Protein 5Y7Y (pdb70)

Nearest PDB structures (foldseek):
  5y7y-assembly1_A  TM=1.005E+00  e=1.242E-43  Homo sapiens
  5nj8-assembly1_A  TM=8.960E-01  e=1.295E-22  Homo sapiens
  4m4x-assembly1_A  TM=8.663E-01  e=1.654E-16  Mus musculus
  6e3u-assembly1_B  TM=8.632E-01  e=2.959E-12  Mus musculus
  4zp4-assembly2_D  TM=8.366E-01  e=3.151E-12  Mus musculus

Foldseek 3Di:
DVVVVVVVVVLVVLLVPQPDDPVVSVPDDSVLSVLSSLLVQLVVLLVVVVVVPPVPVVVQVPDQFWWFKAFLQQFTSFTDQCVCVWAVDGRSNRGRDHNLVFFDPVCSLVVNLLQDLQSDDPCDLVVVVVVVVQPCVGPSFVSFWDWDWTWTQGPVDPPPSTFIKIWGFGWDFRPRNQDADPVGDGDGTGTMTTTTIHGDD/DVPCVVVVVVLVVVLVVLQVVLVVSVVDPDNDDSVVSVVSSVVVVDVVQPDDDDDDPDDPVRVVVVVCVVFPWKKFFAALPPQAGDDIDCSHCVRPPDHDVCSVRHHPQPFQDDPDPVVVNCLRDPPPWRWDWGRGHDVCGFRWTFGDVRTIIITTHQDQKWKFKADLQQATCDTGQSCCVHQNDGRVVRHRDHQLVQFDPVCNVVVVVQSVVQVVVAFDKDKDWTWGQGPVRDTFIKIKIWHWDQDPPPSGPTMIMIMIGRD

InterPro domains:
  IPR000014 PAS domain [PS50112] (113-178)
  IPR000014 PAS domain [SM00091] (110-176)
  IPR000014 PAS domain [cd00130] (119-181)
  IPR011598 Myc-type, basic helix-loop-helix (bHLH) domain [PF00010] (34-75)
  IPR011598 Myc-type, basic helix-loop-helix (bHLH) domain [PS50888] (24-77)
  IPR011598 Myc-type, basic helix-loop-helix (bHLH) domain [SM00353] (31-85)
  IPR013767 PAS fold [PF00989] (111-175)
  IPR035965 PAS domain superfamily [SSF55785] (119-175)
  IPR036638 Helix-loop-helix DNA-binding domain superfamily [G3DSA:4.10.280.10] (24-78)
  IPR036638 Helix-loop-helix DNA-binding domain superfamily [SSF47459] (34-76)
  IPR039091 Aryl hydrocarbon receptor/Aryl hydrocarbon receptor repressor [PTHR10649] (5-675)
  IPR039092 Aryl hydrocarbon receptor repressor, basic helix-loop-helix domain [cd11435] (26-85)

Organism: Homo sapiens (NCBI:txid9606)

GO terms:
  GO:0005515 protein binding (F, IPI)
  GO:0001227 DNA-binding transcription repressor activity, RNA polymerase II-specific (F, TAS)
  GO:0005654 nucleoplasm (C, TAS)
  GO:0006805 xenobiotic metabolic process (P, TAS)

Sequence (464 aa):
KRHRDRLNAELDHLASLLPFPPDIISKLDKLSVLRLSVSYLRVKSFFQVVQEQSEGRLLLESLNGFALVVSAEGTIFYASATIVDYLGFHQTDVMHQNIYDYIHVDDRQDFCRQLHWAMDPPQDDAILGRLLRAQEPTEYSAFLTRCFICRVRCLLDSTSGFLTMQFQGKLKFLFGQKKKAPSGAMLPPRLSLFCIAAPVLSEIERRRRNKMTAYITELSDMVPTCSALARKPDKLTILRMAVSHMKSLRGTGNKPSFLTDQELKHLILEAADGFLFIVSCETGRVVYVSDSVTPVLNQPQSEWFGSTLYDQVHPDDVDKLREQLSTSSRRSFICRMRCGNVVHCTGYIKCLVAIGRLQPTEFISRHNIEGIFTFVDHRCVATVGYQPQELLGKNIVEFCHPEDQQLLRDSFQQVVKLKGQVLSVMFRFRSKNREWLWVRTSSFTFQNPYSDEIEYIICTNTNV

B-factor: mean 79.88, std 42.64, range [30.79, 191.5]

Solvent-accessible surface area: 24812 Å² total; per-residue (Å²): 187,211,91,152,78,109,38,50,47,20,11,84,91,0,14,69,25,0,4,10,60,108,85,34,29,91,174,36,63,67,23,19,4,2,12,0,0,0,3,3,2,15,0,36,8,6,19,92,34,36,132,123,78,136,70,0,147,48,5,20,75,1,8,62,0,3,2,5,2,0,7,29,88,0,29,2,9,8,0,0,53,19,5,54,95,41,4,22,31,62,14,8,63,2,0,27,52,67,6,40,99,26,2,41,100,109,23,89,96,37,0,46,56,10,8,31,11,1,5,52,24,120,186,78,111,83,10,27,19,93,8,49,170,36,86,161,165,39,92,7,38,35,3,19,26,3,13,15,97,1,84,5,85,4,93,110,51,118,132,78,10,51,42,49,0,32,2,31,6,48,3,63,19,12,33,15,22,56,86,93,28,151,104,40,66,122,84,76,33,130,9,0,0,1,1,14,0,26,19,62,200,131,136,151,81,152,204,108,134,70,104,64,55,54,13,10,76,36,0,17,38,3,3,69,91,2,44,86,75,103,208,167,28,87,100,18,46,14,4,119,40,0,16,72,39,0,134,84,55,70,39,144,46,136,188,42,69,9,10,74,32,107,28,17,38,64,2,0,37,44,5,7,66,1,3,2,32,23,22,6,64,168,76,26,133,26,72,110,14,11,85,24,0,45,99,54,14,112,19,75,88,83,84,37,123,76,46,102,59,119,66,30,24,98,95,118,64,18,86,125,36,171,136,46,40,51,107,122,94,141,58,69,35,138,43,121,25,71,129,45,155,130,9,52,4,14,3,32,34,137,71,14,7,0,2,0,40,105,154,35,74,35,2,0,0,16,0,43,69,126,2,48,3,64,31,9,3,117,18,0,48,70,6,3,36,19,70,20,128,66,0,74,54,102,30,1,17,117,21,4,29,80,133,9,54,119,94,0,131,66,10,28,106,78,2,48,132,45,155,0,100,27,59,49,16,68,0,61,0,68,5,107,102,164,105,87,59,116,2,108,5,13,5,2,6,18,124,19,65,215,48,115,81,95,62,32,1,0,0,1,2,35,35,144

Structure (mmCIF, N/CA/C/O backbone):
data_5Y7Y
#
_entry.id   5Y7Y
#
_cell.length_a   78.362
_cell.length_b   78.362
_cell.length_c   129.784
_cell.angle_alpha   90.00
_cell.angle_beta   90.00
_cell.angle_gamma   90.00
#
_symmetry.space_group_name_H-M   'P 41'
#
loop_
_entity.id
_entity.type
_entity.pdbx_description
1 polymer 'Aryl hydrocarbon receptor repressor'
2 polymer 'Aryl hydrocarbon receptor nuclear translocator'
3 non-polymer GLYCEROL
4 water water
#
loop_
_atom_site.group_PDB
_atom_site.id
_atom_site.type_symbol
_atom_site.label_atom_id
_atom_site.label_alt_id
_atom_site.label_comp_id
_atom_site.label_asym_id
_atom_site.label_entity_id
_atom_site.label_seq_id
_atom_site.pdbx_PDB_ins_code
_atom_site.Cartn_x
_atom_site.Cartn_y
_atom_site.Cartn_z
_atom_site.occupancy
_atom_site.B_iso_or_equiv
_atom_site.auth_seq_id
_atom_site.auth_comp_id
_atom_site.auth_asym_id
_atom_site.auth_atom_id
_atom_site.pdbx_PDB_model_num
ATOM 1 N N . LYS A 1 16 ? -17.351 24.625 43.075 1.00 90.32 38 LYS A N 1
ATOM 2 C CA . LYS A 1 16 ? -18.110 25.233 44.213 1.00 91.10 38 LYS A CA 1
ATOM 3 C C . LYS A 1 16 ? -18.786 26.522 43.717 1.00 90.41 38 LYS A C 1
ATOM 4 O O . LYS A 1 16 ? -19.298 26.562 42.596 1.00 91.11 38 LYS A O 1
ATOM 10 N N . ARG A 1 17 ? -18.796 27.563 44.551 1.00 88.23 39 ARG A N 1
ATOM 11 C CA . ARG A 1 17 ? -19.180 28.910 44.125 1.00 86.00 39 ARG A CA 1
ATOM 12 C C . ARG A 1 17 ? -18.184 29.500 43.120 1.00 80.25 39 ARG A C 1
ATOM 13 O O . ARG A 1 17 ? -18.516 30.435 42.392 1.00 77.15 39 ARG A O 1
ATOM 21 N N . HIS A 1 18 ? -16.965 28.963 43.096 1.00 74.95 40 HIS A N 1
ATOM 22 C CA . HIS A 1 18 ? -15.959 29.357 42.111 1.00 73.25 40 HIS A CA 1
ATOM 23 C C . HIS A 1 18 ? -16.341 28.886 40.706 1.00 72.74 40 HIS A C 1
ATOM 24 O O . HIS A 1 18 ? -16.184 29.626 39.734 1.00 71.71 40 HIS A O 1
ATOM 31 N N . ARG A 1 19 ? -16.836 27.656 40.611 1.00 72.18 41 ARG A N 1
ATOM 32 C CA . ARG A 1 19 ? -17.339 27.112 39.348 1.00 72.36 41 ARG A CA 1
ATOM 33 C C . ARG A 1 19 ? -18.496 27.964 38.814 1.00 67.30 41 ARG A C 1
ATOM 34 O O . ARG A 1 19 ? -18.643 28.130 37.601 1.00 66.55 41 ARG A O 1
ATOM 42 N N . ASP A 1 20 ? -19.306 28.503 39.724 1.00 62.15 42 ASP A N 1
ATOM 43 C CA . ASP A 1 20 ? -20.368 29.441 39.361 1.00 60.36 42 ASP A CA 1
ATOM 44 C C . ASP A 1 20 ? -19.812 30.775 38.861 1.00 57.07 42 ASP A C 1
ATOM 45 O O . ASP A 1 20 ? -20.356 31.350 37.918 1.00 56.98 42 ASP A O 1
ATOM 50 N N . ARG A 1 21 ? -18.740 31.267 39.489 1.00 54.05 43 ARG A N 1
ATOM 51 C CA . ARG A 1 21 ? -18.077 32.500 39.038 1.00 51.59 43 ARG A CA 1
ATOM 52 C C . ARG A 1 21 ? -17.508 32.327 37.627 1.00 51.07 43 ARG A C 1
ATOM 53 O O . ARG A 1 21 ? -17.657 33.206 36.783 1.00 49.98 43 ARG A O 1
ATOM 61 N N . LEU A 1 22 ? -16.859 31.194 37.374 1.00 50.80 44 LEU A N 1
ATOM 62 C CA . LEU A 1 22 ? -16.314 30.914 36.047 1.00 52.19 44 LEU A CA 1
ATOM 63 C C . LEU A 1 22 ? -17.415 30.907 34.984 1.00 52.02 44 LEU A C 1
ATOM 64 O O . LEU A 1 22 ? -17.280 31.544 33.938 1.00 51.97 44 LEU A O 1
ATOM 69 N N . ASN A 1 23 ? -18.508 30.203 35.269 1.00 52.09 45 ASN A N 1
ATOM 70 C CA . ASN A 1 23 ? -19.615 30.078 34.321 1.00 52.16 45 ASN A CA 1
ATOM 71 C C . ASN A 1 23 ? -20.367 31.384 34.071 1.00 51.85 45 ASN A C 1
ATOM 72 O O . ASN A 1 23 ? -20.879 31.605 32.970 1.00 53.11 45 ASN A O 1
ATOM 77 N N . ALA A 1 24 ? -20.419 32.250 35.079 1.00 49.94 46 ALA A N 1
ATOM 78 C CA . ALA A 1 24 ? -21.035 33.569 34.925 1.00 48.93 46 ALA A CA 1
ATOM 79 C C . ALA A 1 24 ? -20.234 34.449 33.962 1.00 48.04 46 ALA A C 1
ATOM 80 O O . ALA A 1 24 ? -20.814 35.220 33.190 1.00 48.23 46 ALA A O 1
ATOM 82 N N . GLU A 1 25 ? -18.908 34.335 34.007 1.00 46.55 47 GLU A N 1
ATOM 83 C CA . GLU A 1 25 ? -18.042 35.078 33.079 1.00 46.93 47 GLU A CA 1
ATOM 84 C C . GLU A 1 25 ? -18.152 34.533 31.650 1.00 46.19 47 GLU A C 1
ATOM 85 O O . GLU A 1 25 ? -18.096 35.288 30.679 1.00 45.94 47 GLU A O 1
ATOM 91 N N . LEU A 1 26 ? -18.316 33.223 31.530 1.00 46.48 48 LEU A N 1
ATOM 92 C CA . LEU A 1 26 ? -18.558 32.601 30.231 1.00 47.06 48 LEU A CA 1
ATOM 93 C C . LEU A 1 26 ? -19.893 33.062 29.643 1.00 47.14 48 LEU A C 1
ATOM 94 O O . LEU A 1 26 ? -19.992 33.301 28.435 1.00 46.01 48 LEU A O 1
ATOM 99 N N . ASP A 1 27 ? -20.906 33.205 30.496 1.00 47.68 49 ASP A N 1
ATOM 100 C CA . ASP A 1 27 ? -22.199 33.755 30.067 1.00 48.85 49 ASP A CA 1
ATOM 101 C C . ASP A 1 27 ? -22.046 35.199 29.605 1.00 47.44 49 ASP A C 1
ATOM 102 O O . ASP A 1 27 ? -22.589 35.579 28.569 1.00 48.06 49 ASP A O 1
ATOM 107 N N . HIS A 1 28 ? -21.311 35.994 30.381 1.00 48.19 50 HIS A N 1
ATOM 108 C CA . HIS A 1 28 ? -20.919 37.345 29.963 1.00 49.65 50 HIS A CA 1
ATOM 109 C C . HIS A 1 28 ? -20.327 37.328 28.562 1.00 45.81 50 HIS A C 1
ATOM 110 O O . HIS A 1 28 ? -20.807 38.031 27.679 1.00 44.71 50 HIS A O 1
ATOM 117 N N . LEU A 1 29 ? -19.278 36.527 28.373 1.00 43.87 51 LEU A N 1
ATOM 118 C CA . LEU A 1 29 ? -18.613 36.410 27.067 1.00 43.55 51 LEU A CA 1
ATOM 119 C C . LEU A 1 29 ? -19.585 36.043 25.954 1.00 42.64 51 LEU A C 1
ATOM 120 O O . LEU A 1 29 ? -19.561 36.644 24.881 1.00 41.62 51 LEU A O 1
ATOM 125 N N . ALA A 1 30 ? -20.443 35.064 26.219 1.00 42.95 52 ALA A N 1
ATOM 126 C CA . ALA A 1 30 ? -21.425 34.610 25.237 1.00 44.28 52 ALA A CA 1
ATOM 127 C C . ALA A 1 30 ? -22.358 35.737 24.803 1.00 46.48 52 ALA A C 1
ATOM 128 O O . ALA A 1 30 ? -22.678 35.858 23.615 1.00 46.45 52 ALA A O 1
ATOM 130 N N . SER A 1 31 ? -22.775 36.564 25.763 1.00 46.15 53 SER A N 1
ATOM 131 C CA . SER A 1 31 ? -23.721 37.654 25.494 1.00 47.10 53 SER A CA 1
ATOM 132 C C . SER A 1 31 ? -23.083 38.831 24.756 1.00 47.38 53 SER A C 1
ATOM 133 O O . SER A 1 31 ? -23.790 39.689 24.227 1.00 48.87 53 SER A O 1
ATOM 136 N N . LEU A 1 32 ? -21.753 38.871 24.715 1.00 45.75 54 LEU A N 1
ATOM 137 C CA . LEU A 1 32 ? -21.039 39.915 23.988 1.00 44.53 54 LEU A CA 1
ATOM 138 C C . LEU A 1 32 ? -20.590 39.468 22.601 1.00 45.78 54 LEU A C 1
ATOM 139 O O . LEU A 1 32 ? -20.011 40.256 21.856 1.00 45.17 54 LEU A O 1
ATOM 144 N N . LEU A 1 33 ? -20.844 38.213 22.247 1.00 47.22 55 LEU A N 1
ATOM 145 C CA . LEU A 1 33 ? -20.445 37.718 20.932 1.00 47.72 55 LEU A CA 1
ATOM 146 C C . LEU A 1 33 ? -21.298 38.386 19.860 1.00 50.22 55 LEU A C 1
ATOM 147 O O . LEU A 1 33 ? -22.483 38.637 20.082 1.00 49.27 55 LEU A O 1
ATOM 152 N N . PRO A 1 34 ? -20.698 38.678 18.691 1.00 52.62 56 PRO A N 1
ATOM 153 C CA . PRO A 1 34 ? -21.401 39.378 17.623 1.00 53.64 56 PRO A CA 1
ATOM 154 C C . PRO A 1 34 ? -22.286 38.463 16.759 1.00 54.48 56 PRO A C 1
ATOM 155 O O . PRO A 1 34 ? -22.109 38.401 15.543 1.00 56.77 56 PRO A O 1
ATOM 159 N N . PHE A 1 35 ? -23.231 37.768 17.388 1.00 54.83 57 PHE A N 1
ATOM 160 C CA . PHE A 1 35 ? -24.219 36.950 16.676 1.00 56.58 57 PHE A CA 1
ATOM 161 C C . PHE A 1 35 ? -25.581 37.109 17.346 1.00 59.24 57 PHE A C 1
ATOM 162 O O . PHE A 1 35 ? -25.649 37.444 18.531 1.00 59.67 57 PHE A O 1
ATOM 170 N N . PRO A 1 36 ? -26.673 36.860 16.600 1.00 61.82 58 PRO A N 1
ATOM 171 C CA . PRO A 1 36 ? -28.004 36.960 17.202 1.00 61.99 58 PRO A CA 1
ATOM 172 C C . PRO A 1 36 ? -28.209 35.967 18.352 1.00 62.94 58 PRO A C 1
ATOM 173 O O . PRO A 1 36 ? -27.531 34.936 18.394 1.00 63.36 58 PRO A O 1
ATOM 177 N N . PRO A 1 37 ? -29.143 36.269 19.276 1.00 63.34 59 PRO A N 1
ATOM 178 C CA . PRO A 1 37 ? -29.393 35.413 20.446 1.00 62.84 59 PRO A CA 1
ATOM 179 C C . PRO A 1 37 ? -29.744 33.963 20.112 1.00 63.47 59 PRO A C 1
ATOM 180 O O . PRO A 1 37 ? -29.436 33.065 20.897 1.00 62.75 59 PRO A O 1
ATOM 184 N N . ASP A 1 38 ? -30.399 33.745 18.972 1.00 65.58 60 ASP A N 1
ATOM 185 C CA . ASP A 1 38 ? -30.742 32.384 18.520 1.00 67.38 60 ASP A CA 1
ATOM 186 C C . ASP A 1 38 ? -29.512 31.530 18.179 1.00 65.51 60 ASP A C 1
ATOM 187 O O . ASP A 1 38 ? -29.538 30.310 18.351 1.00 65.87 60 ASP A O 1
ATOM 192 N N . ILE A 1 39 ? -28.440 32.164 17.707 1.00 63.52 61 ILE A N 1
ATOM 193 C CA . ILE A 1 39 ? -27.172 31.461 17.477 1.00 60.18 61 ILE A CA 1
ATOM 194 C C . ILE A 1 39 ? -26.404 31.290 18.797 1.00 57.40 61 ILE A C 1
ATOM 195 O O . ILE A 1 39 ? -25.910 30.201 19.092 1.00 55.08 61 ILE A O 1
ATOM 200 N N . ILE A 1 40 ? -26.318 32.358 19.588 1.00 57.10 62 ILE A N 1
ATOM 201 C CA . ILE A 1 40 ? -25.586 32.332 20.863 1.00 56.94 62 ILE A CA 1
ATOM 202 C C . ILE A 1 40 ? -26.103 31.253 21.814 1.00 57.12 62 ILE A C 1
ATOM 203 O O . ILE A 1 40 ? -25.312 30.548 22.443 1.00 55.53 62 ILE A O 1
ATOM 208 N N . SER A 1 41 ? -27.423 31.115 21.902 1.00 59.55 63 SER A N 1
ATOM 209 C CA . SER A 1 41 ? -28.046 30.141 22.809 1.00 61.50 63 SER A CA 1
ATOM 210 C C . SER A 1 41 ? -27.745 28.684 22.446 1.00 61.38 63 SER A C 1
ATOM 211 O O . SER A 1 41 ? -27.843 27.802 23.297 1.00 64.21 63 SER A O 1
ATOM 214 N N . LYS A 1 42 ? -27.386 28.433 21.192 1.00 61.58 64 LYS A N 1
ATOM 215 C CA . LYS A 1 42 ? -27.027 27.085 20.749 1.00 63.19 64 LYS A CA 1
ATOM 216 C C . LYS A 1 42 ? -25.573 26.697 21.063 1.00 60.61 64 LYS A C 1
ATOM 217 O O . LYS A 1 42 ? -25.220 25.521 20.978 1.00 61.63 64 LYS A O 1
ATOM 223 N N . LEU A 1 43 ? -24.743 27.673 21.429 1.00 56.95 65 LEU A N 1
ATOM 224 C CA . LEU A 1 43 ? -23.321 27.432 21.686 1.00 53.45 65 LEU A CA 1
ATOM 225 C C . LEU A 1 43 ? -23.086 26.875 23.077 1.00 53.41 65 LEU A C 1
ATOM 226 O O . LEU A 1 43 ? -23.786 27.236 24.024 1.00 52.93 65 LEU A O 1
ATOM 231 N N . ASP A 1 44 ? -22.092 26.000 23.198 1.00 53.10 66 ASP A N 1
ATOM 232 C CA . ASP A 1 44 ? -21.645 25.537 24.506 1.00 54.32 66 ASP A CA 1
ATOM 233 C C . ASP A 1 44 ? -20.404 26.321 24.927 1.00 53.72 66 ASP A C 1
ATOM 234 O O . ASP A 1 44 ? -19.854 27.095 24.142 1.00 53.73 66 ASP A O 1
ATOM 239 N N . LYS A 1 45 ? -19.967 26.105 26.162 1.00 53.69 67 LYS A N 1
ATOM 240 C CA . LYS A 1 45 ? -18.900 26.903 26.760 1.00 54.58 67 LYS A CA 1
ATOM 241 C C . LYS A 1 45 ? -17.608 26.883 25.946 1.00 53.25 67 LYS A C 1
ATOM 242 O O . LYS A 1 45 ? -16.898 27.886 25.871 1.00 53.33 67 LYS A O 1
ATOM 248 N N . LEU A 1 46 ? -17.314 25.742 25.336 1.00 51.83 68 LEU A N 1
ATOM 249 C CA . LEU A 1 46 ? -16.107 25.583 24.539 1.00 50.83 68 LEU A CA 1
ATOM 250 C C . LEU A 1 46 ? -16.133 26.458 23.286 1.00 48.59 68 LEU A C 1
ATOM 251 O O . LEU A 1 46 ? -15.130 27.080 22.935 1.00 49.82 68 LEU A O 1
ATOM 256 N N . SER A 1 47 ? -17.279 26.504 22.615 1.00 44.49 69 SER A N 1
ATOM 257 C CA . SER A 1 47 ? -17.442 27.365 21.444 1.00 43.72 69 SER A CA 1
ATOM 258 C C . SER A 1 47 ? -17.471 28.848 21.804 1.00 41.94 69 SER A C 1
ATOM 259 O O . SER A 1 47 ? -16.988 29.681 21.037 1.00 41.01 69 SER A O 1
ATOM 262 N N . VAL A 1 48 ? -18.044 29.175 22.959 1.00 42.25 70 VAL A N 1
ATOM 263 C CA . VAL A 1 48 ? -18.043 30.559 23.449 1.00 41.66 70 VAL A CA 1
ATOM 264 C C . VAL A 1 48 ? -16.599 31.060 23.528 1.00 40.49 70 VAL A C 1
ATOM 265 O O . VAL A 1 48 ? -16.285 32.156 23.061 1.00 39.04 70 VAL A O 1
ATOM 269 N N . LEU A 1 49 ? -15.728 30.233 24.098 1.00 40.77 71 LEU A N 1
ATOM 270 C CA . LEU A 1 49 ? -14.307 30.545 24.205 1.00 40.96 71 LEU A CA 1
ATOM 271 C C . LEU A 1 49 ? -13.633 30.619 22.845 1.00 41.14 71 LEU A C 1
ATOM 272 O O . LEU A 1 49 ? -12.896 31.564 22.566 1.00 42.65 71 LEU A O 1
ATOM 277 N N . ARG A 1 50 ? -13.886 29.618 22.004 1.00 41.59 72 ARG A N 1
ATOM 278 C CA . ARG A 1 50 ? -13.307 29.564 20.661 1.00 39.88 72 ARG A CA 1
ATOM 279 C C . ARG A 1 50 ? -13.667 30.830 19.894 1.00 38.62 72 ARG A C 1
ATOM 280 O O . ARG A 1 50 ? -12.798 31.513 19.347 1.00 38.04 72 ARG A O 1
ATOM 288 N N . LEU A 1 51 ? -14.955 31.149 19.883 1.00 36.95 73 LEU A N 1
ATOM 289 C CA . LEU A 1 51 ? -15.451 32.321 19.166 1.00 36.88 73 LEU A CA 1
ATOM 290 C C . LEU A 1 51 ? -15.017 33.641 19.807 1.00 36.50 73 LEU A C 1
ATOM 291 O O . LEU A 1 51 ? -14.830 34.637 19.108 1.00 36.22 73 LEU A O 1
ATOM 296 N N . SER A 1 52 ? -14.840 33.649 21.125 1.00 36.18 74 SER A N 1
ATOM 297 C CA . SER A 1 52 ? -14.302 34.826 21.804 1.00 36.82 74 SER A CA 1
ATOM 298 C C . SER A 1 52 ? -12.867 35.097 21.353 1.00 36.45 74 SER A C 1
ATOM 299 O O . SER A 1 52 ? -12.523 36.215 20.979 1.00 36.69 74 SER A O 1
ATOM 302 N N . VAL A 1 53 ? -12.039 34.057 21.385 1.00 36.61 75 VAL A N 1
ATOM 303 C CA . VAL A 1 53 ? -10.678 34.143 20.871 1.00 36.18 75 VAL A CA 1
ATOM 304 C C . VAL A 1 53 ? -10.708 34.586 19.415 1.00 36.65 75 VAL A C 1
ATOM 305 O O . VAL A 1 53 ? -9.994 35.507 19.022 1.00 36.18 75 VAL A O 1
ATOM 309 N N . SER A 1 54 ? -11.550 33.926 18.628 1.00 38.31 76 SER A N 1
ATOM 310 C CA . SER A 1 54 ? -11.717 34.243 17.211 1.00 39.50 76 SER A CA 1
ATOM 311 C C . SER A 1 54 ? -11.967 35.730 16.978 1.00 39.44 76 SER A C 1
ATOM 312 O O . SER A 1 54 ? -11.330 36.351 16.128 1.00 39.72 76 SER A O 1
ATOM 315 N N . TYR A 1 55 ? -12.907 36.286 17.736 1.00 40.48 77 TYR A N 1
ATOM 316 C CA . TYR A 1 55 ? -13.297 37.695 17.612 1.00 40.66 77 TYR A CA 1
ATOM 317 C C . TYR A 1 55 ? -12.142 38.655 17.941 1.00 41.72 77 TYR A C 1
ATOM 318 O O . TYR A 1 55 ? -11.886 39.605 17.193 1.00 41.62 77 TYR A O 1
ATOM 327 N N . LEU A 1 56 ? -11.442 38.397 19.047 1.00 40.01 78 LEU A N 1
ATOM 328 C CA . LEU A 1 56 ? -10.306 39.232 19.455 1.00 40.52 78 LEU A CA 1
ATOM 329 C C . LEU A 1 56 ? -9.151 39.193 18.452 1.00 41.08 78 LEU A C 1
ATOM 330 O O . LEU A 1 56 ? -8.497 40.210 18.211 1.00 40.67 78 LEU A O 1
ATOM 335 N N . ARG A 1 57 ? -8.888 38.019 17.884 1.00 41.55 79 ARG A N 1
ATOM 336 C CA . ARG A 1 57 ? -7.813 37.869 16.897 1.00 40.61 79 ARG A CA 1
ATOM 337 C C . ARG A 1 57 ? -8.096 38.677 15.636 1.00 40.75 79 ARG A C 1
ATOM 338 O O . ARG A 1 57 ? -7.209 39.333 15.089 1.00 40.81 79 ARG A O 1
ATOM 346 N N . VAL A 1 58 ? -9.342 38.644 15.194 1.00 42.02 80 VAL A N 1
ATOM 347 C CA . VAL A 1 58 ? -9.752 39.395 14.015 1.00 43.75 80 VAL A CA 1
ATOM 348 C C . VAL A 1 58 ? -9.718 40.901 14.278 1.00 45.36 80 VAL A C 1
ATOM 349 O O . VAL A 1 58 ? -9.305 41.669 13.410 1.00 45.40 80 VAL A O 1
ATOM 353 N N . LYS A 1 59 ? -10.139 41.322 15.468 1.00 46.94 81 LYS A N 1
ATOM 354 C CA . LYS A 1 59 ? -10.103 42.748 15.826 1.00 47.72 81 LYS A CA 1
ATOM 355 C C . LYS A 1 59 ? -8.674 43.264 16.013 1.00 46.46 81 LYS A C 1
ATOM 356 O O . LYS A 1 59 ? -8.375 44.408 15.680 1.00 47.45 81 LYS A O 1
ATOM 362 N N . SER A 1 60 ? -7.799 42.418 16.541 1.00 46.18 82 SER A N 1
ATOM 363 C CA . SER A 1 60 ? -6.385 42.759 16.683 1.00 46.90 82 SER A CA 1
ATOM 364 C C .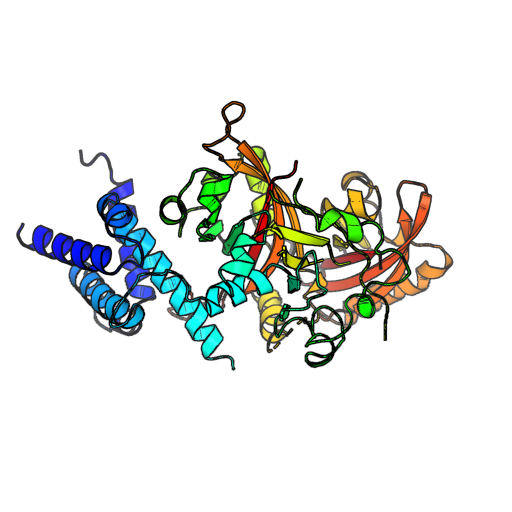 SER A 1 60 ? -5.712 42.964 15.318 1.00 48.98 82 SER A C 1
ATOM 365 O O . SER A 1 60 ? -4.925 43.893 15.143 1.00 49.68 82 SER A O 1
ATOM 368 N N . PHE A 1 61 ? -6.032 42.101 14.359 1.00 50.25 83 PHE A N 1
ATOM 369 C CA . PHE A 1 61 ? -5.551 42.250 12.985 1.00 51.60 83 PHE A CA 1
ATOM 370 C C . PHE A 1 61 ? -5.937 43.608 12.412 1.00 54.16 83 PHE A C 1
ATOM 371 O O . PHE A 1 61 ? -5.088 44.328 11.888 1.00 56.27 83 PHE A O 1
ATOM 379 N N . PHE A 1 62 ? -7.216 43.955 12.515 1.00 55.98 84 PHE A N 1
ATOM 380 C CA . PHE A 1 62 ? -7.710 45.224 11.971 1.00 57.73 84 PHE A CA 1
ATOM 381 C C . PHE A 1 62 ? -7.213 46.457 12.725 1.00 59.34 84 PHE A C 1
ATOM 382 O O . PHE A 1 62 ? -7.180 47.551 12.165 1.00 60.61 84 PHE A O 1
ATOM 390 N N . GLN A 1 63 ? -6.831 46.285 13.986 1.00 61.57 85 GLN A N 1
ATOM 391 C CA . GLN A 1 63 ? -6.239 47.377 14.751 1.00 64.03 85 GLN A CA 1
ATOM 392 C C . GLN A 1 63 ? -4.849 47.710 14.215 1.00 63.91 85 GLN A C 1
ATOM 393 O O . GLN A 1 63 ? -4.520 48.875 14.033 1.00 64.05 85 GLN A O 1
ATOM 399 N N . VAL A 1 64 ? -4.046 46.679 13.961 1.00 64.54 86 VAL A N 1
ATOM 400 C CA . VAL A 1 64 ? -2.703 46.858 13.402 1.00 65.29 86 VAL A CA 1
ATOM 401 C C . VAL A 1 64 ? -2.774 47.418 11.978 1.00 67.70 86 VAL A C 1
ATOM 402 O O . VAL A 1 64 ? -1.936 48.233 11.589 1.00 68.99 86 VAL A O 1
ATOM 406 N N . VAL A 1 65 ? -3.770 46.981 11.211 1.00 69.19 87 VAL A N 1
ATOM 407 C CA . VAL A 1 65 ? -4.004 47.516 9.866 1.00 71.67 87 VAL A CA 1
ATOM 408 C C . VAL A 1 65 ? -4.424 48.987 9.935 1.00 74.42 87 VAL A C 1
ATOM 409 O O . VAL A 1 65 ? -4.008 49.792 9.100 1.00 75.07 87 VAL A O 1
ATOM 413 N N . GLN A 1 66 ? -5.247 49.328 10.925 1.00 80.16 88 GLN A N 1
ATOM 414 C CA . GLN A 1 66 ? -5.642 50.720 11.171 1.00 83.39 88 GLN A CA 1
ATOM 415 C C . GLN A 1 66 ? -4.429 51.592 11.512 1.00 84.08 88 GLN A C 1
ATOM 416 O O . GLN A 1 66 ? -4.302 52.707 11.009 1.00 84.57 88 GLN A O 1
ATOM 422 N N . GLU A 1 67 ? -3.548 51.076 12.366 1.00 85.88 89 GLU A N 1
ATOM 423 C CA . GLU A 1 67 ? -2.318 51.781 12.741 1.00 88.56 89 GLU A CA 1
ATOM 424 C C . GLU A 1 67 ? -1.455 52.106 11.521 1.00 91.62 89 GLU A C 1
ATOM 425 O O . GLU A 1 67 ? -0.944 53.218 11.398 1.00 95.24 89 GLU A O 1
ATOM 431 N N . GLN A 1 68 ? -1.306 51.135 10.624 1.00 94.43 90 GLN A N 1
ATOM 432 C CA . GLN A 1 68 ? -0.551 51.323 9.384 1.00 96.53 90 GLN A CA 1
ATOM 433 C C . GLN A 1 68 ? -1.349 52.161 8.380 1.00 98.44 90 GLN A C 1
ATOM 434 O O . GLN A 1 68 ? -1.936 51.629 7.436 1.00 97.85 90 GLN A O 1
ATOM 440 N N . SER A 1 69 ? -1.363 53.475 8.598 1.00 101.51 91 SER A N 1
ATOM 441 C CA . SER A 1 69 ? -2.078 54.414 7.728 1.00 101.34 91 SER A CA 1
ATOM 442 C C . SER A 1 69 ? -1.388 55.776 7.718 1.00 102.14 91 SER A C 1
ATOM 443 O O . SER A 1 69 ? -0.217 55.889 7.353 1.00 102.71 91 SER A O 1
ATOM 446 N N . GLU A 1 93 ? -19.802 48.807 1.055 1.00 107.87 115 GLU A N 1
ATOM 447 C CA . GLU A 1 93 ? -20.369 47.530 0.633 1.00 108.44 115 GLU A CA 1
ATOM 448 C C . GLU A 1 93 ? -19.366 46.758 -0.230 1.00 108.16 115 GLU A C 1
ATOM 449 O O . GLU A 1 93 ? -19.147 47.125 -1.384 1.00 109.15 115 GLU A O 1
ATOM 455 N N . GLY A 1 94 ? -18.750 45.700 0.301 1.00 106.96 116 GLY A N 1
ATOM 456 C CA . GLY A 1 94 ? -19.026 45.157 1.636 1.00 104.74 116 GLY A CA 1
ATOM 457 C C . GLY A 1 94 ? -20.038 44.025 1.579 1.00 103.58 116 GLY A C 1
ATOM 458 O O . GLY A 1 94 ? -19.733 42.948 1.064 1.00 100.10 116 GLY A O 1
ATOM 459 N N . ARG A 1 95 ? -21.240 44.263 2.104 1.00 103.71 117 ARG A N 1
ATOM 460 C CA . ARG A 1 95 ? -22.290 43.237 2.115 1.00 106.02 117 ARG A CA 1
ATOM 461 C C . ARG A 1 95 ? -22.773 42.891 0.702 1.00 104.42 117 ARG A C 1
ATOM 462 O O . ARG A 1 95 ? -23.068 41.732 0.409 1.00 103.67 117 ARG A O 1
ATOM 470 N N . LEU A 1 96 ? -22.854 43.902 -0.161 1.00 103.32 118 LEU A N 1
ATOM 471 C CA . LEU A 1 96 ? -23.273 43.704 -1.549 1.00 101.78 118 LEU A CA 1
ATOM 472 C C . LEU A 1 96 ? -22.169 43.029 -2.353 1.00 97.86 118 LEU A C 1
ATOM 473 O O . LEU A 1 96 ? -22.446 42.205 -3.224 1.00 95.73 118 LEU A O 1
ATOM 478 N N . LEU A 1 97 ? -20.923 43.384 -2.054 1.00 94.99 119 LEU A N 1
ATOM 479 C CA . LEU A 1 97 ? -19.765 42.745 -2.671 1.00 93.72 119 LEU A CA 1
ATOM 480 C C . LEU A 1 97 ? -19.670 41.277 -2.252 1.00 92.06 119 LEU A C 1
ATOM 481 O O . LEU A 1 97 ? -19.276 40.424 -3.046 1.00 91.53 119 LEU A O 1
ATOM 486 N N . LEU A 1 98 ? -20.041 40.995 -1.004 1.00 88.41 120 LEU A N 1
ATOM 487 C CA . LEU A 1 98 ? -20.100 39.622 -0.496 1.00 86.70 120 LEU A CA 1
ATOM 488 C C . LEU A 1 98 ? -21.184 38.812 -1.203 1.00 87.05 120 LEU A C 1
ATOM 489 O O . LEU A 1 98 ? -20.962 37.660 -1.581 1.00 87.49 120 LEU A O 1
ATOM 494 N N . GLU A 1 99 ? -22.355 39.419 -1.372 1.00 87.44 121 GLU A N 1
ATOM 495 C CA . GLU A 1 99 ? -23.481 38.764 -2.039 1.00 90.34 121 GLU A CA 1
ATOM 496 C C . GLU A 1 99 ? -23.213 38.558 -3.536 1.00 85.92 121 GLU A C 1
ATOM 497 O O . GLU A 1 99 ? -23.704 37.600 -4.134 1.00 83.19 121 GLU A O 1
ATOM 503 N N . SER A 1 100 ? -22.428 39.457 -4.125 1.00 84.30 122 SER A N 1
ATOM 504 C CA . SER A 1 100 ? -22.110 39.410 -5.555 1.00 83.99 122 SER A CA 1
ATOM 505 C C . SER A 1 100 ? -21.230 38.221 -5.941 1.00 81.72 122 SER A C 1
ATOM 506 O O . SER A 1 100 ? -21.394 37.649 -7.020 1.00 80.49 122 SER A O 1
ATOM 509 N N . LEU A 1 101 ? -20.294 37.865 -5.064 1.00 79.96 123 LEU A N 1
ATOM 510 C CA . LEU A 1 101 ? -19.402 36.724 -5.289 1.00 77.50 123 LEU A CA 1
ATOM 511 C C . LEU A 1 101 ? -20.175 35.416 -5.432 1.00 74.35 123 LEU A C 1
ATOM 512 O O . LEU A 1 101 ? -21.132 35.179 -4.695 1.00 72.37 123 LEU A O 1
ATOM 517 N N . ASN A 1 102 ? -19.764 34.571 -6.374 1.00 71.14 124 ASN A N 1
ATOM 518 C CA . ASN A 1 102 ? -20.201 33.179 -6.362 1.00 72.37 124 ASN A CA 1
ATOM 519 C C . ASN A 1 102 ? -19.212 32.379 -5.521 1.00 68.79 124 ASN A C 1
ATOM 520 O O . ASN A 1 102 ? -18.351 31.675 -6.045 1.00 71.02 124 ASN A O 1
ATOM 525 N N . GLY A 1 103 ? -19.342 32.513 -4.207 1.00 63.60 125 GLY A N 1
ATOM 526 C CA . GLY A 1 103 ? -18.418 31.897 -3.264 1.00 60.40 125 GLY A CA 1
ATOM 527 C C . GLY A 1 103 ? -18.317 32.717 -1.994 1.00 56.72 125 GLY A C 1
ATOM 528 O O . GLY A 1 103 ? -18.854 33.827 -1.916 1.00 56.35 125 GLY A O 1
ATOM 529 N N . PHE A 1 104 ? -17.618 32.172 -1.003 1.00 51.26 126 PHE A N 1
ATOM 530 C CA . PHE A 1 104 ? -17.466 32.846 0.286 1.00 47.78 126 PHE A CA 1
ATOM 531 C C . PHE A 1 104 ? -16.017 33.264 0.503 1.00 47.34 126 PHE A C 1
ATOM 532 O O . PHE A 1 104 ? -15.101 32.693 -0.092 1.00 47.39 126 PHE A O 1
ATOM 540 N N . ALA A 1 105 ? -15.824 34.282 1.338 1.00 45.32 127 ALA A N 1
ATOM 541 C CA . ALA A 1 105 ? -14.488 34.758 1.678 1.00 43.93 127 ALA A CA 1
ATOM 542 C C . ALA A 1 105 ? -13.912 33.892 2.785 1.00 43.41 127 ALA A C 1
ATOM 543 O O . ALA A 1 105 ? -14.626 33.498 3.709 1.00 44.23 127 ALA A O 1
ATOM 545 N N . LEU A 1 106 ? -12.620 33.602 2.688 1.00 42.53 128 LEU A N 1
ATOM 546 C CA . LEU A 1 106 ? -11.951 32.712 3.631 1.00 41.75 128 LEU A CA 1
ATOM 547 C C . LEU A 1 106 ? -10.531 33.195 3.898 1.00 41.88 128 LEU A C 1
ATOM 548 O O . LEU A 1 106 ? -9.826 33.606 2.978 1.00 42.61 128 LEU A O 1
ATOM 553 N N . VAL A 1 107 ? -10.123 33.150 5.163 1.00 41.37 129 VAL A N 1
ATOM 554 C CA . VAL A 1 107 ? -8.752 33.473 5.542 1.00 41.53 129 VAL A CA 1
ATOM 555 C C . VAL A 1 107 ? -8.212 32.341 6.402 1.00 41.02 129 VAL A C 1
ATOM 556 O O . VAL A 1 107 ? -8.761 32.054 7.463 1.00 41.47 129 VAL A O 1
ATOM 560 N N . VAL A 1 108 ? -7.142 31.700 5.936 1.00 40.46 130 VAL A N 1
ATOM 561 C CA . VAL A 1 108 ? -6.526 30.585 6.655 1.00 40.82 130 VAL A CA 1
ATOM 562 C C . VAL A 1 108 ? -5.102 30.953 7.057 1.00 41.61 130 VAL A C 1
ATOM 563 O O . VAL A 1 108 ? -4.304 31.352 6.213 1.00 41.39 130 VAL A O 1
ATOM 567 N N . SER A 1 109 ? -4.789 30.802 8.341 1.00 41.39 131 SER A N 1
ATOM 568 C CA . SER A 1 109 ? -3.461 31.136 8.862 1.00 42.82 131 SER A CA 1
ATOM 569 C C . SER A 1 109 ? -2.415 30.084 8.497 1.00 43.23 131 SER A C 1
ATOM 570 O O . SER A 1 109 ? -2.751 28.987 8.042 1.00 42.56 131 SER A O 1
ATOM 573 N N . ALA A 1 110 ? -1.148 30.422 8.738 1.00 43.45 132 ALA A N 1
ATOM 574 C CA . ALA A 1 110 ? -0.008 29.548 8.415 1.00 43.19 132 ALA A CA 1
ATOM 575 C C . ALA A 1 110 ? -0.137 28.126 8.947 1.00 44.81 132 ALA A C 1
ATOM 576 O O . ALA A 1 110 ? 0.318 27.185 8.302 1.00 48.55 132 ALA A O 1
ATOM 578 N N . GLU A 1 111 ? -0.764 27.969 10.109 1.00 47.26 133 GLU A N 1
ATOM 579 C CA . GLU A 1 111 ? -0.891 26.651 10.751 1.00 47.93 133 GLU A CA 1
ATOM 580 C C . GLU A 1 111 ? -2.194 25.946 10.371 1.00 44.79 133 GLU A C 1
ATOM 581 O O . GLU A 1 111 ? -2.497 24.876 10.898 1.00 44.19 133 GLU A O 1
ATOM 587 N N . GLY A 1 112 ? -2.971 26.552 9.480 1.00 43.14 134 GLY A N 1
ATOM 588 C CA . GLY A 1 112 ? -4.231 25.968 9.023 1.00 43.17 134 GLY A CA 1
ATOM 589 C C . GLY A 1 112 ? -5.449 26.336 9.858 1.00 42.08 134 GLY A C 1
ATOM 590 O O . GLY A 1 112 ? -6.454 25.621 9.844 1.00 42.30 134 GLY A O 1
ATOM 591 N N . THR A 1 113 ? -5.378 27.446 10.583 1.00 40.53 135 THR A N 1
ATOM 592 C CA . THR A 1 113 ? -6.523 27.897 11.371 1.00 40.77 135 THR A CA 1
ATOM 593 C C . THR A 1 113 ? -7.421 28.802 10.534 1.00 40.26 135 THR A C 1
ATOM 594 O O . THR A 1 113 ? -6.947 29.683 9.818 1.00 40.08 135 THR A O 1
ATOM 598 N N . ILE A 1 114 ? -8.725 28.576 10.630 1.00 41.51 136 ILE A N 1
ATOM 599 C CA . ILE A 1 114 ? -9.696 29.422 9.946 1.00 41.52 136 ILE A CA 1
ATOM 600 C C . ILE A 1 114 ? -9.843 30.724 10.734 1.00 40.95 136 ILE A C 1
ATOM 601 O O . ILE A 1 114 ? -10.636 30.817 11.668 1.00 41.17 136 ILE A O 1
ATOM 606 N N . PHE A 1 115 ? -9.044 31.712 10.348 1.00 40.76 137 PHE A N 1
ATOM 607 C CA . PHE A 1 115 ? -9.043 33.034 10.975 1.00 41.42 137 PHE A CA 1
ATOM 608 C C . PHE A 1 115 ? -10.326 33.811 10.650 1.00 42.49 137 PHE A C 1
ATOM 609 O O . PHE A 1 115 ? -10.812 34.593 11.466 1.00 42.54 137 PHE A O 1
ATOM 617 N N . TYR A 1 116 ? -10.862 33.612 9.452 1.00 42.38 138 TYR A N 1
ATOM 618 C CA . TYR A 1 116 ? -12.152 34.196 9.103 1.00 43.09 138 TYR A CA 1
ATOM 619 C C . TYR A 1 116 ? -12.854 33.422 8.000 1.00 42.77 138 TYR A C 1
ATOM 620 O O . TYR A 1 116 ? -12.224 32.975 7.045 1.00 43.08 138 TYR A O 1
ATOM 629 N N . ALA A 1 117 ? -14.166 33.277 8.154 1.00 41.24 139 ALA A N 1
ATOM 630 C CA . ALA A 1 117 ? -15.035 32.791 7.095 1.00 41.40 139 ALA A CA 1
ATOM 631 C C . ALA A 1 117 ? -16.258 33.691 7.072 1.00 41.87 139 ALA A C 1
ATOM 632 O O . ALA A 1 117 ? -16.827 33.989 8.121 1.00 40.46 139 ALA A O 1
ATOM 634 N N . SER A 1 118 ? -16.651 34.137 5.883 1.00 42.29 140 SER A N 1
ATOM 635 C CA . SER A 1 118 ? -17.839 34.975 5.741 1.00 42.89 140 SER A CA 1
ATOM 636 C C . SER A 1 118 ? -19.100 34.156 5.980 1.00 43.17 140 SER A C 1
ATOM 637 O O . SER A 1 118 ? -19.084 32.930 5.894 1.00 43.34 140 SER A O 1
ATOM 640 N N . ALA A 1 119 ? -20.191 34.855 6.262 1.00 44.86 141 ALA A N 1
ATOM 641 C CA . ALA A 1 119 ? -21.450 34.227 6.655 1.00 45.71 141 ALA A CA 1
ATOM 642 C C . ALA A 1 119 ? -22.050 33.351 5.559 1.00 46.01 141 ALA A C 1
ATOM 643 O O . ALA A 1 119 ? -22.774 32.400 5.853 1.00 47.90 141 ALA A O 1
ATOM 645 N N . THR A 1 120 ? -21.747 33.671 4.303 1.00 44.88 142 THR A N 1
ATOM 646 C CA . THR A 1 120 ? -22.262 32.911 3.164 1.00 45.11 142 THR A CA 1
ATOM 647 C C . THR A 1 120 ? -21.650 31.515 3.021 1.00 45.72 142 THR A C 1
ATOM 648 O O . THR A 1 120 ? -22.084 30.739 2.168 1.00 46.50 142 THR A O 1
ATOM 652 N N . ILE A 1 121 ? -20.654 31.184 3.841 1.00 44.77 143 ILE A N 1
ATOM 653 C CA . ILE A 1 121 ? -20.131 29.814 3.879 1.00 44.13 143 ILE A CA 1
ATOM 654 C C . ILE A 1 121 ? -21.253 28.771 4.061 1.00 44.71 143 ILE A C 1
ATOM 655 O O . ILE A 1 121 ? -21.186 27.675 3.495 1.00 43.59 143 ILE A O 1
ATOM 660 N N . VAL A 1 122 ? -22.282 29.124 4.833 1.00 44.88 144 VAL A N 1
ATOM 661 C CA . VAL A 1 122 ? -23.436 28.244 5.062 1.00 45.65 144 VAL A CA 1
ATOM 662 C C . VAL A 1 122 ? -24.225 27.939 3.778 1.00 47.87 144 VAL A C 1
ATOM 663 O O . VAL A 1 122 ? -24.783 26.851 3.636 1.00 48.93 144 VAL A O 1
ATOM 667 N N . ASP A 1 123 ? -24.256 28.889 2.846 1.00 48.83 145 ASP A N 1
ATOM 668 C CA . ASP A 1 123 ? -24.953 28.703 1.568 1.00 50.00 145 ASP A CA 1
ATOM 669 C C . ASP A 1 123 ? -24.268 27.687 0.659 1.00 50.03 145 ASP A C 1
ATOM 670 O O . ASP A 1 123 ? -24.882 27.196 -0.286 1.00 51.53 145 ASP A O 1
ATOM 675 N N . TYR A 1 124 ? -22.996 27.399 0.923 1.00 48.18 146 TYR A N 1
ATOM 676 C CA . TYR A 1 124 ? -22.228 26.473 0.095 1.00 47.91 146 TYR A CA 1
ATOM 677 C C . TYR A 1 124 ? -21.953 25.134 0.776 1.00 45.48 146 TYR A C 1
ATOM 678 O O . TYR A 1 124 ? -22.024 24.094 0.122 1.00 45.32 146 TYR A O 1
ATOM 687 N N . LEU A 1 125 ? -21.652 25.161 2.074 1.00 44.32 147 LEU A N 1
ATOM 688 C CA . LEU A 1 125 ? -21.224 23.960 2.811 1.00 43.91 147 LEU A CA 1
ATOM 689 C C . LEU A 1 125 ? -22.181 23.468 3.903 1.00 43.44 147 LEU A C 1
ATOM 690 O O . LEU A 1 125 ? -22.014 22.360 4.419 1.00 43.07 147 LEU A O 1
ATOM 695 N N . GLY A 1 126 ? -23.158 24.288 4.282 1.00 43.07 148 GLY A N 1
ATOM 696 C CA . GLY A 1 126 ? -24.054 23.947 5.384 1.00 43.00 148 GLY A CA 1
ATOM 697 C C . GLY A 1 126 ? -23.481 24.197 6.773 1.00 43.85 148 GLY A C 1
ATOM 698 O O . GLY A 1 126 ? -24.204 24.107 7.766 1.00 46.85 148 GLY A O 1
ATOM 699 N N . PHE A 1 127 ? -22.189 24.503 6.856 1.00 43.17 149 PHE A N 1
ATOM 700 C CA . PHE A 1 127 ? -21.561 24.867 8.123 1.00 41.43 149 PHE A CA 1
ATOM 701 C C . PHE A 1 127 ? -21.774 26.350 8.370 1.00 42.85 149 PHE A C 1
ATOM 702 O O . PHE A 1 127 ? -21.547 27.166 7.479 1.00 43.33 149 PHE A O 1
ATOM 710 N N . HIS A 1 128 ? -22.214 26.700 9.572 1.00 44.32 150 HIS A N 1
ATOM 711 C CA . HIS A 1 128 ? -22.398 28.103 9.927 1.00 46.92 150 HIS A CA 1
ATOM 712 C C . HIS A 1 128 ? -21.036 28.740 10.203 1.00 46.16 150 HIS A C 1
ATOM 713 O O . HIS A 1 128 ? -20.049 28.053 10.483 1.00 44.95 150 HIS A O 1
ATOM 720 N N . GLN A 1 129 ? -20.996 30.060 10.113 1.00 46.18 151 GLN A N 1
ATOM 721 C CA . GLN A 1 129 ? -19.809 30.837 10.469 1.00 46.70 151 GLN A CA 1
ATOM 722 C C . GLN A 1 129 ? -19.262 30.458 11.854 1.00 47.47 151 GLN A C 1
ATOM 723 O O . GLN A 1 129 ? -18.055 30.373 12.039 1.00 49.08 151 GLN A O 1
ATOM 729 N N . THR A 1 130 ? -20.162 30.204 12.803 1.00 46.36 152 THR A N 1
ATOM 730 C CA . THR A 1 130 ? -19.807 29.875 14.188 1.00 46.35 152 THR A CA 1
ATOM 731 C C . THR A 1 130 ? -19.241 28.467 14.372 1.00 44.35 152 THR A C 1
ATOM 732 O O . THR A 1 130 ? -18.492 28.222 15.316 1.00 44.98 152 THR A O 1
ATOM 736 N N . ASP A 1 131 ? -19.612 27.543 13.489 1.00 43.67 153 ASP A N 1
ATOM 737 C CA . ASP A 1 131 ? -19.035 26.190 13.490 1.00 42.99 153 ASP A CA 1
ATOM 738 C C . ASP A 1 131 ? -17.560 26.196 13.108 1.00 42.17 153 ASP A C 1
ATOM 739 O O . ASP A 1 131 ? -16.783 25.368 13.578 1.00 44.01 153 ASP A O 1
ATOM 744 N N . VAL A 1 132 ? -17.192 27.146 12.257 1.00 40.69 154 VAL A N 1
ATOM 745 C CA . VAL A 1 132 ? -15.941 27.110 11.506 1.00 41.33 154 VAL A CA 1
ATOM 746 C C . VAL A 1 132 ? -14.838 28.027 12.068 1.00 40.91 154 VAL A C 1
ATOM 747 O O . VAL A 1 132 ? -13.651 27.720 11.934 1.00 40.06 154 VAL A O 1
ATOM 751 N N . MET A 1 133 ? -15.222 29.137 12.695 1.00 40.83 155 MET A N 1
ATOM 752 C CA . MET A 1 133 ? -14.256 30.156 13.117 1.00 41.87 155 MET A CA 1
ATOM 753 C C . MET A 1 133 ? -13.233 29.621 14.117 1.00 41.10 155 MET A C 1
ATOM 754 O O . MET A 1 133 ? -13.596 29.000 15.112 1.00 38.98 155 MET A O 1
ATOM 759 N N . HIS A 1 134 ? -11.956 29.880 13.831 1.00 40.88 156 HIS A N 1
ATOM 760 C CA . HIS A 1 134 ? -10.837 29.460 14.679 1.00 41.43 156 HIS A CA 1
ATOM 761 C C . HIS A 1 134 ? -10.736 27.934 14.818 1.00 40.97 156 HIS A C 1
ATOM 762 O O . HIS A 1 134 ? -10.205 27.425 15.802 1.00 42.78 156 HIS A O 1
ATOM 769 N N . GLN A 1 135 ? -11.234 27.211 13.822 1.00 39.87 157 GLN A N 1
ATOM 770 C CA . GLN A 1 135 ? -11.074 25.765 13.769 1.00 40.36 157 GLN A CA 1
ATOM 771 C C . GLN A 1 135 ? -9.885 25.436 12.872 1.00 40.33 157 GLN A C 1
ATOM 772 O O . GLN A 1 135 ? -9.298 26.321 12.247 1.00 42.26 157 GLN A O 1
ATOM 778 N N . ASN A 1 136 ? -9.541 24.157 12.824 1.00 39.82 158 ASN A N 1
ATOM 779 C CA . ASN A 1 136 ? -8.485 23.646 11.964 1.00 39.69 158 ASN A CA 1
ATOM 780 C C . ASN A 1 136 ? -9.054 23.345 10.572 1.00 39.02 158 ASN A C 1
ATOM 781 O O . ASN A 1 136 ? -9.970 22.529 10.436 1.00 38.98 158 ASN A O 1
ATOM 786 N N . ILE A 1 137 ? -8.515 24.011 9.549 1.00 38.85 159 ILE A N 1
ATOM 787 C CA . ILE A 1 137 ? -9.007 23.888 8.162 1.00 39.31 159 ILE A CA 1
ATOM 788 C C . ILE A 1 137 ? -8.960 22.451 7.647 1.00 39.84 159 ILE A C 1
ATOM 789 O O . ILE A 1 137 ? -9.818 22.040 6.873 1.00 41.36 159 ILE A O 1
ATOM 794 N N . TYR A 1 138 ? -7.968 21.686 8.091 1.00 40.91 160 TYR A N 1
ATOM 795 C CA . TYR A 1 138 ? -7.754 20.329 7.580 1.00 40.76 160 TYR A CA 1
ATOM 796 C C . TYR A 1 138 ? -8.879 19.366 7.956 1.00 42.30 160 TYR A C 1
ATOM 797 O O . TYR A 1 138 ? -9.109 18.378 7.255 1.00 45.29 160 TYR A O 1
ATOM 806 N N . ASP A 1 139 ? -9.605 19.672 9.030 1.00 41.96 161 ASP A N 1
ATOM 807 C CA . ASP A 1 139 ? -10.793 18.896 9.399 1.00 43.14 161 ASP A CA 1
ATOM 808 C C . ASP A 1 139 ? -11.926 19.009 8.376 1.00 41.99 161 ASP A C 1
ATOM 809 O O . ASP A 1 139 ? -12.795 18.147 8.337 1.00 43.31 161 ASP A O 1
ATOM 814 N N . TYR A 1 140 ? -11.912 20.068 7.565 1.00 41.84 162 TYR A N 1
ATOM 815 C CA . TYR A 1 140 ? -12.926 20.299 6.530 1.00 42.50 162 TYR A CA 1
ATOM 816 C C . TYR A 1 140 ? -12.427 20.004 5.109 1.00 42.71 162 TYR A C 1
ATOM 817 O O . TYR A 1 140 ? -13.151 20.220 4.141 1.00 44.24 162 TYR A O 1
ATOM 826 N N . ILE A 1 141 ? -11.198 19.516 4.983 1.00 43.70 163 ILE A N 1
ATOM 827 C CA . ILE A 1 141 ? -10.612 19.208 3.670 1.00 43.72 163 ILE A CA 1
ATOM 828 C C . ILE A 1 141 ? -10.507 17.700 3.519 1.00 44.12 163 ILE A C 1
ATOM 829 O O . ILE A 1 141 ? -10.117 17.010 4.457 1.00 44.05 163 ILE A O 1
ATOM 834 N N . HIS A 1 142 ? -10.854 17.197 2.337 1.00 46.25 164 HIS A N 1
ATOM 835 C CA . HIS A 1 142 ? -10.717 15.768 2.020 1.00 48.35 164 HIS A CA 1
ATOM 836 C C . HIS A 1 142 ? -9.288 15.296 2.309 1.00 48.42 164 HIS A C 1
ATOM 837 O O . HIS A 1 142 ? -8.328 15.997 1.987 1.00 48.58 164 HIS A O 1
ATOM 844 N N . VAL A 1 143 ? -9.160 14.111 2.909 1.00 50.42 165 VAL A N 1
ATOM 845 C CA . VAL A 1 143 ? -7.858 13.572 3.371 1.00 52.50 165 VAL A CA 1
ATOM 846 C C . VAL A 1 143 ? -6.747 13.664 2.319 1.00 52.16 165 VAL A C 1
ATOM 847 O O . VAL A 1 143 ? -5.628 14.077 2.617 1.00 53.45 165 VAL A O 1
ATOM 851 N N . ASP A 1 144 ? -7.065 13.247 1.101 1.00 53.28 166 ASP A N 1
ATOM 852 C CA . ASP A 1 144 ? -6.108 13.233 -0.018 1.00 54.35 166 ASP A CA 1
ATOM 853 C C . ASP A 1 144 ? -5.739 14.618 -0.570 1.00 54.21 166 ASP A C 1
ATOM 854 O O . ASP A 1 144 ? -4.773 14.736 -1.322 1.00 54.10 166 ASP A O 1
ATOM 859 N N . ASP A 1 145 ? -6.504 15.653 -0.215 1.00 53.05 167 ASP A N 1
ATOM 860 C CA . ASP A 1 145 ? -6.184 17.032 -0.617 1.00 51.28 167 ASP A CA 1
ATOM 861 C C . ASP A 1 145 ? -5.487 17.844 0.475 1.00 51.06 167 ASP A C 1
ATOM 862 O O . ASP A 1 145 ? -4.960 18.920 0.190 1.00 51.81 167 ASP A O 1
ATOM 867 N N . ARG A 1 146 ? -5.491 17.346 1.712 1.00 50.43 168 ARG A N 1
ATOM 868 C CA . ARG A 1 146 ? -4.917 18.076 2.851 1.00 51.87 168 ARG A CA 1
ATOM 869 C C . ARG A 1 146 ? -3.468 18.491 2.631 1.00 53.91 168 ARG A C 1
ATOM 870 O O . ARG A 1 146 ? -3.063 19.597 2.996 1.00 53.74 168 ARG A O 1
ATOM 878 N N . GLN A 1 147 ? -2.693 17.593 2.040 1.00 56.74 169 GLN A N 1
ATOM 879 C CA . GLN A 1 147 ? -1.273 17.826 1.827 1.00 58.41 169 GLN A CA 1
ATOM 880 C C . GLN A 1 147 ? -1.071 18.955 0.813 1.00 54.87 169 GLN A C 1
ATOM 881 O O . GLN A 1 147 ? -0.224 19.831 1.015 1.00 50.95 169 GLN A O 1
ATOM 887 N N . ASP A 1 148 ? -1.862 18.950 -0.260 1.00 53.14 170 ASP A N 1
ATOM 888 C CA . ASP A 1 148 ? -1.807 20.034 -1.248 1.00 54.34 170 ASP A CA 1
ATOM 889 C C . ASP A 1 148 ? -2.173 21.365 -0.607 1.00 51.49 170 ASP A C 1
ATOM 890 O O . ASP A 1 148 ? -1.451 22.351 -0.754 1.00 51.11 170 ASP A O 1
ATOM 895 N N . PHE A 1 149 ? -3.291 21.382 0.111 1.00 47.55 171 PHE A N 1
ATOM 896 C CA . PHE A 1 149 ? -3.743 22.600 0.770 1.00 46.53 171 PHE A CA 1
ATOM 897 C C . PHE A 1 149 ? -2.639 23.178 1.652 1.00 45.90 171 PHE A C 1
ATOM 898 O O . PHE A 1 149 ? -2.395 24.385 1.632 1.00 44.87 171 PHE A O 1
ATOM 906 N N . CYS A 1 150 ? -1.983 22.312 2.423 1.00 45.21 172 CYS A N 1
ATOM 907 C CA . CYS A 1 150 ? -0.858 22.716 3.268 1.00 46.16 172 CYS A CA 1
ATOM 908 C C . CYS A 1 150 ? 0.242 23.358 2.428 1.00 46.27 172 CYS A C 1
ATOM 909 O O . CYS A 1 150 ? 0.783 24.402 2.786 1.00 46.97 172 CYS A O 1
ATOM 912 N N . ARG A 1 151 ? 0.556 22.728 1.304 1.00 48.25 173 ARG A N 1
ATOM 913 C CA . ARG A 1 151 ? 1.563 23.244 0.380 1.00 50.16 173 ARG A CA 1
ATOM 914 C C . ARG A 1 151 ? 1.225 24.669 -0.082 1.00 47.71 173 ARG A C 1
ATOM 915 O O . ARG A 1 151 ? 2.104 25.522 -0.175 1.00 48.16 173 ARG A O 1
ATOM 923 N N . GLN A 1 152 ? -0.055 24.932 -0.332 1.00 45.79 174 GLN A N 1
ATOM 924 C CA . GLN A 1 152 ? -0.493 26.243 -0.825 1.00 44.56 174 GLN A CA 1
ATOM 925 C C . GLN A 1 152 ? -0.246 27.379 0.173 1.00 44.23 174 GLN A C 1
ATOM 926 O O . GLN A 1 152 ? -0.057 28.524 -0.232 1.00 43.52 174 GLN A O 1
ATOM 932 N N . LEU A 1 153 ? -0.245 27.062 1.466 1.00 45.11 175 LEU A N 1
ATOM 933 C CA . LEU A 1 153 ? -0.041 28.070 2.514 1.00 45.13 175 LEU A CA 1
ATOM 934 C C . LEU A 1 153 ? 1.407 28.543 2.631 1.00 45.78 175 LEU A C 1
ATOM 935 O O . LEU A 1 153 ? 1.650 29.682 3.023 1.00 46.55 175 LEU A O 1
ATOM 940 N N . HIS A 1 154 ? 2.361 27.674 2.303 1.00 46.33 176 HIS A N 1
ATOM 941 C CA . HIS A 1 154 ? 3.781 28.018 2.394 1.00 47.94 176 HIS A CA 1
ATOM 942 C C . HIS A 1 154 ? 4.195 28.992 1.286 1.00 49.23 176 HIS A C 1
ATOM 943 O O . HIS A 1 154 ? 3.679 28.933 0.167 1.00 50.33 176 HIS A O 1
ATOM 950 N N . TRP A 1 155 ? 5.138 29.875 1.603 1.00 49.59 177 TRP A N 1
ATOM 951 C CA . TRP A 1 155 ? 5.564 30.931 0.678 1.00 51.13 177 TRP A CA 1
ATOM 952 C C . TRP A 1 155 ? 6.199 30.389 -0.613 1.00 50.55 177 TRP A C 1
ATOM 953 O O . TRP A 1 155 ? 6.008 30.953 -1.689 1.00 49.68 177 TRP A O 1
ATOM 964 N N . ALA A 1 156 ? 6.950 29.298 -0.485 1.00 51.19 178 ALA A N 1
ATOM 965 C CA . ALA A 1 156 ? 7.580 28.609 -1.617 1.00 50.50 178 ALA A CA 1
ATOM 966 C C . ALA A 1 156 ? 6.918 27.279 -1.977 1.00 50.34 178 ALA A C 1
ATOM 967 O O . ALA A 1 156 ? 7.498 26.483 -2.712 1.00 50.16 178 ALA A O 1
ATOM 969 N N . MET A 1 157 ? 5.713 27.036 -1.471 1.00 51.74 179 MET A N 1
ATOM 970 C CA . MET A 1 157 ? 5.040 25.740 -1.640 1.00 53.02 179 MET A CA 1
ATOM 971 C C . MET A 1 157 ? 5.934 24.558 -1.215 1.00 54.05 179 MET A C 1
ATOM 972 O O . MET A 1 157 ? 5.944 23.498 -1.840 1.00 56.66 179 MET A O 1
ATOM 977 N N . ASP A 1 158 ? 6.668 24.768 -0.127 1.00 55.18 180 ASP A N 1
ATOM 978 C CA . ASP A 1 158 ? 7.613 23.799 0.421 1.00 57.59 180 ASP A CA 1
ATOM 979 C C . ASP A 1 158 ? 7.472 23.769 1.944 1.00 58.49 180 ASP A C 1
ATOM 980 O O . ASP A 1 158 ? 8.332 24.289 2.664 1.00 59.18 180 ASP A O 1
ATOM 985 N N . PRO A 1 159 ? 6.373 23.180 2.444 1.00 58.67 181 PRO A N 1
ATOM 986 C CA . PRO A 1 159 ? 6.173 23.103 3.890 1.00 60.64 181 PRO A CA 1
ATOM 987 C C . PRO A 1 159 ? 7.129 22.100 4.543 1.00 63.42 181 PRO A C 1
ATOM 988 O O . PRO A 1 159 ? 7.361 21.026 3.981 1.00 61.04 181 PRO A O 1
ATOM 992 N N . PRO A 1 160 ? 7.679 22.446 5.720 1.00 68.46 182 PRO A N 1
ATOM 993 C CA . PRO A 1 160 ? 8.604 21.545 6.407 1.00 73.59 182 PRO A CA 1
ATOM 994 C C . PRO A 1 160 ? 7.899 20.305 6.951 1.00 78.55 182 PRO A C 1
ATOM 995 O O . PRO A 1 160 ? 6.737 20.381 7.357 1.00 78.63 182 PRO A O 1
ATOM 999 N N . GLN A 1 161 ? 8.605 19.176 6.945 1.00 85.33 183 GLN A N 1
ATOM 1000 C CA . GLN A 1 161 ? 8.062 17.905 7.424 1.00 89.83 183 GLN A CA 1
ATOM 1001 C C . GLN A 1 161 ? 9.112 17.141 8.221 1.00 90.13 183 GLN A C 1
ATOM 1002 O O . GLN A 1 161 ? 10.135 16.725 7.676 1.00 91.87 183 GLN A O 1
ATOM 1008 N N . ASP A 1 174 ? 14.240 29.771 7.728 1.00 106.62 196 ASP A N 1
ATOM 1009 C CA . ASP A 1 174 ? 12.991 30.202 7.096 1.00 106.20 196 ASP A CA 1
ATOM 1010 C C . ASP A 1 174 ? 12.537 31.605 7.523 1.00 105.82 196 ASP A C 1
ATOM 1011 O O . ASP A 1 174 ? 11.827 32.278 6.778 1.00 103.91 196 ASP A O 1
ATOM 1016 N N . ASP A 1 175 ? 12.940 32.037 8.716 1.00 106.07 197 ASP A N 1
ATOM 1017 C CA . ASP A 1 175 ? 12.578 33.362 9.234 1.00 104.30 197 ASP A CA 1
ATOM 1018 C C . ASP A 1 175 ? 13.279 34.513 8.505 1.00 99.54 197 ASP A C 1
ATOM 1019 O O . ASP A 1 175 ? 12.775 35.638 8.494 1.00 99.28 197 ASP A O 1
ATOM 1024 N N . ALA A 1 176 ? 14.434 34.232 7.907 1.00 94.70 198 ALA A N 1
ATOM 1025 C CA . ALA A 1 176 ? 15.236 35.262 7.241 1.00 92.65 198 ALA A CA 1
ATOM 1026 C C . ALA A 1 176 ? 14.575 35.778 5.966 1.00 88.03 198 ALA A C 1
ATOM 1027 O O . ALA A 1 176 ? 14.518 36.985 5.734 1.00 86.07 198 ALA A O 1
ATOM 1029 N N . ILE A 1 177 ? 14.083 34.855 5.145 1.00 85.72 199 ILE A N 1
ATOM 1030 C CA . ILE A 1 177 ? 13.468 35.210 3.865 1.00 83.44 199 ILE A CA 1
ATOM 1031 C C . ILE A 1 177 ? 12.108 35.898 4.050 1.00 80.84 199 ILE A C 1
ATOM 1032 O O . ILE A 1 177 ? 11.752 36.784 3.274 1.00 78.94 199 ILE A O 1
ATOM 1037 N N . LEU A 1 178 ? 11.363 35.498 5.079 1.00 78.30 200 LEU A N 1
ATOM 1038 C CA . LEU A 1 178 ? 10.102 36.166 5.416 1.00 77.26 200 LEU A CA 1
ATOM 1039 C C . LEU A 1 178 ? 10.341 37.596 5.903 1.00 75.68 200 LEU A C 1
ATOM 1040 O O . LEU A 1 178 ? 9.482 38.465 5.741 1.00 73.17 200 LEU A O 1
ATOM 1045 N N . GLY A 1 179 ? 11.507 37.826 6.504 1.00 75.64 201 GLY A N 1
ATOM 1046 C CA . GLY A 1 179 ? 11.951 39.172 6.863 1.00 75.05 201 GLY A CA 1
ATOM 1047 C C . GLY A 1 179 ? 12.003 40.108 5.669 1.00 75.31 201 GLY A C 1
ATOM 1048 O O . GLY A 1 179 ? 11.528 41.244 5.744 1.00 74.61 201 GLY A O 1
ATOM 1049 N N . ARG A 1 180 ? 12.575 39.630 4.565 1.00 76.19 202 ARG A N 1
ATOM 1050 C CA . ARG A 1 180 ? 12.612 40.398 3.315 1.00 78.47 202 ARG A CA 1
ATOM 1051 C C . ARG A 1 180 ? 11.212 40.643 2.767 1.00 75.22 202 ARG A C 1
ATOM 1052 O O . ARG A 1 180 ? 10.909 41.743 2.302 1.00 74.53 202 ARG A O 1
ATOM 1060 N N . LEU A 1 181 ? 10.369 39.614 2.816 1.00 73.10 203 LEU A N 1
ATOM 1061 C CA . LEU A 1 181 ? 8.975 39.735 2.385 1.00 72.49 203 LEU A CA 1
ATOM 1062 C C . LEU A 1 181 ? 8.229 40.754 3.238 1.00 72.46 203 LEU A C 1
ATOM 1063 O O . LEU A 1 181 ? 7.435 41.539 2.722 1.00 70.00 203 LEU A O 1
ATOM 1068 N N . LEU A 1 182 ? 8.494 40.739 4.541 1.00 75.47 204 LEU A N 1
ATOM 1069 C CA . LEU A 1 182 ? 7.870 41.679 5.467 1.00 80.31 204 LEU A CA 1
ATOM 1070 C C . LEU A 1 182 ? 8.385 43.104 5.247 1.00 83.45 204 LEU A C 1
ATOM 1071 O O . LEU A 1 182 ? 7.595 44.045 5.143 1.00 83.90 204 LEU A O 1
ATOM 1076 N N . ARG A 1 183 ? 9.707 43.252 5.163 1.00 87.35 205 ARG A N 1
ATOM 1077 C CA . ARG A 1 183 ? 10.332 44.561 4.913 1.00 90.38 205 ARG A CA 1
ATOM 1078 C C . ARG A 1 183 ? 9.980 45.149 3.542 1.00 93.27 205 ARG A C 1
ATOM 1079 O O . ARG A 1 183 ? 9.920 46.369 3.389 1.00 93.19 205 ARG A O 1
ATOM 1087 N N . ALA A 1 184 ? 9.752 44.282 2.555 1.00 97.70 206 ALA A N 1
ATOM 1088 C CA . ALA A 1 184 ? 9.335 44.717 1.219 1.00 99.81 206 ALA A CA 1
ATOM 1089 C C . ALA A 1 184 ? 7.979 45.418 1.258 1.00 104.24 206 ALA A C 1
ATOM 1090 O O . ALA A 1 184 ? 7.750 46.378 0.522 1.00 106.06 206 ALA A O 1
ATOM 1092 N N . GLN A 1 185 ? 7.086 44.928 2.115 1.00 111.39 207 GLN A N 1
ATOM 1093 C CA . GLN A 1 185 ? 5.789 45.566 2.338 1.00 117.38 207 GLN A CA 1
ATOM 1094 C C . GLN A 1 185 ? 5.956 46.811 3.208 1.00 119.00 207 GLN A C 1
ATOM 1095 O O . GLN A 1 185 ? 6.482 46.731 4.320 1.00 118.45 207 GLN A O 1
ATOM 1101 N N . GLU A 1 186 ? 5.508 47.953 2.686 1.00 120.71 208 GLU A N 1
ATOM 1102 C CA . GLU A 1 186 ? 5.541 49.229 3.407 1.00 123.46 208 GLU A CA 1
ATOM 1103 C C . GLU A 1 186 ? 6.962 49.621 3.813 1.00 122.57 208 GLU A C 1
ATOM 1104 O O . GLU A 1 186 ? 7.703 50.206 3.024 1.00 120.26 208 GLU A O 1
ATOM 1110 N N . PRO A 1 192 ? 1.656 46.149 -4.263 1.00 96.20 214 PRO A N 1
ATOM 1111 C CA . PRO A 1 192 ? 2.285 44.969 -4.857 1.00 94.95 214 PRO A CA 1
ATOM 1112 C C . PRO A 1 192 ? 3.813 45.063 -4.857 1.00 92.23 214 PRO A C 1
ATOM 1113 O O . PRO A 1 192 ? 4.390 45.809 -5.651 1.00 94.95 214 PRO A O 1
ATOM 1117 N N . THR A 1 193 ? 4.451 44.301 -3.973 1.00 87.58 215 THR A N 1
ATOM 1118 C CA . THR A 1 193 ? 5.909 44.331 -3.816 1.00 84.83 215 THR A CA 1
ATOM 1119 C C . THR A 1 193 ? 6.605 43.495 -4.895 1.00 79.63 215 THR A C 1
ATOM 1120 O O . THR A 1 193 ? 5.948 42.919 -5.761 1.00 80.58 215 THR A O 1
ATOM 1124 N N . GLU A 1 194 ? 7.936 43.448 -4.839 1.00 75.53 216 GLU A N 1
ATOM 1125 C CA . GLU A 1 194 ? 8.738 42.547 -5.677 1.00 73.13 216 GLU A CA 1
ATOM 1126 C C . GLU A 1 194 ? 8.189 41.123 -5.668 1.00 67.87 216 GLU A C 1
ATOM 1127 O O . GLU A 1 194 ? 8.108 40.466 -6.706 1.00 67.95 216 GLU A O 1
ATOM 1133 N N . TYR A 1 195 ? 7.812 40.667 -4.478 1.00 63.10 217 TYR A N 1
ATOM 1134 C CA . TYR A 1 195 ? 7.525 39.260 -4.232 1.00 60.38 217 TYR A CA 1
ATOM 1135 C C . TYR A 1 195 ? 6.066 38.840 -4.441 1.00 58.07 217 TYR A C 1
ATOM 1136 O O . TYR A 1 195 ? 5.731 37.676 -4.243 1.00 57.76 217 TYR A O 1
ATOM 1145 N N . SER A 1 196 ? 5.210 39.769 -4.856 1.00 57.22 218 SER A N 1
ATOM 1146 C CA . SER A 1 196 ? 3.771 39.505 -4.953 1.00 56.69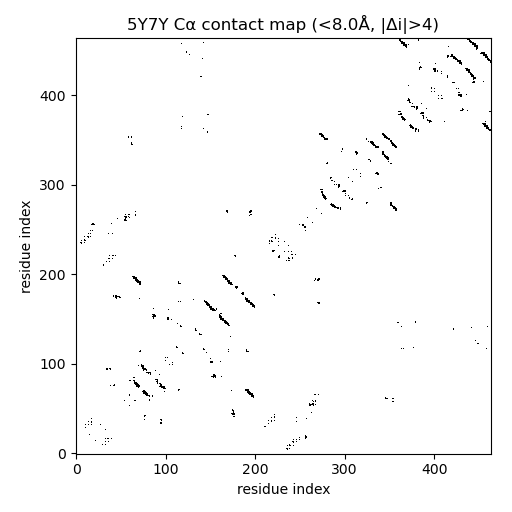 218 SER A CA 1
ATOM 1147 C C . SER A 1 196 ? 3.421 38.411 -5.956 1.00 55.18 218 SER A C 1
ATOM 1148 O O . SER A 1 196 ? 2.492 37.636 -5.732 1.00 56.71 218 SER A O 1
ATOM 1151 N N . ALA A 1 197 ? 4.171 38.344 -7.051 1.00 52.31 219 ALA A N 1
ATOM 1152 C CA . ALA A 1 197 ? 3.936 37.337 -8.081 1.00 51.18 219 ALA A CA 1
ATOM 1153 C C . ALA A 1 197 ? 4.194 35.905 -7.586 1.00 48.92 219 ALA A C 1
ATOM 1154 O O . ALA A 1 197 ? 3.670 34.952 -8.160 1.00 50.24 219 ALA A O 1
ATOM 1156 N N . PHE A 1 198 ? 4.992 35.766 -6.529 1.00 45.78 220 PHE A N 1
ATOM 1157 C CA . PHE A 1 198 ? 5.312 34.459 -5.949 1.00 46.03 220 PHE A CA 1
ATOM 1158 C C . PHE A 1 198 ? 4.274 33.986 -4.931 1.00 46.62 220 PHE A C 1
ATOM 1159 O O . PHE A 1 198 ? 4.336 32.845 -4.471 1.00 45.31 220 PHE A O 1
ATOM 1167 N N . LEU A 1 199 ? 3.331 34.860 -4.576 1.00 46.66 221 LEU A N 1
ATOM 1168 C CA . LEU A 1 199 ? 2.419 34.604 -3.459 1.00 47.02 221 LEU A CA 1
ATOM 1169 C C . LEU A 1 199 ? 0.956 34.455 -3.863 1.00 46.62 221 LEU A C 1
ATOM 1170 O O . LEU A 1 199 ? 0.089 34.320 -3.002 1.00 48.22 221 LEU A O 1
ATOM 1175 N N . THR A 1 200 ? 0.680 34.473 -5.162 1.00 45.48 222 THR A N 1
ATOM 1176 C CA . THR A 1 200 ? -0.672 34.244 -5.649 1.00 45.41 222 THR A CA 1
ATOM 1177 C C . THR A 1 200 ? -0.977 32.762 -5.555 1.00 44.50 222 THR A C 1
ATOM 1178 O O . THR A 1 200 ? -0.070 31.932 -5.621 1.00 43.65 222 THR A O 1
ATOM 1182 N N . ARG A 1 201 ? -2.253 32.433 -5.384 1.00 44.11 223 ARG A N 1
ATOM 1183 C CA . ARG A 1 201 ? -2.668 31.041 -5.236 1.00 43.58 223 ARG A CA 1
ATOM 1184 C C . ARG A 1 201 ? -4.007 30.802 -5.926 1.00 44.03 223 ARG A C 1
ATOM 1185 O O . ARG A 1 201 ? -4.948 31.574 -5.765 1.00 42.66 223 ARG A O 1
ATOM 1193 N N . CYS A 1 202 ? -4.066 29.734 -6.712 1.00 45.46 224 CYS A N 1
ATOM 1194 C CA . CYS A 1 202 ? -5.293 29.305 -7.369 1.00 46.55 224 CYS A CA 1
ATOM 1195 C C . CYS A 1 202 ? -5.244 27.791 -7.508 1.00 46.78 224 CYS A C 1
ATOM 1196 O O . CYS A 1 202 ? -4.418 27.254 -8.248 1.00 48.40 224 CYS A O 1
ATOM 1199 N N . PHE A 1 203 ? -6.112 27.107 -6.774 1.00 45.56 225 PHE A N 1
ATOM 1200 C CA . PHE A 1 203 ? -6.103 25.652 -6.748 1.00 45.05 225 PHE A CA 1
ATOM 1201 C C . PHE A 1 203 ? -7.485 25.093 -6.454 1.00 45.76 225 PHE A C 1
ATOM 1202 O O . PHE A 1 203 ? -8.386 25.815 -6.029 1.00 46.96 225 PHE A O 1
ATOM 1210 N N . ILE A 1 204 ? -7.638 23.799 -6.702 1.00 46.37 226 ILE A N 1
ATOM 1211 C CA . ILE A 1 204 ? -8.903 23.113 -6.500 1.00 47.92 226 ILE A CA 1
ATOM 1212 C C . ILE A 1 204 ? -8.747 22.107 -5.371 1.00 48.49 226 ILE A C 1
ATOM 1213 O O . ILE A 1 204 ? -7.714 21.449 -5.245 1.00 47.12 226 ILE A O 1
ATOM 1218 N N . CYS A 1 205 ? -9.790 22.003 -4.555 1.00 49.23 227 CYS A N 1
ATOM 1219 C CA . CYS A 1 205 ? -9.750 21.204 -3.343 1.00 50.56 227 CYS A CA 1
ATOM 1220 C C . CYS A 1 205 ? -11.156 20.742 -2.986 1.00 47.81 227 CYS A C 1
ATOM 1221 O O . CYS A 1 205 ? -12.126 21.445 -3.263 1.00 49.36 227 CYS A O 1
ATOM 1224 N N . ARG A 1 206 ? -11.263 19.566 -2.377 1.00 45.92 228 ARG A N 1
ATOM 1225 C CA . ARG A 1 206 ? -12.558 19.036 -1.947 1.00 45.15 228 ARG A CA 1
ATOM 1226 C C . ARG A 1 206 ? -12.833 19.422 -0.497 1.00 44.64 228 ARG A C 1
ATOM 1227 O O . ARG A 1 206 ? -12.065 19.078 0.404 1.00 43.22 228 ARG A O 1
ATOM 1235 N N . VAL A 1 207 ? -13.941 20.133 -0.291 1.00 44.69 229 VAL A N 1
ATOM 1236 C CA . VAL A 1 207 ? -14.307 20.686 1.012 1.00 44.41 229 VAL A CA 1
ATOM 1237 C C . VAL A 1 207 ? -15.542 19.973 1.565 1.00 44.07 229 VAL A C 1
ATOM 1238 O O . VAL A 1 207 ? -16.526 19.796 0.849 1.00 43.78 229 VAL A O 1
ATOM 1242 N N . ARG A 1 208 ? -15.486 19.578 2.839 1.00 42.89 230 ARG A N 1
ATOM 1243 C CA . ARG A 1 208 ? -16.616 18.926 3.506 1.00 41.95 230 ARG A CA 1
ATOM 1244 C C . ARG A 1 208 ? -17.880 19.778 3.374 1.00 41.25 230 ARG A C 1
ATOM 1245 O O . ARG A 1 208 ? -17.880 20.960 3.699 1.00 39.88 230 ARG A O 1
ATOM 1253 N N . CYS A 1 209 ? -18.947 19.153 2.889 1.00 42.03 231 CYS A N 1
ATOM 1254 C CA . CYS A 1 209 ? -20.165 19.849 2.502 1.00 43.20 231 CYS A CA 1
ATOM 1255 C C . CYS A 1 209 ? -21.368 19.073 3.009 1.00 44.02 231 CYS A C 1
ATOM 1256 O O . CYS A 1 209 ? -21.634 17.966 2.543 1.00 44.20 231 CYS A O 1
ATOM 1259 N N . LEU A 1 210 ? -22.094 19.660 3.958 1.00 45.21 232 LEU A N 1
ATOM 1260 C CA . LEU A 1 210 ? -23.282 19.021 4.530 1.00 46.41 232 LEU A CA 1
ATOM 1261 C C . LEU A 1 210 ? -24.475 19.049 3.578 1.00 48.15 232 LEU A C 1
ATOM 1262 O O . LEU A 1 210 ? -25.474 18.370 3.821 1.00 48.52 232 LEU A O 1
ATOM 1267 N N . LEU A 1 211 ? -24.373 19.835 2.506 1.00 49.90 233 LEU A N 1
ATOM 1268 C CA . LEU A 1 211 ? -25.444 19.950 1.516 1.00 50.45 233 LEU A CA 1
ATOM 1269 C C . LEU A 1 211 ? -25.320 18.909 0.399 1.00 50.83 233 LEU A C 1
ATOM 1270 O O . LEU A 1 211 ? -26.223 18.775 -0.420 1.00 50.91 233 LEU A O 1
ATOM 1275 N N . ASP A 1 212 ? -24.210 18.173 0.375 1.00 52.54 234 ASP A N 1
ATOM 1276 C CA . ASP A 1 212 ? -23.992 17.111 -0.610 1.00 53.10 234 ASP A CA 1
ATOM 1277 C C . ASP A 1 212 ? -24.375 15.755 -0.024 1.00 53.27 234 ASP A C 1
ATOM 1278 O O . ASP A 1 212 ? -23.889 15.379 1.044 1.00 53.34 234 ASP A O 1
ATOM 1283 N N . SER A 1 213 ? -25.223 15.018 -0.738 1.00 54.38 235 SER A N 1
ATOM 1284 C CA . SER A 1 213 ? -25.754 13.737 -0.257 1.00 54.64 235 SER A CA 1
ATOM 1285 C C . SER A 1 213 ? -25.034 12.514 -0.828 1.00 55.21 235 SER A C 1
ATOM 1286 O O . SER A 1 213 ? -25.405 11.381 -0.512 1.00 55.69 235 SER A O 1
ATOM 1289 N N . THR A 1 214 ? -24.007 12.733 -1.649 1.00 54.49 236 THR A N 1
ATOM 1290 C CA . THR A 1 214 ? -23.253 11.626 -2.242 1.00 54.69 236 THR A CA 1
ATOM 1291 C C . THR A 1 214 ? -21.886 11.456 -1.560 1.00 54.45 236 THR A C 1
ATOM 1292 O O . THR A 1 214 ? -21.759 10.664 -0.626 1.00 55.24 236 THR A O 1
ATOM 1296 N N . SER A 1 215 ? -20.875 12.199 -2.003 1.00 52.91 237 SER A N 1
ATOM 1297 C CA . SER A 1 215 ? -19.543 12.108 -1.407 1.00 52.61 237 SER A CA 1
ATOM 1298 C C . SER A 1 215 ? -19.472 12.842 -0.066 1.00 51.93 237 SER A C 1
ATOM 1299 O O . SER A 1 215 ? -18.651 12.505 0.787 1.00 52.00 237 SER A O 1
ATOM 1302 N N . GLY A 1 216 ? -20.340 13.834 0.115 1.00 50.94 238 GLY A N 1
ATOM 1303 C CA . GLY A 1 216 ? -20.285 14.711 1.282 1.00 51.10 238 GLY A CA 1
ATOM 1304 C C . GLY A 1 216 ? -19.194 15.759 1.150 1.00 50.69 238 GLY A C 1
ATOM 1305 O O . GLY A 1 216 ? -18.795 16.377 2.140 1.00 50.46 238 GLY A O 1
ATOM 1306 N N . PHE A 1 217 ? -18.716 15.957 -0.079 1.00 49.23 239 PHE A N 1
ATOM 1307 C CA . PHE A 1 217 ? -17.667 16.923 -0.371 1.00 49.88 239 PHE A CA 1
ATOM 1308 C C . PHE A 1 217 ? -18.047 17.771 -1.581 1.00 50.72 239 PHE A C 1
ATOM 1309 O O . PHE A 1 217 ? -18.664 17.281 -2.530 1.00 53.73 239 PHE A O 1
ATOM 1317 N N . LEU A 1 218 ? -17.683 19.047 -1.522 1.00 48.84 240 LEU A N 1
ATOM 1318 C CA . LEU A 1 218 ? -17.882 19.981 -2.615 1.00 48.51 240 LEU A CA 1
ATOM 1319 C C . LEU A 1 218 ? -16.512 20.324 -3.172 1.00 48.06 240 LEU A C 1
ATOM 1320 O O . LEU A 1 218 ? -15.601 20.678 -2.415 1.00 47.58 240 LEU A O 1
ATOM 1325 N N . THR A 1 219 ? -16.356 20.192 -4.484 1.00 46.21 241 THR A N 1
ATOM 1326 C CA . THR A 1 219 ? -15.111 20.561 -5.140 1.00 46.12 241 THR A CA 1
ATOM 1327 C C . THR A 1 219 ? -15.134 22.066 -5.304 1.00 44.87 241 THR A C 1
ATOM 1328 O O . THR A 1 219 ? -16.058 22.614 -5.903 1.00 44.80 241 THR A O 1
ATOM 1332 N N . MET A 1 220 ? -14.129 22.735 -4.752 1.00 44.27 242 MET A N 1
ATOM 1333 C CA . MET A 1 220 ? -14.082 24.193 -4.781 1.00 44.43 242 MET A CA 1
ATOM 1334 C C . MET A 1 220 ? -12.754 24.691 -5.323 1.00 43.89 242 MET A C 1
ATOM 1335 O O . MET A 1 220 ? -11.720 24.040 -5.162 1.00 43.91 242 MET A O 1
ATOM 1340 N N . GLN A 1 221 ? -12.794 25.847 -5.973 1.00 45.56 243 GLN A N 1
ATOM 1341 C CA . GLN A 1 221 ? -11.579 26.545 -6.365 1.00 48.37 243 GLN A CA 1
ATOM 1342 C C . GLN A 1 221 ? -11.257 27.626 -5.340 1.00 46.10 243 GLN A C 1
ATOM 1343 O O . GLN A 1 221 ? -12.093 28.480 -5.047 1.00 45.33 243 GLN A O 1
ATOM 1349 N N . PHE A 1 222 ? -10.045 27.573 -4.802 1.00 45.91 244 PHE A N 1
ATOM 1350 C CA . PHE A 1 222 ? -9.551 28.584 -3.874 1.00 47.20 244 PHE A CA 1
ATOM 1351 C C . PHE A 1 222 ? -8.647 29.559 -4.623 1.00 49.20 244 PHE A C 1
ATOM 1352 O O . PHE A 1 222 ? -7.587 29.178 -5.114 1.00 49.20 244 PHE A O 1
ATOM 1360 N N . GLN A 1 223 ? -9.072 30.814 -4.705 1.00 50.78 245 GLN A N 1
ATOM 1361 C CA . GLN A 1 223 ? -8.334 31.841 -5.429 1.00 53.10 245 GLN A CA 1
ATOM 1362 C C . GLN A 1 223 ? -8.006 33.011 -4.508 1.00 50.12 245 GLN A C 1
ATOM 1363 O O . GLN A 1 223 ? -8.897 33.593 -3.903 1.00 50.48 245 GLN A O 1
ATOM 1369 N N . GLY A 1 224 ? -6.731 33.363 -4.409 1.00 48.74 246 GLY A N 1
ATOM 1370 C CA . GLY A 1 224 ? -6.331 34.455 -3.532 1.00 48.19 246 GLY A CA 1
ATOM 1371 C C . GLY A 1 224 ? -4.842 34.716 -3.469 1.00 47.88 246 GLY A C 1
ATOM 1372 O O . GLY A 1 224 ? -4.109 34.401 -4.406 1.00 46.72 246 GLY A O 1
ATOM 1373 N N . LYS A 1 225 ? -4.413 35.307 -2.352 1.00 48.80 247 LYS A N 1
ATOM 1374 C CA . LYS A 1 225 ? -3.019 35.702 -2.132 1.00 49.87 247 LYS A CA 1
ATOM 1375 C C . LYS A 1 225 ? -2.590 35.388 -0.706 1.00 49.42 247 LYS A C 1
ATOM 1376 O O . LYS A 1 225 ? -3.407 35.417 0.212 1.00 49.03 247 LYS A O 1
ATOM 1382 N N . LEU A 1 226 ? -1.302 35.102 -0.529 1.00 48.59 248 LEU A N 1
ATOM 1383 C CA . LEU A 1 226 ? -0.717 34.997 0.799 1.00 49.46 248 LEU A CA 1
ATOM 1384 C C . LEU A 1 226 ? -0.351 36.394 1.289 1.00 51.11 248 LEU A C 1
ATOM 1385 O O . LEU A 1 226 ? 0.339 37.142 0.593 1.00 51.06 248 LEU A O 1
ATOM 1390 N N . LYS A 1 227 ? -0.834 36.735 2.481 1.00 51.74 249 LYS A N 1
ATOM 1391 C CA . LYS A 1 227 ? -0.587 38.034 3.101 1.00 52.57 249 LYS A CA 1
ATOM 1392 C C . LYS A 1 227 ? -0.232 37.823 4.563 1.00 51.77 249 LYS A C 1
ATOM 1393 O O . LYS A 1 227 ? -0.654 36.840 5.179 1.00 53.49 249 LYS A O 1
ATOM 1399 N N . PHE A 1 228 ? 0.542 38.747 5.119 1.00 50.46 250 PHE A N 1
ATOM 1400 C CA . PHE A 1 228 ? 0.929 38.663 6.520 1.00 51.37 250 PHE A CA 1
ATOM 1401 C C . PHE A 1 228 ? -0.271 38.914 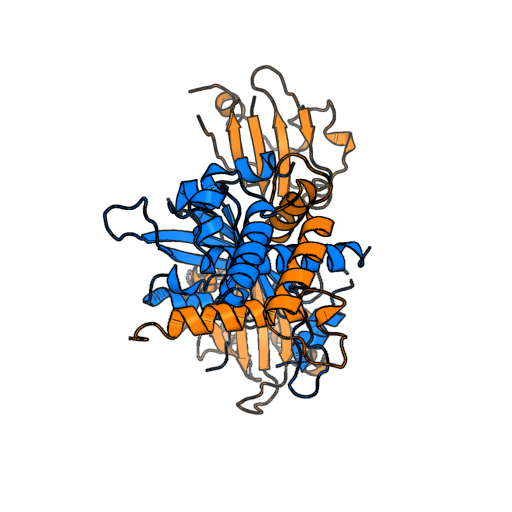7.432 1.00 50.95 250 PHE A C 1
ATOM 1402 O O . PHE A 1 228 ? -1.001 39.897 7.267 1.00 50.63 250 PHE A O 1
ATOM 1410 N N . LEU A 1 229 ? -0.470 38.002 8.379 1.00 50.05 251 LEU A N 1
ATOM 1411 C CA . LEU A 1 229 ? -1.563 38.099 9.339 1.00 50.51 251 LEU A CA 1
ATOM 1412 C C . LEU A 1 229 ? -1.069 38.806 10.599 1.00 49.84 251 LEU A C 1
ATOM 1413 O O . LEU A 1 229 ? -0.533 38.174 11.511 1.00 47.38 251 LEU A O 1
ATOM 1418 N N . PHE A 1 230 ? -1.248 40.123 10.631 1.00 50.57 252 PHE A N 1
ATOM 1419 C CA . PHE A 1 230 ? -0.756 40.952 11.734 1.00 52.15 252 PHE A CA 1
ATOM 1420 C C . PHE A 1 230 ? -1.601 40.814 13.001 1.00 51.64 252 PHE A C 1
ATOM 1421 O O . PHE A 1 230 ? -2.751 40.370 12.958 1.00 51.66 252 PHE A O 1
ATOM 1429 N N . GLY A 1 231 ? -1.007 41.204 14.125 1.00 51.19 253 GLY A N 1
ATOM 1430 C CA . GLY A 1 231 ? -1.734 41.402 15.379 1.00 49.84 253 GLY A CA 1
ATOM 1431 C C . GLY A 1 231 ? -2.075 40.147 16.153 1.00 49.23 253 GLY A C 1
ATOM 1432 O O . GLY A 1 231 ? -2.956 40.170 17.006 1.00 48.50 253 GLY A O 1
ATOM 1433 N N . GLN A 1 232 ? -1.372 39.054 15.879 1.00 49.30 254 GLN A N 1
ATOM 1434 C CA . GLN A 1 232 ? -1.696 37.769 16.496 1.00 49.55 254 GLN A CA 1
ATOM 1435 C C . GLN A 1 232 ? -0.920 37.489 17.778 1.00 51.95 254 GLN A C 1
ATOM 1436 O O . GLN A 1 232 ? -1.161 36.480 18.448 1.00 52.01 254 GLN A O 1
ATOM 1442 N N . LYS A 1 233 ? 0.004 38.387 18.112 1.00 55.56 255 LYS A N 1
ATOM 1443 C CA . LYS A 1 233 ? 0.655 38.418 19.427 1.00 57.69 255 LYS A CA 1
ATOM 1444 C C . LYS A 1 233 ? 1.224 37.074 19.873 1.00 58.87 255 LYS A C 1
ATOM 1445 O O . LYS A 1 233 ? 1.142 36.711 21.047 1.00 60.11 255 LYS A O 1
ATOM 1451 N N . LYS A 1 234 ? 1.799 36.339 18.928 1.00 63.20 256 LYS A N 1
ATOM 1452 C CA . LYS A 1 234 ? 2.516 35.110 19.241 1.00 68.42 256 LYS A CA 1
ATOM 1453 C C . LYS A 1 234 ? 3.871 35.479 19.835 1.00 73.12 256 LYS A C 1
ATOM 1454 O O . LYS A 1 234 ? 4.489 36.467 19.427 1.00 74.28 256 LYS A O 1
ATOM 1460 N N . LYS A 1 235 ? 4.323 34.687 20.803 1.00 78.05 257 LYS A N 1
ATOM 1461 C CA . LYS A 1 235 ? 5.550 34.983 21.541 1.00 82.45 257 LYS A CA 1
ATOM 1462 C C . LYS A 1 235 ? 6.462 33.760 21.635 1.00 85.12 257 LYS A C 1
ATOM 1463 O O . LYS A 1 235 ? 5.990 32.621 21.666 1.00 84.43 257 LYS A O 1
ATOM 1469 N N . ALA A 1 236 ? 7.769 34.012 21.678 1.00 88.09 258 ALA A N 1
ATOM 1470 C CA . ALA A 1 236 ? 8.771 32.952 21.800 1.00 92.24 258 ALA A CA 1
ATOM 1471 C C . ALA A 1 236 ? 8.839 32.452 23.245 1.00 94.60 258 ALA A C 1
ATOM 1472 O O . ALA A 1 236 ? 8.213 33.037 24.133 1.00 95.88 258 ALA A O 1
ATOM 1474 N N . PRO A 1 237 ? 9.594 31.363 23.490 1.00 97.05 259 PRO A N 1
ATOM 1475 C CA . PRO A 1 237 ? 9.866 30.959 24.872 1.00 98.86 259 PRO A CA 1
ATOM 1476 C C . PRO A 1 237 ? 10.562 32.054 25.688 1.00 100.25 259 PRO A C 1
ATOM 1477 O O . PRO A 1 237 ? 10.281 32.207 26.878 1.00 100.77 259 PRO A O 1
ATOM 1481 N N . SER A 1 238 ? 11.452 32.807 25.042 1.00 101.26 260 SER A N 1
ATOM 1482 C CA . SER A 1 238 ? 12.168 33.910 25.690 1.00 103.45 260 SER A CA 1
ATOM 1483 C C . SER A 1 238 ? 11.243 35.050 26.129 1.00 104.06 260 SER A C 1
ATOM 1484 O O . SER A 1 238 ? 11.538 35.754 27.096 1.00 106.65 260 SER A O 1
ATOM 1487 N N . GLY A 1 239 ? 10.133 35.228 25.415 1.00 102.94 261 GLY A N 1
ATOM 1488 C CA . GLY A 1 239 ? 9.148 36.263 25.739 1.00 100.00 261 GLY A CA 1
ATOM 1489 C C . GLY A 1 239 ? 8.990 37.327 24.666 1.00 96.76 261 GLY A C 1
ATOM 1490 O O . GLY A 1 239 ? 8.060 38.132 24.724 1.00 94.04 261 GLY A O 1
ATOM 1491 N N . ALA A 1 240 ? 9.897 37.337 23.689 1.00 94.90 262 ALA A N 1
ATOM 1492 C CA . ALA A 1 240 ? 9.846 38.308 22.596 1.00 92.53 262 ALA A CA 1
ATOM 1493 C C . ALA A 1 240 ? 8.711 37.984 21.626 1.00 90.93 262 ALA A C 1
ATOM 1494 O O . ALA A 1 240 ? 8.345 36.819 21.441 1.00 90.31 262 ALA A O 1
ATOM 1496 N N . MET A 1 241 ? 8.167 39.030 21.012 1.00 87.23 263 MET A N 1
ATOM 1497 C CA . MET A 1 241 ? 7.060 38.906 20.070 1.00 84.47 263 MET A CA 1
ATOM 1498 C C . MET A 1 241 ? 7.545 38.371 18.727 1.00 79.46 263 MET A C 1
ATOM 1499 O O . MET A 1 241 ? 8.420 38.966 18.094 1.00 78.45 263 MET A O 1
ATOM 1504 N N . LEU A 1 242 ? 6.975 37.246 18.302 1.00 74.57 264 LEU A N 1
ATOM 1505 C CA . LEU A 1 242 ? 7.264 36.674 16.982 1.00 70.65 264 LEU A CA 1
ATOM 1506 C C . LEU A 1 242 ? 6.738 37.571 15.865 1.00 65.76 264 LEU A C 1
ATOM 1507 O O . LEU A 1 242 ? 5.748 38.281 16.051 1.00 63.47 264 LEU A O 1
ATOM 1512 N N . PRO A 1 243 ? 7.406 37.549 14.699 1.00 62.75 265 PRO A N 1
ATOM 1513 C CA . PRO A 1 243 ? 6.891 38.302 13.564 1.00 60.48 265 PRO A CA 1
ATOM 1514 C C . PRO A 1 243 ? 5.651 37.618 12.991 1.00 57.45 265 PRO A C 1
ATOM 1515 O O . PRO A 1 243 ? 5.458 36.420 13.212 1.00 55.98 265 PRO A O 1
ATOM 1519 N N . PRO A 1 244 ? 4.812 38.370 12.265 1.00 55.10 266 PRO A N 1
ATOM 1520 C CA . PRO A 1 244 ? 3.598 37.782 11.705 1.00 55.02 266 PRO A CA 1
ATOM 1521 C C . PRO A 1 244 ? 3.922 36.794 10.590 1.00 55.70 266 PRO A C 1
ATOM 1522 O O . PRO A 1 244 ? 4.918 36.965 9.883 1.00 57.50 266 PRO A O 1
ATOM 1526 N N . ARG A 1 245 ? 3.091 35.766 10.453 1.00 54.70 267 ARG A N 1
ATOM 1527 C CA . ARG A 1 245 ? 3.269 34.761 9.415 1.00 54.56 267 ARG A CA 1
ATOM 1528 C C . ARG A 1 245 ? 2.239 34.929 8.309 1.00 51.40 267 ARG A C 1
ATOM 1529 O O . ARG A 1 245 ? 1.243 35.633 8.473 1.00 52.96 267 ARG A O 1
ATOM 1537 N N . LEU A 1 246 ? 2.500 34.281 7.179 1.00 49.08 268 LEU A N 1
ATOM 1538 C CA . LEU A 1 246 ? 1.664 34.419 5.990 1.00 46.66 268 LEU A CA 1
ATOM 1539 C C . LEU A 1 246 ? 0.405 33.578 6.109 1.00 45.33 268 LEU A C 1
ATOM 1540 O O . LEU A 1 246 ? 0.441 32.434 6.565 1.00 43.42 268 LEU A O 1
ATOM 1545 N N . SER A 1 247 ? -0.707 34.160 5.680 1.00 44.61 269 SER A N 1
ATOM 1546 C CA . SER A 1 247 ? -1.985 33.476 5.661 1.00 43.46 269 SER A CA 1
ATOM 1547 C C . SER A 1 247 ? -2.603 33.632 4.280 1.00 41.96 269 SER A C 1
ATOM 1548 O O . SER A 1 247 ? -2.308 34.587 3.564 1.00 40.33 269 SER A O 1
ATOM 1551 N N . LEU A 1 248 ? -3.454 32.683 3.908 1.00 41.44 270 LEU A N 1
ATOM 1552 C CA . LEU A 1 248 ? -4.124 32.720 2.616 1.00 41.65 270 LEU A CA 1
ATOM 1553 C C . LEU A 1 248 ? -5.402 33.542 2.737 1.00 42.17 270 LEU A C 1
ATOM 1554 O O . LEU A 1 248 ? -6.304 33.171 3.484 1.00 41.54 270 LEU A O 1
ATOM 1559 N N . PHE A 1 249 ? -5.456 34.663 2.016 1.00 42.65 271 PHE A N 1
ATOM 1560 C CA . PHE A 1 249 ? -6.681 35.448 1.856 1.00 42.59 271 PHE A CA 1
ATOM 1561 C C . PHE A 1 249 ? -7.291 35.068 0.519 1.00 43.79 271 PHE A C 1
ATOM 1562 O O . PHE A 1 249 ? -6.702 35.349 -0.522 1.00 45.00 271 PHE A O 1
ATOM 1570 N N . CYS A 1 250 ? -8.458 34.428 0.534 1.00 44.03 272 CYS A N 1
ATOM 1571 C CA . CYS A 1 250 ? -9.024 33.874 -0.700 1.00 44.51 272 CYS A CA 1
ATOM 1572 C C . CYS A 1 250 ? -10.541 33.918 -0.767 1.00 45.83 272 CYS A C 1
ATOM 1573 O O . CYS A 1 250 ? -11.224 34.165 0.231 1.00 45.47 272 CYS A O 1
ATOM 1576 N N . ILE A 1 251 ? -11.038 33.683 -1.978 1.00 46.09 273 ILE A N 1
ATOM 1577 C CA . ILE A 1 251 ? -12.443 33.409 -2.231 1.00 47.15 273 ILE A CA 1
ATOM 1578 C C . ILE A 1 251 ? -12.521 31.935 -2.573 1.00 45.95 273 ILE A C 1
ATOM 1579 O O . ILE A 1 251 ? -11.705 31.436 -3.347 1.00 46.40 273 ILE A O 1
ATOM 1584 N N . ALA A 1 252 ? -13.487 31.243 -1.980 1.00 45.49 274 ALA A N 1
ATOM 1585 C CA . ALA A 1 252 ? -13.691 29.818 -2.222 1.00 47.19 274 ALA A CA 1
ATOM 1586 C C . ALA A 1 252 ? -14.978 29.646 -3.004 1.00 47.53 274 ALA A C 1
ATOM 1587 O O . ALA A 1 252 ? -16.051 29.949 -2.495 1.00 47.76 274 ALA A O 1
ATOM 1589 N N . ALA A 1 253 ? -14.865 29.170 -4.242 1.00 48.26 275 ALA A N 1
ATOM 1590 C CA . ALA A 1 253 ? -16.015 29.064 -5.145 1.00 49.71 275 ALA A CA 1
ATOM 1591 C C . ALA A 1 253 ? -16.188 27.628 -5.617 1.00 50.00 275 ALA A C 1
ATOM 1592 O O . ALA A 1 253 ? -15.201 26.935 -5.839 1.00 50.64 275 ALA A O 1
ATOM 1594 N N . PRO A 1 254 ? -17.441 27.177 -5.783 1.00 51.61 276 PRO A N 1
ATOM 1595 C CA . PRO A 1 254 ? -17.666 25.818 -6.272 1.00 54.79 276 PRO A CA 1
ATOM 1596 C C . PRO A 1 254 ? -17.341 25.689 -7.755 1.00 56.68 276 PRO A C 1
ATOM 1597 O O . PRO A 1 254 ? -17.656 26.589 -8.528 1.00 57.46 276 PRO A O 1
ATOM 1601 N N . VAL A 1 255 ? -16.704 24.589 -8.143 1.00 61.99 277 VAL A N 1
ATOM 1602 C CA . VAL A 1 255 ? -16.502 24.298 -9.560 1.00 68.29 277 VAL A CA 1
ATOM 1603 C C . VAL A 1 255 ? -17.731 23.537 -10.059 1.00 73.31 277 VAL A C 1
ATOM 1604 O O . VAL A 1 255 ? -18.153 22.549 -9.451 1.00 74.36 277 VAL A O 1
ATOM 1608 N N . LEU A 1 256 ? -18.312 24.019 -11.153 1.00 80.18 278 LEU A N 1
ATOM 1609 C CA . LEU A 1 256 ? -19.586 23.505 -11.655 1.00 84.19 278 LEU A CA 1
ATOM 1610 C C . LEU A 1 256 ? -19.372 22.693 -12.928 1.00 84.91 278 LEU A C 1
ATOM 1611 O O . LEU A 1 256 ? -18.886 21.562 -12.879 1.00 83.92 278 LEU A O 1
ATOM 1616 N N . SER B 2 18 ? -14.270 9.298 35.656 1.00 134.65 95 SER B N 1
ATOM 1617 C CA . SER B 2 18 ? -14.547 9.774 34.266 1.00 133.64 95 SER B CA 1
ATOM 1618 C C . SER B 2 18 ? -15.206 11.161 34.271 1.00 132.53 95 SER B C 1
ATOM 1619 O O . SER B 2 18 ? -16.416 11.250 34.481 1.00 131.42 95 SER B O 1
ATOM 1622 N N . GLU B 2 19 ? -14.459 12.248 34.049 1.00 131.83 96 GLU B N 1
ATOM 1623 C CA . GLU B 2 19 ? -12.995 12.282 33.843 1.00 131.43 96 GLU B CA 1
ATOM 1624 C C . GLU B 2 19 ? -12.500 11.570 32.570 1.00 130.86 96 GLU B C 1
ATOM 1625 O O . GLU B 2 19 ? -11.303 11.310 32.426 1.00 132.04 96 GLU B O 1
ATOM 1631 N N . ILE B 2 20 ? -13.418 11.270 31.654 1.00 128.07 97 ILE B N 1
ATOM 1632 C CA . ILE B 2 20 ? -13.077 10.616 30.389 1.00 125.98 97 ILE B CA 1
ATOM 1633 C C . ILE B 2 20 ? -12.686 11.656 29.336 1.00 123.33 97 ILE B C 1
ATOM 1634 O O . ILE B 2 20 ? -11.950 11.351 28.396 1.00 121.81 97 ILE B O 1
ATOM 1639 N N . GLU B 2 21 ? -13.176 12.883 29.511 1.00 121.23 98 GLU B N 1
ATOM 1640 C CA . GLU B 2 21 ? -13.004 13.941 28.522 1.00 119.22 98 GLU B CA 1
ATOM 1641 C C . GLU B 2 21 ? -12.006 15.000 28.996 1.00 119.13 98 GLU B C 1
ATOM 1642 O O . GLU B 2 21 ? -12.388 16.075 29.466 1.00 116.18 98 GLU B O 1
ATOM 1648 N N . ARG B 2 22 ? -10.723 14.672 28.876 1.00 118.37 99 ARG B N 1
ATOM 1649 C CA . ARG B 2 22 ? -9.648 15.635 29.111 1.00 116.52 99 ARG B CA 1
ATOM 1650 C C . ARG B 2 22 ? -9.541 16.608 27.938 1.00 113.51 99 ARG B C 1
ATOM 1651 O O . ARG B 2 22 ? -9.195 17.773 28.127 1.00 112.64 99 ARG B O 1
ATOM 1659 N N . ARG B 2 23 ? -9.841 16.120 26.734 1.00 111.51 100 ARG B N 1
ATOM 1660 C CA . ARG B 2 23 ? -9.678 16.899 25.500 1.00 112.25 100 ARG B CA 1
ATOM 1661 C C . ARG B 2 23 ? -10.483 18.201 25.468 1.00 110.13 100 ARG B C 1
ATOM 1662 O O . ARG B 2 23 ? -10.032 19.194 24.898 1.00 110.25 100 ARG B O 1
ATOM 1670 N N . ARG B 2 24 ? -11.670 18.186 26.067 1.00 107.43 101 ARG B N 1
ATOM 1671 C CA . ARG B 2 24 ? -12.488 19.394 26.193 1.00 105.33 101 ARG B CA 1
ATOM 1672 C C . ARG B 2 24 ? -12.010 20.263 27.357 1.00 101.85 101 ARG B C 1
ATOM 1673 O O . ARG B 2 24 ? -12.073 21.490 27.291 1.00 101.46 101 ARG B O 1
ATOM 1681 N N . ARG B 2 25 ? -11.531 19.617 28.415 1.00 98.09 102 ARG B N 1
ATOM 1682 C CA . ARG B 2 25 ? -10.973 20.316 29.572 1.00 95.57 102 ARG B CA 1
ATOM 1683 C C . ARG B 2 25 ? -9.691 21.059 29.195 1.00 90.63 102 ARG B C 1
ATOM 1684 O O . ARG B 2 25 ? -9.468 22.185 29.639 1.00 91.01 102 ARG B O 1
ATOM 1692 N N . ASN B 2 26 ? -8.858 20.417 28.377 1.00 85.97 103 ASN B N 1
ATOM 1693 C CA . ASN B 2 26 ? -7.616 21.019 27.890 1.00 82.74 103 ASN B CA 1
ATOM 1694 C C . ASN B 2 26 ? -7.873 22.145 26.902 1.00 78.05 103 ASN B C 1
ATOM 1695 O O . ASN B 2 26 ? -7.267 23.211 27.000 1.00 79.28 103 ASN B O 1
ATOM 1700 N N . LYS B 2 27 ? -8.758 21.891 25.941 1.00 73.60 104 LYS B N 1
ATOM 1701 C CA . LYS B 2 27 ? -9.132 22.894 24.940 1.00 71.63 104 LYS B CA 1
ATOM 1702 C C . LYS B 2 27 ? -9.548 24.212 25.589 1.00 67.68 104 LYS B C 1
ATOM 1703 O O . LYS B 2 27 ? -9.104 25.278 25.165 1.00 66.09 104 LYS B O 1
ATOM 1709 N N . MET B 2 28 ? -10.389 24.129 26.618 1.00 66.12 105 MET B N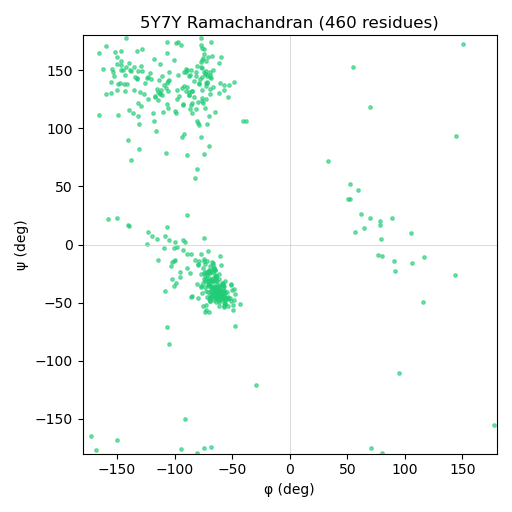 1
ATOM 1710 C CA . MET B 2 28 ? -10.791 25.310 27.384 1.00 67.63 105 MET B CA 1
ATOM 1711 C C . MET B 2 28 ? -9.572 26.062 27.889 1.00 64.21 105 MET B C 1
ATOM 1712 O O . MET B 2 28 ? -9.441 27.262 27.659 1.00 65.61 105 MET B O 1
ATOM 1717 N N . THR B 2 29 ? -8.683 25.339 28.564 1.00 60.87 106 THR B N 1
ATOM 1718 C CA . THR B 2 29 ? -7.457 25.909 29.128 1.00 58.72 106 THR B CA 1
ATOM 1719 C C . THR B 2 29 ? -6.592 26.573 28.058 1.00 55.32 106 THR B C 1
ATOM 1720 O O . THR B 2 29 ? -6.042 27.654 28.275 1.00 56.87 106 THR B O 1
ATOM 1724 N N . ALA B 2 30 ? -6.477 25.921 26.907 1.00 51.51 107 ALA B N 1
ATOM 1725 C CA . ALA B 2 30 ? -5.704 26.466 25.791 1.00 50.25 107 ALA B CA 1
ATOM 1726 C C . ALA B 2 30 ? -6.347 27.743 25.238 1.00 47.56 107 ALA B C 1
ATOM 1727 O O . ALA B 2 30 ? -5.644 28.689 24.882 1.00 46.53 107 ALA B O 1
ATOM 1729 N N . TYR B 2 31 ? -7.676 27.769 25.166 1.00 45.68 108 TYR B N 1
ATOM 1730 C CA . TYR B 2 31 ? -8.385 28.985 24.755 1.00 46.03 108 TYR B CA 1
ATOM 1731 C C . TYR B 2 31 ? -8.209 30.114 25.776 1.00 46.10 108 TYR B C 1
ATOM 1732 O O . TYR B 2 31 ? -8.048 31.275 25.393 1.00 45.04 108 TYR B O 1
ATOM 1741 N N . ILE B 2 32 ? -8.227 29.771 27.066 1.00 46.59 109 ILE B N 1
ATOM 1742 C CA . ILE B 2 32 ? -8.027 30.763 28.129 1.00 47.41 109 ILE B CA 1
ATOM 1743 C C . ILE B 2 32 ? -6.655 31.423 27.992 1.00 47.00 109 ILE B C 1
ATOM 1744 O O . ILE B 2 32 ? -6.516 32.634 28.181 1.00 47.52 109 ILE B O 1
ATOM 1749 N N . THR B 2 33 ? -5.650 30.615 27.667 1.00 46.81 110 THR B N 1
ATOM 1750 C CA . THR B 2 33 ? -4.289 31.103 27.442 1.00 45.93 110 THR B CA 1
ATOM 1751 C C . THR B 2 33 ? -4.230 32.070 26.265 1.00 45.59 110 THR B C 1
ATOM 1752 O O . THR B 2 33 ? -3.528 33.079 26.327 1.00 47.86 110 THR B O 1
ATOM 1756 N N . GLU B 2 34 ? -4.958 31.758 25.195 1.00 44.39 111 GLU B N 1
ATOM 1757 C CA . GLU B 2 34 ? -5.059 32.657 24.043 1.00 43.26 111 GLU B CA 1
ATOM 1758 C C . GLU B 2 34 ? -5.734 33.984 24.401 1.00 43.09 111 GLU B C 1
ATOM 1759 O O . GLU B 2 34 ? -5.321 35.043 23.924 1.00 42.27 111 GLU B O 1
ATOM 1765 N N . LEU B 2 35 ? -6.776 33.936 25.227 1.00 42.78 112 LEU B N 1
ATOM 1766 C CA . LEU B 2 35 ? -7.409 35.177 25.693 1.00 43.53 112 LEU B CA 1
ATOM 1767 C C . LEU B 2 35 ? -6.402 36.033 26.455 1.00 43.91 112 LEU B C 1
ATOM 1768 O O . LEU B 2 35 ? -6.373 37.255 26.303 1.00 42.48 112 LEU B O 1
ATOM 1773 N N . SER B 2 36 ? -5.563 35.382 27.255 1.00 45.34 113 SER B N 1
ATOM 1774 C CA . SER B 2 36 ? -4.504 36.077 27.987 1.00 46.42 113 SER B CA 1
ATOM 1775 C C . SER B 2 36 ? -3.542 36.803 27.044 1.00 47.67 113 SER B C 1
ATOM 1776 O O . SER B 2 36 ? -3.132 37.927 27.330 1.00 50.76 113 SER B O 1
ATOM 1779 N N . ASP B 2 37 ? -3.191 36.168 25.924 1.00 47.66 114 ASP B N 1
ATOM 1780 C CA . ASP B 2 37 ? -2.316 36.790 24.920 1.00 47.30 114 ASP B CA 1
ATOM 1781 C C . ASP B 2 37 ? -2.964 37.966 24.193 1.00 47.07 114 ASP B C 1
ATOM 1782 O O . ASP B 2 37 ? -2.284 38.931 23.840 1.00 47.07 114 ASP B O 1
ATOM 1787 N N . MET B 2 38 ? -4.268 37.872 23.948 1.00 46.94 115 MET B N 1
ATOM 1788 C CA . MET B 2 38 ? -4.978 38.863 23.128 1.00 46.39 115 MET B CA 1
ATOM 1789 C C . MET B 2 38 ? -5.532 40.051 23.913 1.00 47.53 115 MET B C 1
ATOM 1790 O O . MET B 2 38 ? -5.818 41.095 23.330 1.00 47.60 115 MET B O 1
ATOM 1795 N N . VAL B 2 39 ? -5.701 39.894 25.221 1.00 50.05 116 VAL B N 1
ATOM 1796 C CA . VAL B 2 39 ? -6.150 41.002 26.067 1.00 53.17 116 VAL B CA 1
ATOM 1797 C C . VAL B 2 39 ? -4.927 41.834 26.464 1.00 55.14 116 VAL B C 1
ATOM 1798 O O . VAL B 2 39 ? -4.074 41.347 27.196 1.00 55.57 116 VAL B O 1
ATOM 1802 N N . PRO B 2 40 ? -4.838 43.090 25.980 1.00 62.42 117 PRO B N 1
ATOM 1803 C CA . PRO B 2 40 ? -3.594 43.876 26.066 1.00 67.13 117 PRO B CA 1
ATOM 1804 C C . PRO B 2 40 ? -2.931 43.929 27.445 1.00 69.02 117 PRO B C 1
ATOM 1805 O O . PRO B 2 40 ? -1.738 43.643 27.565 1.00 70.98 117 PRO B O 1
ATOM 1809 N N . THR B 2 41 ? -3.697 44.289 28.467 1.00 71.25 118 THR B N 1
ATOM 1810 C CA . THR B 2 41 ? -3.152 44.441 29.818 1.00 75.42 118 THR B CA 1
ATOM 1811 C C . THR B 2 41 ? -2.870 43.108 30.518 1.00 77.17 118 THR B C 1
ATOM 1812 O O . THR B 2 41 ? -2.085 43.063 31.465 1.00 79.20 118 THR B O 1
ATOM 1816 N N . CYS B 2 42 ? -3.502 42.034 30.048 1.00 77.76 119 CYS B N 1
ATOM 1817 C CA . CYS B 2 42 ? -3.420 40.724 30.703 1.00 78.76 119 CYS B CA 1
ATOM 1818 C C . CYS B 2 42 ? -2.054 40.050 30.551 1.00 81.31 119 CYS B C 1
ATOM 1819 O O . CYS B 2 42 ? -1.550 39.439 31.496 1.00 80.85 119 CYS B O 1
ATOM 1822 N N . SER B 2 43 ? -1.473 40.149 29.359 1.00 85.59 120 SER B N 1
ATOM 1823 C CA . SER B 2 43 ? -0.141 39.596 29.094 1.00 88.57 120 SER B CA 1
ATOM 1824 C C . SER B 2 43 ? 0.955 40.383 29.814 1.00 90.33 120 SER B C 1
ATOM 1825 O O . SER B 2 43 ? 1.967 39.815 30.226 1.00 90.12 120 SER B O 1
ATOM 1828 N N . ALA B 2 44 ? 0.734 41.687 29.971 1.00 93.47 121 ALA B N 1
ATOM 1829 C CA . ALA B 2 44 ? 1.715 42.589 30.580 1.00 96.07 121 ALA B CA 1
ATOM 1830 C C . ALA B 2 44 ? 1.802 42.500 32.111 1.00 98.01 121 ALA B C 1
ATOM 1831 O O . ALA B 2 44 ? 2.692 43.106 32.708 1.00 98.91 121 ALA B O 1
ATOM 1833 N N . LEU B 2 45 ? 0.888 41.764 32.743 1.00 100.01 122 LEU B N 1
ATOM 1834 C CA . LEU B 2 45 ? 0.897 41.624 34.203 1.00 101.75 122 LEU B CA 1
ATOM 1835 C C . LEU B 2 45 ? 2.107 40.824 34.681 1.00 102.53 122 LEU B C 1
ATOM 1836 O O . LEU B 2 45 ? 2.533 39.872 34.024 1.00 100.95 122 LEU B O 1
ATOM 1841 N N . ALA B 2 46 ? 2.652 41.225 35.829 1.00 104.09 123 ALA B N 1
ATOM 1842 C CA . ALA B 2 46 ? 3.790 40.537 36.442 1.00 105.16 123 ALA B CA 1
ATOM 1843 C C . ALA B 2 46 ? 3.343 39.209 37.042 1.00 106.82 123 ALA B C 1
ATOM 1844 O O . ALA B 2 46 ? 3.925 38.159 36.759 1.00 105.93 123 ALA B O 1
ATOM 1846 N N . ARG B 2 47 ? 2.307 39.272 37.875 1.00 106.98 124 ARG B N 1
ATOM 1847 C CA . ARG B 2 47 ? 1.688 38.081 38.451 1.00 106.55 124 ARG B CA 1
ATOM 1848 C C . ARG B 2 47 ? 0.891 37.348 37.372 1.00 102.60 124 ARG B C 1
ATOM 1849 O O . ARG B 2 47 ? 0.033 37.945 36.720 1.00 101.84 124 ARG B O 1
ATOM 1857 N N . LYS B 2 48 ? 1.182 36.062 37.187 1.00 98.13 125 LYS B N 1
ATOM 1858 C CA . LYS B 2 48 ? 0.466 35.240 36.210 1.00 95.93 125 LYS B CA 1
ATOM 1859 C C . LYS B 2 48 ? -0.969 34.996 36.686 1.00 89.09 125 LYS B C 1
ATOM 1860 O O . LYS B 2 48 ? -1.183 34.279 37.664 1.00 88.68 125 LYS B O 1
ATOM 1866 N N . PRO B 2 49 ? -1.957 35.591 35.992 1.00 80.91 126 PRO B N 1
ATOM 1867 C CA . PRO B 2 49 ? -3.332 35.568 36.481 1.00 75.72 126 PRO B CA 1
ATOM 1868 C C . PRO B 2 49 ? -3.999 34.209 36.310 1.00 70.19 126 PRO B C 1
ATOM 1869 O O . PRO B 2 49 ? -3.700 33.489 35.357 1.00 68.07 126 PRO B O 1
ATOM 1873 N N . ASP B 2 50 ? -4.899 33.874 37.231 1.00 65.11 127 ASP B N 1
ATOM 1874 C CA . ASP B 2 50 ? -5.646 32.619 37.152 1.00 62.22 127 ASP B CA 1
ATOM 1875 C C . ASP B 2 50 ? -6.773 32.717 36.108 1.00 58.71 127 ASP B C 1
ATOM 1876 O O . ASP B 2 50 ? -6.968 33.766 35.485 1.00 55.96 127 ASP B O 1
ATOM 1881 N N . LYS B 2 51 ? -7.498 31.618 35.920 1.00 56.51 128 LYS B N 1
ATOM 1882 C CA . LYS B 2 51 ? -8.509 31.519 34.866 1.00 56.31 128 LYS B CA 1
ATOM 1883 C C . LYS B 2 51 ? -9.608 32.570 35.001 1.00 53.19 128 LYS B C 1
ATOM 1884 O O . LYS B 2 51 ? -9.969 33.225 34.024 1.00 51.69 128 LYS B O 1
ATOM 1890 N N . LEU B 2 52 ? -10.121 32.732 36.215 1.00 50.21 129 LEU B N 1
ATOM 1891 C CA . LEU B 2 52 ? -11.230 33.648 36.466 1.00 48.49 129 LEU B CA 1
ATOM 1892 C C . LEU B 2 52 ? -10.872 35.083 36.109 1.00 46.36 129 LEU B C 1
ATOM 1893 O O . LEU B 2 52 ? -11.671 35.784 35.485 1.00 44.52 129 LEU B O 1
ATOM 1898 N N . THR B 2 53 ? -9.672 35.513 36.494 1.00 45.21 130 THR B N 1
ATOM 1899 C CA . THR B 2 53 ? -9.267 36.905 36.259 1.00 44.33 130 THR B CA 1
ATOM 1900 C C . THR B 2 53 ? -8.944 37.138 34.781 1.00 42.65 130 THR B C 1
ATOM 1901 O O . THR B 2 53 ? -9.185 38.223 34.272 1.00 43.48 130 THR B O 1
ATOM 1905 N N . ILE B 2 54 ? -8.445 36.117 34.089 1.00 42.92 131 ILE B N 1
ATOM 1906 C CA . ILE B 2 54 ? -8.276 36.196 32.637 1.00 41.71 131 ILE B CA 1
ATOM 1907 C C . ILE B 2 54 ? -9.628 36.394 31.954 1.00 40.53 131 ILE B C 1
ATOM 1908 O O . ILE B 2 54 ? -9.768 37.265 31.097 1.00 38.16 131 ILE B O 1
ATOM 1913 N N . LEU B 2 55 ? -10.615 35.587 32.339 1.00 40.39 132 LEU B N 1
ATOM 1914 C CA . LEU B 2 55 ? -11.959 35.693 31.772 1.00 41.14 132 LEU B CA 1
ATOM 1915 C C . LEU B 2 55 ? -12.571 37.070 32.018 1.00 42.22 132 LEU B C 1
ATOM 1916 O O . LEU B 2 55 ? -13.138 37.672 31.109 1.00 44.03 132 LEU B O 1
ATOM 1921 N N . ARG B 2 56 ? -12.443 37.574 33.241 1.00 42.04 133 ARG B N 1
ATOM 1922 C CA . ARG B 2 56 ? -12.989 38.886 33.579 1.00 41.42 133 ARG B CA 1
ATOM 1923 C C . ARG B 2 56 ? -12.358 39.989 32.732 1.00 41.82 133 ARG B C 1
ATOM 1924 O O . ARG B 2 56 ? -13.049 40.914 32.305 1.00 42.11 133 ARG B O 1
ATOM 1932 N N . MET B 2 57 ? -11.052 39.892 32.491 1.00 41.45 134 MET B N 1
ATOM 1933 C CA . MET B 2 57 ? -10.361 40.862 31.634 1.0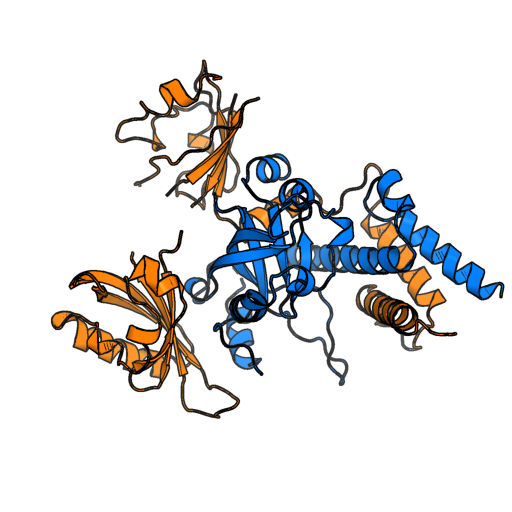0 42.77 134 MET B CA 1
ATOM 1934 C C . MET B 2 57 ? -10.764 40.689 30.165 1.00 42.47 134 MET B C 1
ATOM 1935 O O . MET B 2 57 ? -10.801 41.657 29.411 1.00 44.00 134 MET B O 1
ATOM 1940 N N . ALA B 2 58 ? -11.074 39.456 29.773 1.00 41.24 135 ALA B N 1
ATOM 1941 C CA . ALA B 2 58 ? -11.594 39.179 28.435 1.00 41.30 135 ALA B CA 1
ATOM 1942 C C . ALA B 2 58 ? -12.970 39.804 28.243 1.00 40.04 135 ALA B C 1
ATOM 1943 O O . ALA B 2 58 ? -13.255 40.357 27.186 1.00 39.18 135 ALA B O 1
ATOM 1945 N N . VAL B 2 59 ? -13.809 39.725 29.273 1.00 41.18 136 VAL B N 1
ATOM 1946 C CA . VAL B 2 59 ? -15.128 40.372 29.260 1.00 40.93 136 VAL B CA 1
ATOM 1947 C C . VAL B 2 59 ? -15.006 41.872 29.001 1.00 41.68 136 VAL B C 1
ATOM 1948 O O . VAL B 2 59 ? -15.639 42.393 28.086 1.00 43.15 136 VAL B O 1
ATOM 1952 N N . SER B 2 60 ? -14.185 42.551 29.802 1.00 43.73 137 SER B N 1
ATOM 1953 C CA . SER B 2 60 ? -13.994 44.007 29.685 1.00 44.48 137 SER B CA 1
ATOM 1954 C C . SER B 2 60 ? -13.517 44.410 28.301 1.00 44.29 137 SER B C 1
ATOM 1955 O O . SER B 2 60 ? -14.069 45.319 27.677 1.00 43.50 137 SER B O 1
ATOM 1958 N N . HIS B 2 61 ? -12.476 43.739 27.831 1.00 45.07 138 HIS B N 1
ATOM 1959 C CA . HIS B 2 61 ? -11.929 44.037 26.521 1.00 48.01 138 HIS B CA 1
ATOM 1960 C C . HIS B 2 61 ? -12.946 43.751 25.410 1.00 48.69 138 HIS B C 1
ATOM 1961 O O . HIS B 2 61 ? -13.089 44.540 24.481 1.00 47.98 138 HIS B O 1
ATOM 1968 N N . MET B 2 62 ? -13.662 42.635 25.517 1.00 50.27 139 MET B N 1
ATOM 1969 C CA . MET B 2 62 ? -14.673 42.281 24.519 1.00 52.94 139 MET B CA 1
ATOM 1970 C C . MET B 2 62 ? -15.830 43.286 24.515 1.00 53.38 139 MET B C 1
ATOM 1971 O O . MET B 2 62 ? -16.305 43.692 23.455 1.00 49.06 139 MET B O 1
ATOM 1976 N N . LYS B 2 63 ? -16.272 43.686 25.706 1.00 55.38 140 LYS B N 1
ATOM 1977 C CA . LYS B 2 63 ? -17.317 44.700 25.845 1.00 57.09 140 LYS B CA 1
ATOM 1978 C C . LYS B 2 63 ? -16.894 46.005 25.164 1.00 59.19 140 LYS B C 1
ATOM 1979 O O . LYS B 2 63 ? -17.679 46.634 24.454 1.00 61.79 140 LYS B O 1
ATOM 1985 N N . SER B 2 64 ? -15.641 46.390 25.378 1.00 60.99 141 SER B N 1
ATOM 1986 C CA . SER B 2 64 ? -15.067 47.587 24.773 1.00 62.36 141 SER B CA 1
ATOM 1987 C C . SER B 2 64 ? -15.044 47.521 23.244 1.00 65.92 141 SER B C 1
ATOM 1988 O O . SER B 2 64 ? -15.352 48.506 22.575 1.00 68.35 141 SER B O 1
ATOM 1991 N N . LEU B 2 65 ? -14.681 46.362 22.698 1.00 69.56 142 LEU B N 1
ATOM 1992 C CA . LEU B 2 65 ? -14.582 46.187 21.243 1.00 71.74 142 LEU B CA 1
ATOM 1993 C C . LEU B 2 65 ? -15.933 46.240 20.534 1.00 76.84 142 LEU B C 1
ATOM 1994 O O . LEU B 2 65 ? -16.067 46.902 19.504 1.00 78.14 142 LEU B O 1
ATOM 1999 N N . ARG B 2 66 ? -16.923 45.533 21.075 1.00 83.62 143 ARG B N 1
ATOM 2000 C CA . ARG B 2 66 ? -18.242 45.463 20.437 1.00 90.00 143 ARG B CA 1
ATOM 2001 C C . ARG B 2 66 ? -18.986 46.798 20.517 1.00 92.75 143 ARG B C 1
ATOM 2002 O O . ARG B 2 66 ? -19.890 47.058 19.725 1.00 94.16 143 ARG B O 1
ATOM 2010 N N . GLY B 2 67 ? -18.602 47.634 21.476 1.00 97.74 144 GLY B N 1
ATOM 2011 C CA . GLY B 2 67 ? -19.131 48.989 21.577 1.00 102.14 144 GLY B CA 1
ATOM 2012 C C . GLY B 2 67 ? -20.499 49.040 22.223 1.00 106.08 144 GLY B C 1
ATOM 2013 O O . GLY B 2 67 ? -21.060 48.012 22.606 1.00 107.06 144 GLY B O 1
ATOM 2014 N N . THR B 2 68 ? -21.033 50.253 22.329 1.00 112.02 145 THR B N 1
ATOM 2015 C CA . THR B 2 68 ? -22.326 50.498 22.986 1.00 114.24 145 THR B CA 1
ATOM 2016 C C . THR B 2 68 ? -23.510 50.183 22.058 1.00 115.90 145 THR B C 1
ATOM 2017 O O . THR B 2 68 ? -24.290 51.065 21.693 1.00 114.99 145 THR B O 1
ATOM 2021 N N . GLY B 2 69 ? -23.640 48.910 21.695 1.00 117.37 146 GLY B N 1
ATOM 2022 C CA . GLY B 2 69 ? -24.704 48.463 20.799 1.00 117.76 146 GLY B CA 1
ATOM 2023 C C . GLY B 2 69 ? -24.497 48.934 19.367 1.00 118.55 146 GLY B C 1
ATOM 2024 O O . GLY B 2 69 ? -23.468 49.536 19.057 1.00 117.25 146 GLY B O 1
ATOM 2025 N N . ASN B 2 70 ? -25.454 48.663 18.478 1.00 120.08 147 ASN B N 1
ATOM 2026 C CA . ASN B 2 70 ? -26.664 47.891 18.784 1.00 121.86 147 ASN B CA 1
ATOM 2027 C C . ASN B 2 70 ? -26.608 46.493 18.175 1.00 122.66 147 ASN B C 1
ATOM 2028 O O . ASN B 2 70 ? -26.446 45.506 18.896 1.00 121.97 147 ASN B O 1
ATOM 2033 N N . LYS B 2 71 ? -26.730 46.416 16.851 1.00 123.52 155 LYS B N 1
ATOM 2034 C CA . LYS B 2 71 ? -26.817 45.127 16.162 1.00 122.73 155 LYS B CA 1
ATOM 2035 C C . LYS B 2 71 ? -25.444 44.471 16.012 1.00 119.43 155 LYS B C 1
ATOM 2036 O O . LYS B 2 71 ? -24.460 45.148 15.707 1.00 120.24 155 LYS B O 1
ATOM 2042 N N . PRO B 2 72 ? -25.379 43.143 16.223 1.00 114.58 156 PRO B N 1
ATOM 2043 C CA . PRO B 2 72 ? -24.112 42.430 16.285 1.00 110.27 156 PRO B CA 1
ATOM 2044 C C . PRO B 2 72 ? -23.579 42.025 14.913 1.00 104.59 156 PRO B C 1
ATOM 2045 O O . PRO B 2 72 ? -24.321 41.473 14.098 1.00 105.66 156 PRO B O 1
ATOM 2049 N N . SER B 2 73 ? -22.299 42.297 14.674 1.00 96.32 157 SER B N 1
ATOM 2050 C CA . SER B 2 73 ? -21.639 41.890 13.435 1.00 87.96 157 SER B CA 1
ATOM 2051 C C . SER B 2 73 ? -20.155 41.646 13.677 1.00 80.28 157 SER B C 1
ATOM 2052 O O . SER B 2 73 ? -19.476 42.460 14.303 1.00 77.62 157 SER B O 1
ATOM 2055 N N . PHE B 2 74 ? -19.660 40.519 13.174 1.00 74.61 158 PHE B N 1
ATOM 2056 C CA . PHE B 2 74 ? -18.272 40.115 13.392 1.00 69.79 158 PHE B CA 1
ATOM 2057 C C . PHE B 2 74 ? -17.319 41.151 12.808 1.00 69.41 158 PHE B C 1
ATOM 2058 O O . PHE B 2 74 ? -16.420 41.642 13.495 1.00 69.93 158 PHE B O 1
ATOM 2066 N N . LEU B 2 75 ? -17.530 41.467 11.533 1.00 66.72 159 LEU B N 1
ATOM 2067 C CA . LEU B 2 75 ? -16.796 42.520 10.842 1.00 65.83 159 LEU B CA 1
ATOM 2068 C C . LEU B 2 75 ? -17.728 43.680 10.539 1.00 67.15 159 LEU B C 1
ATOM 2069 O O . LEU B 2 75 ? -18.907 43.473 10.246 1.00 65.51 159 LEU B O 1
ATOM 2074 N N . THR B 2 76 ? -17.199 44.899 10.595 1.00 69.61 160 THR B N 1
ATOM 2075 C CA . THR B 2 76 ? -17.919 46.053 10.061 1.00 73.08 160 THR B CA 1
ATOM 2076 C C . THR B 2 76 ? -17.842 46.000 8.532 1.00 72.80 160 THR B C 1
ATOM 2077 O O . THR B 2 76 ? -17.023 45.272 7.968 1.00 72.69 160 THR B O 1
ATOM 2081 N N . ASP B 2 77 ? -18.699 46.766 7.870 1.00 74.09 161 ASP B N 1
ATOM 2082 C CA . ASP B 2 77 ? -18.827 46.703 6.409 1.00 74.87 161 ASP B CA 1
ATOM 2083 C C . ASP B 2 77 ? -17.505 46.959 5.681 1.00 73.37 161 ASP B C 1
ATOM 2084 O O . ASP B 2 77 ? -17.185 46.283 4.702 1.00 69.01 161 ASP B O 1
ATOM 2089 N N . GLN B 2 78 ? -16.751 47.938 6.170 1.00 74.33 162 GLN B N 1
ATOM 2090 C CA . GLN B 2 78 ? -15.467 48.314 5.578 1.00 76.08 162 GLN B CA 1
ATOM 2091 C C . GLN B 2 78 ? -14.387 47.253 5.800 1.00 73.61 162 GLN B C 1
ATOM 2092 O O . GLN B 2 78 ? -13.467 47.117 4.991 1.00 72.14 162 GLN B O 1
ATOM 2098 N N . GLU B 2 79 ? -14.504 46.512 6.897 1.00 70.63 163 GLU B N 1
ATOM 2099 C CA . GLU B 2 79 ? -13.575 45.431 7.204 1.00 69.11 163 GLU B CA 1
ATOM 2100 C C . GLU B 2 79 ? -13.810 44.260 6.255 1.00 66.08 163 GLU B C 1
ATOM 2101 O O . GLU B 2 79 ? -12.861 43.703 5.704 1.00 63.09 163 GLU B O 1
ATOM 2107 N N . LEU B 2 80 ? -15.078 43.907 6.058 1.00 63.44 164 LEU B N 1
ATOM 2108 C CA . LEU B 2 80 ? -15.457 42.875 5.093 1.00 62.98 164 LEU B CA 1
ATOM 2109 C C . LEU B 2 80 ? -14.940 43.229 3.699 1.00 64.10 164 LEU B C 1
ATOM 2110 O O . LEU B 2 80 ? -14.373 42.387 3.007 1.00 60.66 164 LEU B O 1
ATOM 2115 N N . LYS B 2 81 ? -15.142 44.486 3.310 1.00 68.50 165 LYS B N 1
ATOM 2116 C CA . LYS B 2 81 ? -14.636 45.023 2.043 1.00 70.69 165 LYS B CA 1
ATOM 2117 C C . LYS B 2 81 ? -13.128 44.805 1.890 1.00 69.22 165 LYS B C 1
ATOM 2118 O O . LYS B 2 81 ? -12.664 44.362 0.839 1.00 68.23 165 LYS B O 1
ATOM 2124 N N . HIS B 2 82 ? -12.377 45.122 2.942 1.00 67.14 166 HIS B N 1
ATOM 2125 C CA . HIS B 2 82 ? -10.921 44.950 2.947 1.00 66.90 166 HIS B CA 1
ATOM 2126 C C . HIS B 2 82 ? -10.520 43.498 2.663 1.00 65.37 166 HIS B C 1
ATOM 2127 O O . HIS B 2 82 ? -9.646 43.243 1.835 1.00 64.46 166 HIS B O 1
ATOM 2134 N N . LEU B 2 83 ? -11.172 42.557 3.343 1.00 65.12 167 LEU B N 1
ATOM 2135 C CA . LEU B 2 83 ? -10.900 41.123 3.152 1.00 64.65 167 LEU B CA 1
ATOM 2136 C C . LEU B 2 83 ? -11.194 40.628 1.740 1.00 62.75 167 LEU B C 1
ATOM 2137 O O . LEU B 2 83 ? -10.407 39.869 1.176 1.00 62.84 167 LEU B O 1
ATOM 2142 N N . ILE B 2 84 ? -12.320 41.055 1.177 1.00 62.95 168 ILE B N 1
ATOM 2143 C CA . ILE B 2 84 ? -12.686 40.663 -0.185 1.00 63.76 168 ILE B CA 1
ATOM 2144 C C . ILE B 2 84 ? -11.650 41.186 -1.178 1.00 65.20 168 ILE B C 1
ATOM 2145 O O . ILE B 2 84 ? -11.199 40.450 -2.053 1.00 66.35 168 ILE B O 1
ATOM 2150 N N . LEU B 2 85 ? -11.276 42.455 -1.032 1.00 66.26 169 LEU B N 1
ATOM 2151 C CA . LEU B 2 85 ? -10.360 43.104 -1.973 1.00 67.72 169 LEU B CA 1
ATOM 2152 C C . LEU B 2 85 ? -8.893 42.739 -1.737 1.00 68.24 169 LEU B C 1
ATOM 2153 O O . LEU B 2 85 ? -8.046 42.998 -2.591 1.00 68.66 169 LEU B O 1
ATOM 2158 N N . GLU B 2 86 ? -8.588 42.148 -0.584 1.00 67.64 170 GLU B N 1
ATOM 2159 C CA . GLU B 2 86 ? -7.271 41.552 -0.368 1.00 67.61 170 GLU B CA 1
ATOM 2160 C C . GLU B 2 86 ? -7.178 40.217 -1.109 1.00 67.80 170 GLU B C 1
ATOM 2161 O O . GLU B 2 86 ? -6.157 39.911 -1.724 1.00 67.31 170 GLU B O 1
ATOM 2167 N N . ALA B 2 87 ? -8.253 39.435 -1.048 1.00 68.65 171 ALA B N 1
ATOM 2168 C CA . ALA B 2 87 ? -8.316 38.132 -1.712 1.00 70.76 171 ALA B CA 1
ATOM 2169 C C . ALA B 2 87 ? -8.474 38.288 -3.218 1.00 74.53 171 ALA B C 1
ATOM 2170 O O . ALA B 2 87 ? -7.649 37.803 -3.994 1.00 74.72 171 ALA B O 1
ATOM 2172 N N . ALA B 2 88 ? -9.546 38.967 -3.616 1.00 79.99 172 ALA B N 1
ATOM 2173 C CA . ALA B 2 88 ? -9.853 39.207 -5.025 1.00 84.49 172 ALA B CA 1
ATOM 2174 C C . ALA B 2 88 ? -9.314 40.562 -5.468 1.00 89.75 172 ALA B C 1
ATOM 2175 O O . ALA B 2 88 ? -8.849 41.355 -4.651 1.00 91.82 172 ALA B O 1
ATOM 2177 N N . ASP B 2 89 ? -9.378 40.811 -6.770 1.00 95.28 173 ASP B N 1
ATOM 2178 C CA . ASP B 2 89 ? -9.014 42.104 -7.341 1.00 100.95 173 ASP B CA 1
ATOM 2179 C C . ASP B 2 89 ? -10.118 42.556 -8.285 1.00 105.38 173 ASP B C 1
ATOM 2180 O O . ASP B 2 89 ? -10.234 42.049 -9.403 1.00 106.90 173 ASP B O 1
ATOM 2185 N N . GLY B 2 90 ? -10.934 43.501 -7.826 1.00 109.62 174 GLY B N 1
ATOM 2186 C CA . GLY B 2 90 ? -12.048 43.998 -8.626 1.00 113.34 174 GLY B CA 1
ATOM 2187 C C . GLY B 2 90 ? -12.768 45.192 -8.031 1.00 116.18 174 GLY B C 1
ATOM 2188 O O . GLY B 2 90 ? -12.265 45.852 -7.119 1.00 115.20 174 GLY B O 1
ATOM 2189 N N . PHE B 2 91 ? -13.952 45.466 -8.569 1.00 121.10 175 PHE B N 1
ATOM 2190 C CA . PHE B 2 91 ? -14.775 46.594 -8.140 1.00 125.86 175 PHE B CA 1
ATOM 2191 C C . PHE B 2 91 ? -16.253 46.271 -8.323 1.00 127.60 175 PHE B C 1
ATOM 2192 O O . PHE B 2 91 ? -16.616 45.441 -9.158 1.00 127.89 175 PHE B O 1
ATOM 2200 N N . LEU B 2 92 ? -17.097 46.937 -7.541 1.00 128.81 176 LEU B N 1
ATOM 2201 C CA . LEU B 2 92 ? -18.545 46.754 -7.613 1.00 130.80 176 LEU B CA 1
ATOM 2202 C C . LEU B 2 92 ? -19.148 47.732 -8.619 1.00 133.64 176 LEU B C 1
ATOM 2203 O O . LEU B 2 92 ? -18.838 48.923 -8.585 1.00 133.80 176 LEU B O 1
ATOM 2208 N N . PHE B 2 93 ? -20.000 47.228 -9.513 1.00 136.55 177 PHE B N 1
ATOM 2209 C CA . PHE B 2 93 ? -20.721 48.079 -10.468 1.00 139.14 177 PHE B CA 1
ATOM 2210 C C . PHE B 2 93 ? -22.210 47.718 -10.519 1.00 141.57 177 PHE B C 1
ATOM 2211 O O . PHE B 2 93 ? -22.579 46.546 -10.432 1.00 141.10 177 PHE B O 1
ATOM 2219 N N . ILE B 2 94 ? -23.051 48.743 -10.656 1.00 144.67 178 ILE B N 1
ATOM 2220 C CA . ILE B 2 94 ? -24.509 48.594 -10.590 1.00 146.75 178 ILE B CA 1
ATOM 2221 C C . ILE B 2 94 ? -25.166 49.269 -11.797 1.00 148.89 178 ILE B C 1
ATOM 2222 O O . ILE B 2 94 ? -24.854 50.418 -12.117 1.00 148.29 178 ILE B O 1
ATOM 2227 N N . VAL B 2 95 ? -26.074 48.549 -12.457 1.00 152.43 179 VAL B N 1
ATOM 2228 C CA . VAL B 2 95 ? -26.748 49.034 -13.670 1.00 155.41 179 VAL B CA 1
ATOM 2229 C C . VAL B 2 95 ? -28.220 48.603 -13.707 1.00 157.42 179 VAL B C 1
ATOM 2230 O O . VAL B 2 95 ? -28.690 47.893 -12.814 1.00 157.97 179 VAL B O 1
ATOM 2234 N N . SER B 2 96 ? -28.936 49.041 -14.743 1.00 158.96 180 SER B N 1
ATOM 2235 C CA . SER B 2 96 ? -30.351 48.712 -14.935 1.00 159.69 180 SER B CA 1
ATOM 2236 C C . SER B 2 96 ? -30.601 48.165 -16.339 1.00 160.34 180 SER B C 1
ATOM 2237 O O . SER B 2 96 ? -29.737 48.256 -17.212 1.00 158.65 180 SER B O 1
ATOM 2240 N N . CYS B 2 97 ? -31.791 47.604 -16.545 1.00 162.35 181 CYS B N 1
ATOM 2241 C CA . CYS B 2 97 ? -32.155 46.990 -17.828 1.00 163.41 181 CYS B CA 1
ATOM 2242 C C . CYS B 2 97 ? -32.703 48.003 -18.835 1.00 164.37 181 CYS B C 1
ATOM 2243 O O . CYS B 2 97 ? -32.329 47.980 -20.009 1.00 163.95 181 CYS B O 1
ATOM 2246 N N . GLU B 2 98 ? -33.591 48.880 -18.373 1.00 165.11 182 GLU B N 1
ATOM 2247 C CA . GLU B 2 98 ? -34.207 49.890 -19.236 1.00 166.15 182 GLU B CA 1
ATOM 2248 C C . GLU B 2 98 ? -33.204 50.983 -19.596 1.00 167.86 182 GLU B C 1
ATOM 2249 O O . GLU B 2 98 ? -32.944 51.242 -20.772 1.00 168.81 182 GLU B O 1
ATOM 2255 N N . THR B 2 99 ? -32.646 51.609 -18.565 1.00 168.93 183 THR B N 1
ATOM 2256 C CA . THR B 2 99 ? -31.666 52.684 -18.713 1.00 169.44 183 THR B CA 1
ATOM 2257 C C . THR B 2 99 ? -30.245 52.119 -18.641 1.00 169.64 183 THR B C 1
ATOM 2258 O O . THR B 2 99 ? -30.063 50.902 -18.565 1.00 169.27 183 THR B O 1
ATOM 2262 N N . GLY B 2 100 ? -29.248 53.002 -18.686 1.00 169.65 184 GLY B N 1
ATOM 2263 C CA . GLY B 2 100 ? -27.838 52.607 -18.636 1.00 169.19 184 GLY B CA 1
ATOM 2264 C C . GLY B 2 100 ? -27.496 51.616 -17.534 1.00 168.69 184 GLY B C 1
ATOM 2265 O O . GLY B 2 100 ? -27.193 50.460 -17.830 1.00 166.64 184 GLY B O 1
ATOM 2266 N N . ARG B 2 101 ? -27.526 52.032 -16.266 1.00 169.61 185 ARG B N 1
ATOM 2267 C CA . ARG B 2 101 ? -27.775 53.416 -15.840 1.00 170.26 185 ARG B CA 1
ATOM 2268 C C . ARG B 2 101 ? -26.610 53.938 -14.984 1.00 170.04 185 ARG B C 1
ATOM 2269 O O . ARG B 2 101 ? -26.703 55.016 -14.397 1.00 172.73 185 ARG B O 1
ATOM 2277 N N . VAL B 2 102 ? -25.507 53.186 -14.948 1.00 167.02 186 VAL B N 1
ATOM 2278 C CA . VAL B 2 102 ? -24.349 53.475 -14.082 1.00 163.77 186 VAL B CA 1
ATOM 2279 C C . VAL B 2 102 ? -24.733 54.120 -12.739 1.00 159.65 186 VAL B C 1
ATOM 2280 O O . VAL B 2 102 ? -24.490 55.306 -12.501 1.00 157.67 186 VAL B O 1
ATOM 2284 N N . VAL B 2 103 ? -25.324 53.309 -11.864 1.00 155.51 187 VAL B N 1
ATOM 2285 C CA . VAL B 2 103 ? -25.850 53.779 -10.579 1.00 151.69 187 VAL B CA 1
ATOM 2286 C C . VAL B 2 103 ? -24.733 54.054 -9.574 1.00 150.09 187 VAL B C 1
ATOM 2287 O O . VAL B 2 103 ? -24.666 55.141 -8.998 1.00 147.46 187 VAL B O 1
ATOM 2291 N N . TYR B 2 104 ? -23.870 53.062 -9.366 1.00 149.76 188 TYR B N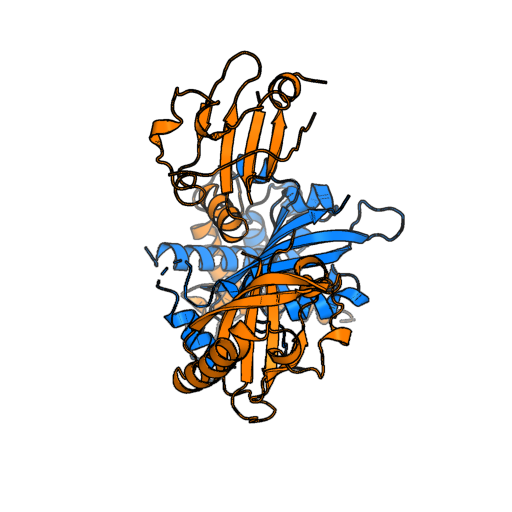 1
ATOM 2292 C CA . TYR B 2 104 ? -22.820 53.139 -8.347 1.00 148.27 188 TYR B CA 1
ATOM 2293 C C . TYR B 2 104 ? -21.562 52.388 -8.776 1.00 147.48 188 TYR B C 1
ATOM 2294 O O . TYR B 2 104 ? -21.644 51.298 -9.344 1.00 146.33 188 TYR B O 1
ATOM 2303 N N . VAL B 2 105 ? -20.405 52.985 -8.495 1.00 146.35 189 VAL B N 1
ATOM 2304 C CA . VAL B 2 105 ? -19.109 52.353 -8.742 1.00 146.02 189 VAL B CA 1
ATOM 2305 C C . VAL B 2 105 ? -18.210 52.541 -7.517 1.00 144.45 189 VAL B C 1
ATOM 2306 O O . VAL B 2 105 ? -18.253 53.583 -6.859 1.00 142.53 189 VAL B O 1
ATOM 2310 N N . SER B 2 106 ? -17.403 51.525 -7.219 1.00 142.73 190 SER B N 1
ATOM 2311 C CA . SER B 2 106 ? -16.545 51.539 -6.034 1.00 140.68 190 SER B CA 1
ATOM 2312 C C . SER B 2 106 ? -15.321 52.426 -6.243 1.00 140.10 190 SER B C 1
ATOM 2313 O O . SER B 2 106 ? -14.910 52.681 -7.377 1.00 138.68 190 SER B O 1
ATOM 2316 N N . ASP B 2 107 ? -14.748 52.891 -5.136 1.00 140.35 191 ASP B N 1
ATOM 2317 C CA . ASP B 2 107 ? -13.526 53.701 -5.164 1.00 141.62 191 ASP B CA 1
ATOM 2318 C C . ASP B 2 107 ? -12.307 52.896 -5.623 1.00 143.07 191 ASP B C 1
ATOM 2319 O O . ASP B 2 107 ? -11.324 53.470 -6.091 1.00 144.28 191 ASP B O 1
ATOM 2324 N N . SER B 2 108 ? -12.380 51.572 -5.486 1.00 144.73 192 SER B N 1
ATOM 2325 C CA . SER B 2 108 ? -11.313 50.678 -5.941 1.00 145.18 192 SER B CA 1
ATOM 2326 C C . SER B 2 108 ? -11.490 50.228 -7.398 1.00 146.07 192 SER B C 1
ATOM 2327 O O . SER B 2 108 ? -10.994 49.171 -7.784 1.00 145.75 192 SER B O 1
ATOM 2330 N N . VAL B 2 109 ? -12.193 51.027 -8.200 1.00 146.13 193 VAL B N 1
ATOM 2331 C CA . VAL B 2 109 ? -12.281 50.799 -9.646 1.00 145.87 193 VAL B CA 1
ATOM 2332 C C . VAL B 2 109 ? -11.004 51.253 -10.362 1.00 147.56 193 VAL B C 1
ATOM 2333 O O . VAL B 2 109 ? -10.574 50.622 -11.328 1.00 147.07 193 VAL B O 1
ATOM 2337 N N . THR B 2 110 ? -10.400 52.339 -9.880 1.00 149.59 194 THR B N 1
ATOM 2338 C CA . THR B 2 110 ? -9.230 52.937 -10.536 1.00 150.98 194 THR B CA 1
ATOM 2339 C C . THR B 2 110 ? -7.969 52.046 -10.515 1.00 151.68 194 THR B C 1
ATOM 2340 O O . THR B 2 110 ? -7.263 51.977 -11.523 1.00 151.13 194 THR B O 1
ATOM 2344 N N . PRO B 2 111 ? -7.677 51.366 -9.382 1.00 153.28 195 PRO B N 1
ATOM 2345 C CA . PRO B 2 111 ? -6.517 50.463 -9.395 1.00 154.08 195 PRO B CA 1
ATOM 2346 C C . PRO B 2 111 ? -6.714 49.185 -10.220 1.00 154.32 195 PRO B C 1
ATOM 2347 O O . PRO B 2 111 ? -5.734 48.611 -10.698 1.00 154.15 195 PRO B O 1
ATOM 2351 N N . VAL B 2 112 ? -7.962 48.749 -10.378 1.00 155.17 196 VAL B N 1
ATOM 2352 C CA . VAL B 2 112 ? -8.272 47.526 -11.127 1.00 156.18 196 VAL B CA 1
ATOM 2353 C C . VAL B 2 112 ? -8.023 47.745 -12.618 1.00 157.70 196 VAL B C 1
ATOM 2354 O O . VAL B 2 112 ? -7.231 47.030 -13.235 1.00 158.54 196 VAL B O 1
ATOM 2358 N N . LEU B 2 113 ? -8.712 48.732 -13.183 1.00 158.07 197 LEU B N 1
ATOM 2359 C CA . LEU B 2 113 ? -8.460 49.177 -14.555 1.00 158.49 197 LEU B CA 1
ATOM 2360 C C . LEU B 2 113 ? -8.222 50.686 -14.522 1.00 161.00 197 LEU B C 1
ATOM 2361 O O . LEU B 2 113 ? -8.999 51.433 -13.925 1.00 163.03 197 LEU B O 1
ATOM 2366 N N . ASN B 2 114 ? -7.127 51.120 -15.141 1.00 161.86 198 ASN B N 1
ATOM 2367 C CA . ASN B 2 114 ? -6.639 52.491 -14.983 1.00 163.21 198 ASN B CA 1
ATOM 2368 C C . ASN B 2 114 ? -7.540 53.522 -15.670 1.00 165.80 198 ASN B C 1
ATOM 2369 O O . ASN B 2 114 ? -7.300 53.924 -16.810 1.00 166.83 198 ASN B O 1
ATOM 2374 N N . GLN B 2 115 ? -8.579 53.939 -14.952 1.00 168.42 199 GLN B N 1
ATOM 2375 C CA . GLN B 2 115 ? -9.563 54.894 -15.461 1.00 170.86 199 GLN B CA 1
ATOM 2376 C C . GLN B 2 115 ? -10.283 55.529 -14.263 1.00 173.40 199 GLN B C 1
ATOM 2377 O O . GLN B 2 115 ? -10.761 54.806 -13.390 1.00 175.10 199 GLN B O 1
ATOM 2383 N N . PRO B 2 116 ? -10.372 56.876 -14.222 1.00 174.95 200 PRO B N 1
ATOM 2384 C CA . PRO B 2 116 ? -10.763 57.576 -12.987 1.00 174.38 200 PRO B CA 1
ATOM 2385 C C . PRO B 2 116 ? -12.218 57.379 -12.542 1.00 172.61 200 PRO B C 1
ATOM 2386 O O . PRO B 2 116 ? -13.016 56.763 -13.250 1.00 172.90 200 PRO B O 1
ATOM 2390 N N . GLN B 2 117 ? -12.536 57.912 -11.365 1.00 170.20 201 GLN B N 1
ATOM 2391 C CA . GLN B 2 117 ? -13.836 57.700 -10.721 1.00 168.23 201 GLN B CA 1
ATOM 2392 C C . GLN B 2 117 ? -14.990 58.395 -11.442 1.00 167.01 201 GLN B C 1
ATOM 2393 O O . GLN B 2 117 ? -16.025 57.780 -11.699 1.00 164.34 201 GLN B O 1
ATOM 2399 N N . SER B 2 118 ? -14.799 59.671 -11.766 1.00 167.53 202 SER B N 1
ATOM 2400 C CA . SER B 2 118 ? -15.865 60.517 -12.320 1.00 168.16 202 SER B CA 1
ATOM 2401 C C . SER B 2 118 ? -16.362 60.100 -13.709 1.00 168.41 202 SER B C 1
ATOM 2402 O O . SER B 2 118 ? -17.466 60.474 -14.110 1.00 168.55 202 SER B O 1
ATOM 2405 N N . GLU B 2 119 ? -15.552 59.332 -14.436 1.00 167.68 203 GLU B N 1
ATOM 2406 C CA . GLU B 2 119 ? -15.900 58.891 -15.792 1.00 166.35 203 GLU B CA 1
ATOM 2407 C C . GLU B 2 119 ? -17.086 57.921 -15.864 1.00 166.92 203 GLU B C 1
ATOM 2408 O O . GLU B 2 119 ? -17.653 57.729 -16.938 1.00 165.73 203 GLU B O 1
ATOM 2414 N N . TRP B 2 120 ? -17.442 57.302 -14.739 1.00 167.87 204 TRP B N 1
ATOM 2415 C CA . TRP B 2 120 ? -18.575 56.370 -14.680 1.00 167.38 204 TRP B CA 1
ATOM 2416 C C . TRP B 2 120 ? -19.879 57.028 -14.215 1.00 165.24 204 TRP B C 1
ATOM 2417 O O . TRP B 2 120 ? -20.962 56.528 -14.517 1.00 162.53 204 TRP B O 1
ATOM 2428 N N . PHE B 2 121 ? -19.776 58.141 -13.490 1.00 165.40 205 PHE B N 1
ATOM 2429 C CA . PHE B 2 121 ? -20.953 58.815 -12.926 1.00 165.90 205 PHE B CA 1
ATOM 2430 C C . PHE B 2 121 ? -21.783 59.520 -14.000 1.00 167.63 205 PHE B C 1
ATOM 2431 O O . PHE B 2 121 ? -21.408 60.589 -14.486 1.00 168.84 205 PHE B O 1
ATOM 2439 N N . GLY B 2 122 ? -22.911 58.910 -14.359 1.00 167.95 206 GLY B N 1
ATOM 2440 C CA . GLY B 2 122 ? -23.829 59.474 -15.351 1.00 168.21 206 GLY B CA 1
ATOM 2441 C C . GLY B 2 122 ? -23.300 59.465 -16.776 1.00 169.44 206 GLY B C 1
ATOM 2442 O O . GLY B 2 122 ? -23.749 60.252 -17.611 1.00 167.10 206 GLY B O 1
ATOM 2443 N N . SER B 2 123 ? -22.351 58.572 -17.051 1.00 171.72 207 SER B N 1
ATOM 2444 C CA . SER B 2 123 ? -21.726 58.466 -18.370 1.00 172.91 207 SER B CA 1
ATOM 2445 C C . SER B 2 123 ? -22.202 57.221 -19.115 1.00 175.93 207 SER B C 1
ATOM 2446 O O . SER B 2 123 ? -22.935 56.396 -18.565 1.00 174.14 207 SER B O 1
ATOM 2449 N N . THR B 2 124 ? -21.773 57.098 -20.369 1.00 179.34 208 THR B N 1
ATOM 2450 C CA . THR B 2 124 ? -22.170 55.983 -21.228 1.00 180.29 208 THR B CA 1
ATOM 2451 C C . THR B 2 124 ? -21.520 54.663 -20.804 1.00 180.50 208 THR B C 1
ATOM 2452 O O . THR B 2 124 ? -20.342 54.623 -20.442 1.00 181.04 208 THR B O 1
ATOM 2456 N N . LEU B 2 125 ? -22.307 53.592 -20.859 1.00 179.40 209 LEU B N 1
ATOM 2457 C CA . LEU B 2 125 ? -21.841 52.247 -20.507 1.00 178.18 209 LEU B CA 1
ATOM 2458 C C . LEU B 2 125 ? -20.935 51.640 -21.585 1.00 179.61 209 LEU B C 1
ATOM 2459 O O . LEU B 2 125 ? -20.114 50.772 -21.291 1.00 178.65 209 LEU B O 1
ATOM 2464 N N . TYR B 2 126 ? -21.087 52.103 -22.825 1.00 181.44 210 TYR B N 1
ATOM 2465 C CA . TYR B 2 126 ? -20.322 51.587 -23.968 1.00 183.19 210 TYR B CA 1
ATOM 2466 C C . TYR B 2 126 ? -18.844 52.000 -23.969 1.00 182.99 210 TYR B C 1
ATOM 2467 O O . TYR B 2 126 ? -18.016 51.327 -24.585 1.00 184.09 210 TYR B O 1
ATOM 2476 N N . ASP B 2 127 ? -18.523 53.099 -23.288 1.00 181.71 211 ASP B N 1
ATOM 2477 C CA . ASP B 2 127 ? -17.207 53.746 -23.403 1.00 180.29 211 ASP B CA 1
ATOM 2478 C C . ASP B 2 127 ? -16.005 52.857 -23.051 1.00 179.91 211 ASP B C 1
ATOM 2479 O O . ASP B 2 127 ? -14.943 52.985 -23.662 1.00 179.73 211 ASP B O 1
ATOM 2484 N N . GLN B 2 128 ? -16.170 51.969 -22.073 1.00 178.15 212 GLN B N 1
ATOM 2485 C CA . GLN B 2 128 ? -15.068 51.118 -21.605 1.00 17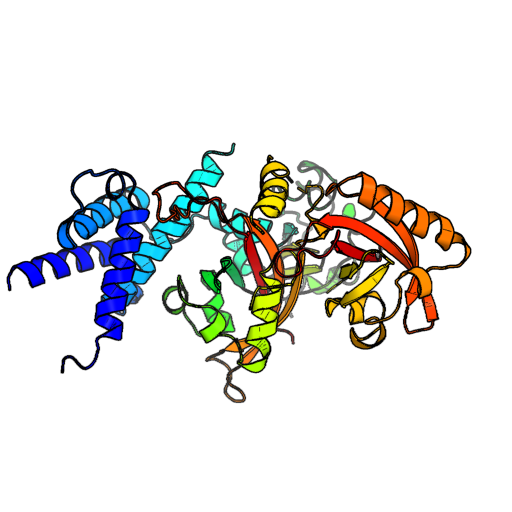6.43 212 GLN B CA 1
ATOM 2486 C C . GLN B 2 128 ? -15.213 49.637 -21.984 1.00 177.94 212 GLN B C 1
ATOM 2487 O O . GLN B 2 128 ? -14.315 48.839 -21.709 1.00 175.69 212 GLN B O 1
ATOM 2493 N N . VAL B 2 129 ? -16.325 49.282 -22.627 1.00 180.70 213 VAL B N 1
ATOM 2494 C CA . VAL B 2 129 ? -16.640 47.878 -22.937 1.00 182.44 213 VAL B CA 1
ATOM 2495 C C . VAL B 2 129 ? -16.291 47.487 -24.382 1.00 184.31 213 VAL B C 1
ATOM 2496 O O . VAL B 2 129 ? -15.917 46.341 -24.640 1.00 183.69 213 VAL B O 1
ATOM 2500 N N . HIS B 2 130 ? -16.416 48.431 -25.315 1.00 185.41 214 HIS B N 1
ATOM 2501 C CA . HIS B 2 130 ? -16.093 48.182 -26.731 1.00 185.17 214 HIS B CA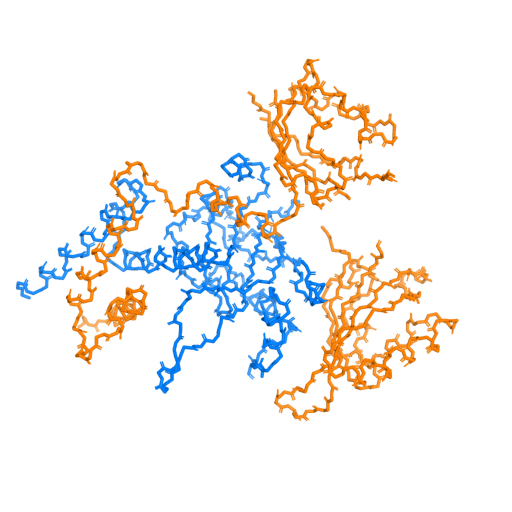 1
ATOM 2502 C C . HIS B 2 130 ? -14.622 47.769 -26.918 1.00 188.09 214 HIS B C 1
ATOM 2503 O O . HIS B 2 130 ? -13.800 48.011 -26.031 1.00 187.82 214 HIS B O 1
ATOM 2510 N N . PRO B 2 131 ? -14.279 47.154 -28.071 1.00 191.10 215 PRO B N 1
ATOM 2511 C CA . PRO B 2 131 ? -15.085 46.839 -29.250 1.00 191.46 215 PRO B CA 1
ATOM 2512 C C . PRO B 2 131 ? -15.627 45.404 -29.269 1.00 191.50 215 PRO B C 1
ATOM 2513 O O . PRO B 2 131 ? -14.945 44.503 -28.778 1.00 190.74 215 PRO B O 1
ATOM 2517 N N . ASP B 2 132 ? -16.824 45.162 -29.814 1.00 191.20 216 ASP B N 1
ATOM 2518 C CA . ASP B 2 132 ? -17.823 46.182 -30.196 1.00 189.77 216 ASP B CA 1
ATOM 2519 C C . ASP B 2 132 ? -19.245 45.706 -29.856 1.00 189.01 216 ASP B C 1
ATOM 2520 O O . ASP B 2 132 ? -20.231 46.265 -30.343 1.00 187.49 216 ASP B O 1
ATOM 2525 N N . ASP B 2 133 ? -19.340 44.691 -29.000 1.00 188.78 217 ASP B N 1
ATOM 2526 C CA . ASP B 2 133 ? -20.595 43.983 -28.751 1.00 187.15 217 ASP B CA 1
ATOM 2527 C C . ASP B 2 133 ? -20.453 43.133 -27.479 1.00 185.48 217 ASP B C 1
ATOM 2528 O O . ASP B 2 133 ? -19.699 42.160 -27.491 1.00 183.88 217 ASP B O 1
ATOM 2533 N N . VAL B 2 134 ? -21.136 43.460 -26.374 1.00 184.08 218 VAL B N 1
ATOM 2534 C CA . VAL B 2 134 ? -22.112 44.571 -26.201 1.00 183.65 218 VAL B CA 1
ATOM 2535 C C . VAL B 2 134 ? -23.493 44.278 -26.825 1.00 181.84 218 VAL B C 1
ATOM 2536 O O . VAL B 2 134 ? -24.453 45.014 -26.593 1.00 180.62 218 VAL B O 1
ATOM 2540 N N . ASP B 2 135 ? -23.592 43.191 -27.588 1.00 180.88 219 ASP B N 1
ATOM 2541 C CA . ASP B 2 135 ? -24.877 42.663 -28.047 1.00 178.95 219 ASP B CA 1
ATOM 2542 C C . ASP B 2 135 ? -25.338 41.560 -27.090 1.00 176.92 219 ASP B C 1
ATOM 2543 O O . ASP B 2 135 ? -26.537 41.325 -26.933 1.00 176.56 219 ASP B O 1
ATOM 2548 N N . LYS B 2 136 ? -24.373 40.890 -26.461 1.00 174.41 220 LYS B N 1
ATOM 2549 C CA . LYS B 2 136 ? -24.643 39.882 -25.437 1.00 172.27 220 LYS B CA 1
ATOM 2550 C C . LYS B 2 136 ? -25.291 40.510 -24.203 1.00 173.16 220 LYS B C 1
ATOM 2551 O O . LYS B 2 136 ? -26.239 39.954 -23.647 1.00 173.16 220 LYS B O 1
ATOM 2557 N N . LEU B 2 137 ? -24.782 41.669 -23.788 1.00 172.74 221 LEU B N 1
ATOM 2558 C CA . LEU B 2 137 ? -25.305 42.364 -22.606 1.00 171.75 221 LEU B CA 1
ATOM 2559 C C . LEU B 2 137 ? -26.712 42.929 -22.818 1.00 171.41 221 LEU B C 1
ATOM 2560 O O . LEU B 2 137 ? -27.449 43.124 -21.853 1.00 172.27 221 LEU B O 1
ATOM 2565 N N . ARG B 2 138 ? -27.077 43.196 -24.072 1.00 169.66 222 ARG B N 1
ATOM 2566 C CA . ARG B 2 138 ? -28.372 43.809 -24.393 1.00 167.76 222 ARG B CA 1
ATOM 2567 C C . ARG B 2 138 ? -29.564 42.944 -23.963 1.00 166.89 222 ARG B C 1
ATOM 2568 O O . ARG B 2 138 ? -30.579 43.476 -23.509 1.00 167.24 222 ARG B O 1
ATOM 2576 N N . GLU B 2 139 ? -29.437 41.624 -24.102 1.00 164.93 223 GLU B N 1
ATOM 2577 C CA . GLU B 2 139 ? -30.495 40.690 -23.682 1.00 162.62 223 GLU B CA 1
ATOM 2578 C C . GLU B 2 139 ? -30.221 40.024 -22.323 1.00 163.35 223 GLU B C 1
ATOM 2579 O O . GLU B 2 139 ? -31.123 39.425 -21.735 1.00 163.95 223 GLU B O 1
ATOM 2585 N N . GLN B 2 140 ? -28.986 40.124 -21.831 1.00 163.41 224 GLN B N 1
ATOM 2586 C CA . GLN B 2 140 ? -28.654 39.671 -20.472 1.00 164.26 224 GLN B CA 1
ATOM 2587 C C . GLN B 2 140 ? -29.370 40.493 -19.395 1.00 165.85 224 GLN B C 1
ATOM 2588 O O . GLN B 2 140 ? -29.601 40.004 -18.289 1.00 167.65 224 GLN B O 1
ATOM 2594 N N . LEU B 2 141 ? -29.707 41.739 -19.721 1.00 164.96 225 LEU B N 1
ATOM 2595 C CA . LEU B 2 141 ? -30.396 42.635 -18.790 1.00 163.27 225 LEU B CA 1
ATOM 2596 C C . LEU B 2 141 ? -31.823 42.189 -18.449 1.00 162.20 225 LEU B C 1
ATOM 2597 O O . LEU B 2 141 ? -32.307 42.443 -17.344 1.00 159.14 225 LEU B O 1
ATOM 2602 N N . SER B 2 142 ? -32.489 41.532 -19.397 1.00 162.37 226 SER B N 1
ATOM 2603 C CA . SER B 2 142 ? -33.878 41.101 -19.218 1.00 162.25 226 SER B CA 1
ATOM 2604 C C . SER B 2 142 ? -33.990 39.933 -18.239 1.00 162.99 226 SER B C 1
ATOM 2605 O O . SER B 2 142 ? -33.115 39.067 -18.190 1.00 163.66 226 SER B O 1
ATOM 2608 N N . THR B 2 143 ? -35.075 39.920 -17.467 1.00 163.47 227 THR B N 1
ATOM 2609 C CA . THR B 2 143 ? -35.334 38.853 -16.501 1.00 163.85 227 THR B CA 1
ATOM 2610 C C . THR B 2 143 ? -35.939 37.631 -17.193 1.00 163.18 227 THR B C 1
ATOM 2611 O O . THR B 2 143 ? -37.035 37.709 -17.753 1.00 163.81 227 THR B O 1
ATOM 2615 N N . SER B 2 144 ? -35.221 36.512 -17.154 1.00 161.47 228 SER B N 1
ATOM 2616 C CA . SER B 2 144 ? -35.687 35.264 -17.759 1.00 159.39 228 SER B CA 1
ATOM 2617 C C . SER B 2 144 ? -35.142 34.062 -17.000 1.00 158.16 228 SER B C 1
ATOM 2618 O O . SER B 2 144 ? -35.657 33.698 -15.942 1.00 155.84 228 SER B O 1
ATOM 2621 N N . SER B 2 149 ? -33.056 35.230 -9.844 1.00 148.02 259 SER B N 1
ATOM 2622 C CA . SER B 2 149 ? -32.466 34.876 -11.130 1.00 148.95 259 SER B CA 1
ATOM 2623 C C . SER B 2 149 ? -31.073 35.488 -11.285 1.00 150.01 259 SER B C 1
ATOM 2624 O O . SER B 2 149 ? -30.931 36.635 -11.714 1.00 151.11 259 SER B O 1
ATOM 2627 N N . ARG B 2 150 ? -30.052 34.715 -10.921 1.00 150.28 260 ARG B N 1
ATOM 2628 C CA . ARG B 2 150 ? -28.661 35.136 -11.090 1.00 150.94 260 ARG B CA 1
ATOM 2629 C C . ARG B 2 150 ? -28.257 35.071 -12.559 1.00 153.11 260 ARG B C 1
ATOM 2630 O O . ARG B 2 150 ? -28.729 34.210 -13.304 1.00 151.45 260 ARG B O 1
ATOM 2638 N N . ARG B 2 151 ? -27.384 35.989 -12.963 1.00 156.70 261 ARG B N 1
ATOM 2639 C CA . ARG B 2 151 ? -26.880 36.041 -14.335 1.00 159.38 261 ARG B CA 1
ATOM 2640 C C . ARG B 2 151 ? -25.393 36.394 -14.334 1.00 158.90 261 ARG B C 1
ATOM 2641 O O . ARG B 2 151 ? -25.017 37.567 -14.375 1.00 158.35 261 ARG B O 1
ATOM 2649 N N . SER B 2 152 ? -24.559 35.360 -14.266 1.00 158.87 262 SER B N 1
ATOM 2650 C CA . SER B 2 152 ? -23.106 35.511 -14.310 1.00 157.88 262 SER B CA 1
ATOM 2651 C C . SER B 2 152 ? -22.612 35.410 -15.750 1.00 157.94 262 SER B C 1
ATOM 2652 O O . SER B 2 152 ? -23.195 34.690 -16.563 1.00 158.44 262 SER B O 1
ATOM 2655 N N . PHE B 2 153 ? -21.536 36.131 -16.059 1.00 157.55 263 PHE B N 1
ATOM 2656 C CA . PHE B 2 153 ? -20.988 36.162 -17.419 1.00 157.08 263 PHE B CA 1
ATOM 2657 C C . PHE B 2 153 ? -19.581 36.758 -17.485 1.00 154.51 263 PHE B C 1
ATOM 2658 O O . PHE B 2 153 ? -19.120 37.402 -16.542 1.00 151.85 263 PHE B O 1
ATOM 2666 N N . ILE B 2 154 ? -18.919 36.534 -18.618 1.00 154.78 264 ILE B N 1
ATOM 2667 C CA . ILE B 2 154 ? -17.597 37.114 -18.901 1.00 155.33 264 ILE B CA 1
ATOM 2668 C C . ILE B 2 154 ? -17.746 38.222 -19.945 1.00 155.68 264 ILE B C 1
ATOM 2669 O O . ILE B 2 154 ? -18.507 38.080 -20.904 1.00 155.05 264 ILE B O 1
ATOM 2674 N N . CYS B 2 155 ? -17.022 39.324 -19.749 1.00 156.51 265 CYS B N 1
ATOM 2675 C CA . CYS B 2 155 ? -17.195 40.527 -20.571 1.00 157.49 265 CYS B CA 1
ATOM 2676 C C . CYS B 2 155 ? -15.876 41.117 -21.069 1.00 159.36 265 CYS B C 1
ATOM 2677 O O . CYS B 2 155 ? -14.799 40.765 -20.586 1.00 159.12 265 CYS B O 1
ATOM 2680 N N . ARG B 2 156 ? -15.990 42.027 -22.034 1.00 161.66 266 ARG B N 1
ATOM 2681 C CA . ARG B 2 156 ? -14.837 42.606 -22.726 1.00 163.83 266 ARG B CA 1
ATOM 2682 C C . ARG B 2 156 ? -14.347 43.893 -22.063 1.00 165.32 266 ARG B C 1
ATOM 2683 O O . ARG B 2 156 ? -14.859 44.977 -22.346 1.00 165.03 266 ARG B O 1
ATOM 2691 N N . MET B 2 157 ? -13.352 43.764 -21.188 1.00 166.89 267 MET B N 1
ATOM 2692 C CA . MET B 2 157 ? -12.740 44.912 -20.513 1.00 167.04 267 MET B CA 1
ATOM 2693 C C . MET B 2 157 ? -11.309 44.569 -20.081 1.00 165.56 267 MET B C 1
ATOM 2694 O O . MET B 2 157 ? -11.104 43.519 -19.472 1.00 162.58 267 MET B O 1
ATOM 2699 N N . ARG B 2 158 ? -10.311 45.407 -20.378 1.00 164.72 268 ARG B N 1
ATOM 2700 C CA . ARG B 2 158 ? -10.401 46.566 -21.280 1.00 164.14 268 ARG B CA 1
ATOM 2701 C C . ARG B 2 158 ? -8.981 46.972 -21.695 1.00 162.35 268 ARG B C 1
ATOM 2702 O O . ARG B 2 158 ? -8.029 46.767 -20.937 1.00 160.98 268 ARG B O 1
ATOM 2710 N N . CYS B 2 159 ? -8.846 47.543 -22.891 1.00 160.03 269 CYS B N 1
ATOM 2711 C CA . CYS B 2 159 ? -7.542 47.973 -23.411 1.00 156.66 269 CYS B CA 1
ATOM 2712 C C . CYS B 2 159 ? -7.510 49.486 -23.650 1.00 154.76 269 CYS B C 1
ATOM 2713 O O . CYS B 2 159 ? -8.105 49.987 -24.606 1.00 152.93 269 CYS B O 1
ATOM 2716 N N . GLY B 2 160 ? -6.811 50.198 -22.768 1.00 152.85 270 GLY B N 1
ATOM 2717 C CA . GLY B 2 160 ? -6.680 51.656 -22.843 1.00 150.77 270 GLY B CA 1
ATOM 2718 C C . GLY B 2 160 ? -5.458 52.076 -23.647 1.00 149.21 270 GLY B C 1
ATOM 2719 O O . GLY B 2 160 ? -5.057 51.359 -24.565 1.00 148.16 270 GLY B O 1
ATOM 2720 N N . ASN B 2 161 ? -4.848 53.222 -23.335 1.00 147.58 271 ASN B N 1
ATOM 2721 C CA . ASN B 2 161 ? -5.270 54.134 -22.264 1.00 146.50 271 ASN B CA 1
ATOM 2722 C C . ASN B 2 161 ? -5.139 55.584 -22.722 1.00 145.44 271 ASN B C 1
ATOM 2723 O O . ASN B 2 161 ? -4.111 55.982 -23.269 1.00 143.91 271 ASN B O 1
ATOM 2728 N N . VAL B 2 166 ? -8.903 41.295 -17.948 1.00 154.89 305 VAL B N 1
ATOM 2729 C CA . VAL B 2 166 ? -10.081 40.435 -17.878 1.00 154.38 305 VAL B CA 1
ATOM 2730 C C . VAL B 2 166 ? -11.033 40.923 -16.787 1.00 155.16 305 VAL B C 1
ATOM 2731 O O . VAL B 2 166 ? -10.599 41.277 -15.687 1.00 152.34 305 VAL B O 1
ATOM 2735 N N . VAL B 2 167 ? -12.327 40.940 -17.104 1.00 156.26 306 VAL B N 1
ATOM 2736 C CA . VAL B 2 167 ? -13.368 41.310 -16.142 1.00 156.12 306 VAL B CA 1
ATOM 2737 C C . VAL B 2 167 ? -14.482 40.260 -16.156 1.00 152.53 306 VAL B C 1
ATOM 2738 O O . VAL B 2 167 ? -15.504 40.418 -16.828 1.00 150.55 306 VAL B O 1
ATOM 2742 N N . HIS B 2 168 ? -14.252 39.172 -15.424 1.00 150.12 307 HIS B N 1
ATOM 2743 C CA . HIS B 2 168 ? -15.279 38.164 -15.175 1.00 147.67 307 HIS B CA 1
ATOM 2744 C C . HIS B 2 168 ? -16.195 38.685 -14.074 1.00 145.77 307 HIS B C 1
ATOM 2745 O O . HIS B 2 168 ? -15.838 38.659 -12.894 1.00 145.10 307 HIS B O 1
ATOM 2752 N N . CYS B 2 169 ? -17.370 39.166 -14.470 1.00 144.27 308 CYS B N 1
ATOM 2753 C CA . CYS B 2 169 ? -18.289 39.830 -13.549 1.00 143.36 308 CYS B CA 1
ATOM 2754 C C . CYS B 2 169 ? -19.490 38.961 -13.176 1.00 143.29 308 CYS B C 1
ATOM 2755 O O . CYS B 2 169 ? -20.289 38.588 -14.035 1.00 143.18 308 CYS B O 1
ATOM 2758 N N . THR B 2 170 ? -19.602 38.650 -11.885 1.00 144.03 309 THR B N 1
ATOM 2759 C CA . THR B 2 170 ? -20.713 37.861 -11.347 1.00 145.40 309 THR B CA 1
ATOM 2760 C C . THR B 2 170 ? -21.677 38.771 -10.591 1.00 146.71 309 THR B C 1
ATOM 2761 O O . THR B 2 170 ? -21.245 39.685 -9.888 1.00 143.08 309 THR B O 1
ATOM 2765 N N . GLY B 2 171 ? -22.976 38.512 -10.728 1.00 150.79 310 GLY B N 1
ATOM 2766 C CA . GLY B 2 171 ? -23.995 39.310 -10.044 1.00 153.78 310 GLY B CA 1
ATOM 2767 C C . GLY B 2 171 ? -25.396 38.727 -10.080 1.00 155.66 310 GLY B C 1
ATOM 2768 O O . GLY B 2 171 ? -25.616 37.630 -10.599 1.00 155.70 310 GLY B O 1
ATOM 2769 N N . TYR B 2 172 ? -26.341 39.480 -9.521 1.00 157.90 311 TYR B N 1
ATOM 2770 C CA . TYR B 2 172 ? -27.746 39.074 -9.452 1.00 159.41 311 TYR B CA 1
ATOM 2771 C C . TYR B 2 172 ? -28.675 40.270 -9.664 1.00 159.72 311 TYR B C 1
ATOM 2772 O O . TYR B 2 172 ? -28.313 41.411 -9.368 1.00 161.05 311 TYR B O 1
ATOM 2781 N N . ILE B 2 173 ? -29.875 39.993 -10.171 1.00 157.43 312 ILE B N 1
ATOM 2782 C CA . ILE B 2 173 ? -30.843 41.034 -10.517 1.00 153.87 312 ILE B CA 1
ATOM 2783 C C . ILE B 2 173 ? -31.802 41.285 -9.354 1.00 153.17 312 ILE B C 1
ATOM 2784 O O . ILE B 2 173 ? -32.310 40.344 -8.745 1.00 153.07 312 ILE B O 1
ATOM 2789 N N . LYS B 2 174 ? -32.037 42.561 -9.053 1.00 153.22 313 LYS B N 1
ATOM 2790 C CA . LYS B 2 174 ? -33.042 42.958 -8.065 1.00 153.72 313 LYS B CA 1
ATOM 2791 C C . LYS B 2 174 ? -33.490 44.401 -8.293 1.00 153.25 313 LYS B C 1
ATOM 2792 O O . LYS B 2 174 ? -34.285 44.946 -7.526 1.00 150.93 313 LYS B O 1
ATOM 2798 N N . CYS B 2 183 ? -32.585 45.359 -12.321 1.00 149.86 336 CYS B N 1
ATOM 2799 C CA . CYS B 2 183 ? -31.413 46.125 -11.912 1.00 149.71 336 CYS B CA 1
ATOM 2800 C C . CYS B 2 183 ? -30.309 45.211 -11.378 1.00 149.43 336 CYS B C 1
ATOM 2801 O O . CYS B 2 183 ? -30.495 44.519 -10.375 1.00 149.08 336 CYS B O 1
ATOM 2804 N N . LEU B 2 184 ? -29.162 45.226 -12.054 1.00 148.50 337 LEU B N 1
ATOM 2805 C CA . LEU B 2 184 ? -28.056 44.316 -11.751 1.00 147.91 337 LEU B CA 1
ATOM 2806 C C . LEU B 2 184 ? -27.125 44.875 -10.675 1.00 147.83 337 LEU B C 1
ATOM 2807 O O . LEU B 2 184 ? -26.898 46.082 -10.606 1.00 149.67 337 LEU B O 1
ATOM 2812 N N . VAL B 2 185 ? -26.596 43.978 -9.846 1.00 145.08 338 VAL B N 1
ATOM 2813 C CA . VAL B 2 185 ? -25.561 44.302 -8.862 1.00 142.28 338 VAL B CA 1
ATOM 2814 C C . VAL B 2 185 ? -24.460 43.253 -8.995 1.00 139.73 338 VAL B C 1
ATOM 2815 O O . VAL B 2 185 ? -24.666 42.089 -8.644 1.00 139.04 338 VAL B O 1
ATOM 2819 N N . ALA B 2 186 ? -23.298 43.667 -9.498 1.00 137.53 339 ALA B N 1
ATOM 2820 C CA . ALA B 2 186 ? -22.227 42.728 -9.839 1.00 136.21 339 ALA B CA 1
ATOM 2821 C C . ALA B 2 186 ? -20.830 43.268 -9.533 1.00 135.23 339 ALA B C 1
ATOM 2822 O O . ALA B 2 186 ? -20.576 44.467 -9.650 1.00 133.03 339 ALA B O 1
ATOM 2824 N N . ILE B 2 187 ? -19.936 42.363 -9.138 1.00 135.82 340 ILE B N 1
ATOM 2825 C CA . ILE B 2 187 ? -18.507 42.666 -9.005 1.00 135.69 340 ILE B CA 1
ATOM 2826 C C . ILE B 2 187 ? -17.836 42.477 -10.366 1.00 133.36 340 ILE B C 1
ATOM 2827 O O . ILE B 2 187 ? -18.288 41.666 -11.168 1.00 131.91 340 ILE B O 1
ATOM 2832 N N . GLY B 2 188 ? -16.769 43.232 -10.617 1.00 132.34 341 GLY B N 1
ATOM 2833 C CA . GLY B 2 188 ? -15.983 43.111 -11.848 1.00 132.93 341 GLY B CA 1
ATOM 2834 C C . GLY B 2 188 ? -14.576 42.649 -11.525 1.00 133.96 341 GLY B C 1
ATOM 2835 O O . GLY B 2 188 ? -13.719 43.459 -11.177 1.00 133.90 341 GLY B O 1
ATOM 2836 N N . ARG B 2 189 ? -14.341 41.346 -11.659 1.00 136.67 342 ARG B N 1
ATOM 2837 C CA . ARG B 2 189 ? -13.119 40.707 -11.165 1.00 139.19 342 ARG B CA 1
ATOM 2838 C C . ARG B 2 189 ? -12.291 40.083 -12.291 1.00 140.27 342 ARG B C 1
ATOM 2839 O O . ARG B 2 189 ? -12.808 39.818 -13.374 1.00 138.96 342 ARG B O 1
ATOM 2847 N N . LEU B 2 190 ? -11.003 39.869 -12.018 1.00 143.55 343 LEU B N 1
ATOM 2848 C CA . LEU B 2 190 ? -10.091 39.117 -12.895 1.00 145.38 343 LEU B CA 1
ATOM 2849 C C . LEU B 2 190 ? -10.800 38.043 -13.724 1.00 145.93 343 LEU B C 1
ATOM 2850 O O . LEU B 2 190 ? -11.205 37.003 -13.203 1.00 146.66 343 LEU B O 1
ATOM 2855 N N . GLN B 2 206 ? -9.101 31.381 -13.336 1.00 101.43 359 GLN B N 1
ATOM 2856 C CA . GLN B 2 206 ? -8.275 30.347 -13.956 1.00 102.61 359 GLN B CA 1
ATOM 2857 C C . GLN B 2 206 ? -6.803 30.777 -14.002 1.00 99.36 359 GLN B C 1
ATOM 2858 O O . GLN B 2 206 ? -6.509 31.974 -14.043 1.00 98.54 359 GLN B O 1
ATOM 2864 N N . PRO B 2 207 ? -5.873 29.800 -14.005 1.00 93.34 360 PRO B N 1
ATOM 2865 C CA . PRO B 2 207 ? -4.470 30.099 -13.744 1.00 89.95 360 PRO B CA 1
ATOM 2866 C C . PRO B 2 207 ? -3.668 30.494 -14.985 1.00 86.27 360 PRO B C 1
ATOM 2867 O O . PRO B 2 207 ? -3.722 29.809 -16.008 1.00 85.43 360 PRO B O 1
ATOM 2871 N N . THR B 2 208 ? -2.932 31.597 -14.873 1.00 81.35 361 THR B N 1
ATOM 2872 C CA . THR B 2 208 ? -2.037 32.069 -15.930 1.00 78.45 361 THR B CA 1
ATOM 2873 C C . THR B 2 208 ? -0.576 32.128 -15.463 1.00 73.75 361 THR B C 1
ATOM 2874 O O . THR B 2 208 ? 0.293 32.614 -16.189 1.00 73.37 361 THR B O 1
ATOM 2878 N N . GLU B 2 209 ? -0.308 31.620 -14.262 1.00 67.87 362 GLU B N 1
ATOM 2879 C CA . GLU B 2 209 ? 1.041 31.626 -13.701 1.00 64.21 362 GLU B CA 1
ATOM 2880 C C . GLU B 2 209 ? 1.271 30.396 -12.835 1.00 59.30 362 GLU B C 1
ATOM 2881 O O . GLU B 2 209 ? 0.320 29.827 -12.294 1.00 60.66 362 GLU B O 1
ATOM 2887 N N . PHE B 2 210 ? 2.533 29.993 -12.705 1.00 53.32 363 PHE B N 1
ATOM 2888 C CA . PHE B 2 210 ? 2.901 28.884 -11.822 1.00 49.72 363 PHE B CA 1
ATOM 2889 C C . PHE B 2 210 ? 4.283 29.068 -11.191 1.00 48.32 363 PHE B C 1
ATOM 2890 O O . PHE B 2 210 ? 5.166 29.701 -11.771 1.00 48.24 363 PHE B O 1
ATOM 2898 N N . ILE B 2 211 ? 4.442 28.517 -9.991 1.00 46.07 364 ILE B N 1
ATOM 2899 C CA . ILE B 2 211 ? 5.700 28.557 -9.251 1.00 45.23 364 ILE B CA 1
ATOM 2900 C C . ILE B 2 211 ? 6.557 27.345 -9.586 1.00 44.51 364 ILE B C 1
ATOM 2901 O O . ILE B 2 211 ? 6.046 26.263 -9.863 1.00 44.73 364 ILE B O 1
ATOM 2906 N N . SER B 2 212 ? 7.869 27.529 -9.549 1.00 43.16 365 SER B N 1
ATOM 2907 C CA . SER B 2 212 ? 8.784 26.402 -9.599 1.00 44.18 365 SER B CA 1
ATOM 2908 C C . SER B 2 212 ? 10.010 26.716 -8.771 1.00 43.36 365 SER B C 1
ATOM 2909 O O . SER B 2 212 ? 10.301 27.874 -8.488 1.00 44.13 365 SER B O 1
ATOM 2912 N N . ARG B 2 213 ? 10.702 25.667 -8.356 1.00 44.63 366 ARG B N 1
ATOM 2913 C CA . ARG B 2 213 ? 11.957 25.806 -7.640 1.00 45.61 366 ARG B CA 1
ATOM 2914 C C . ARG B 2 213 ? 13.035 25.092 -8.435 1.00 44.62 366 ARG B C 1
ATOM 2915 O O . ARG B 2 213 ? 12.765 24.102 -9.113 1.00 42.55 366 ARG B O 1
ATOM 2923 N N . HIS B 2 214 ? 14.253 25.616 -8.369 1.00 45.53 367 HIS B N 1
ATOM 2924 C CA . HIS B 2 214 ? 15.356 25.067 -9.137 1.00 46.75 367 HIS B CA 1
ATOM 2925 C C . HIS B 2 214 ? 16.626 25.010 -8.321 1.00 47.94 367 HIS B C 1
ATOM 2926 O O . HIS B 2 214 ? 16.854 25.857 -7.458 1.00 46.44 367 HIS B O 1
ATOM 2933 N N . ASN B 2 215 ? 17.463 24.019 -8.617 1.00 50.08 368 ASN B N 1
ATOM 2934 C CA . ASN B 2 215 ? 18.822 24.012 -8.099 1.00 51.24 368 ASN B CA 1
ATOM 2935 C C . ASN B 2 215 ? 19.629 25.043 -8.886 1.00 52.50 368 ASN B C 1
ATOM 2936 O O . ASN B 2 215 ? 19.088 25.730 -9.752 1.00 52.26 368 ASN B O 1
ATOM 2941 N N . ILE B 2 216 ? 20.926 25.107 -8.627 1.00 56.51 369 ILE B N 1
ATOM 2942 C CA . ILE B 2 216 ? 21.751 26.233 -9.057 1.00 58.63 369 ILE B CA 1
ATOM 2943 C C . ILE B 2 216 ? 21.990 26.173 -10.563 1.00 57.41 369 ILE B C 1
ATOM 2944 O O . ILE B 2 216 ? 22.256 27.196 -11.191 1.00 60.78 369 ILE B O 1
ATOM 2949 N N . GLU B 2 217 ? 21.882 24.974 -11.135 1.00 55.26 370 GLU B N 1
ATOM 2950 C CA . GLU B 2 217 ? 22.062 24.764 -12.577 1.00 53.15 370 GLU B CA 1
ATOM 2951 C C . GLU B 2 217 ? 20.833 25.133 -13.403 1.00 51.69 370 GLU B C 1
ATOM 2952 O O . GLU B 2 217 ? 20.938 25.298 -14.618 1.00 51.12 370 GLU B O 1
ATOM 2958 N N . GLY B 2 218 ? 19.675 25.232 -12.751 1.00 50.00 371 GLY B N 1
ATOM 2959 C CA . GLY B 2 218 ? 18.410 25.524 -13.432 1.00 48.96 371 GLY B CA 1
ATOM 2960 C C . GLY B 2 218 ? 17.487 24.324 -13.574 1.00 48.27 371 GLY B C 1
ATOM 2961 O O . GLY B 2 218 ? 16.479 24.394 -14.277 1.00 47.43 371 GLY B O 1
ATOM 2962 N N . ILE B 2 219 ? 17.817 23.223 -12.904 1.00 48.38 372 ILE B N 1
ATOM 2963 C CA . ILE B 2 219 ? 17.001 22.013 -12.964 1.00 48.34 372 ILE B CA 1
ATOM 2964 C C . ILE B 2 219 ? 15.753 22.171 -12.098 1.00 48.36 372 ILE B C 1
ATOM 2965 O O . ILE B 2 219 ? 15.839 22.626 -10.960 1.00 48.70 372 ILE B O 1
ATOM 2970 N N . PHE B 2 220 ? 14.598 21.801 -12.652 1.00 48.51 373 PHE B N 1
ATOM 2971 C CA . PHE B 2 220 ? 13.331 21.818 -11.918 1.00 47.54 373 PHE B CA 1
ATOM 2972 C C . PHE B 2 220 ? 13.369 20.801 -10.784 1.00 47.70 373 PHE B C 1
ATOM 2973 O O . PHE B 2 220 ? 13.423 19.601 -11.044 1.00 48.57 373 PHE B O 1
ATOM 2981 N N . THR B 2 221 ? 13.337 21.275 -9.540 1.00 49.45 374 THR B N 1
ATOM 2982 C CA . THR B 2 221 ? 13.204 20.392 -8.365 1.00 50.62 374 THR B CA 1
ATOM 2983 C C . THR B 2 221 ? 11.795 20.388 -7.765 1.00 50.42 374 THR B C 1
ATOM 2984 O O . THR B 2 221 ? 11.450 19.490 -6.998 1.00 52.04 374 THR B O 1
ATOM 2988 N N . PHE B 2 222 ? 10.998 21.403 -8.090 1.00 49.81 375 PHE B N 1
ATOM 2989 C CA . PHE B 2 222 ? 9.583 21.433 -7.719 1.00 48.20 375 PHE B CA 1
ATOM 2990 C C . PHE B 2 222 ? 8.796 22.197 -8.774 1.00 48.34 375 PHE B C 1
ATOM 2991 O O . PHE B 2 222 ? 9.241 23.241 -9.251 1.00 47.33 375 PHE B O 1
ATOM 2999 N N . VAL B 2 223 ? 7.621 21.674 -9.117 1.00 49.15 376 VAL B N 1
ATOM 3000 C CA . VAL B 2 223 ? 6.732 22.316 -10.074 1.00 48.50 376 VAL B CA 1
ATOM 3001 C C . VAL B 2 223 ? 5.305 22.380 -9.541 1.00 48.29 376 VAL B C 1
ATOM 3002 O O . VAL B 2 223 ? 4.689 21.361 -9.244 1.00 49.52 376 VAL B O 1
ATOM 3006 N N . ASP B 2 224 ? 4.794 23.600 -9.449 1.00 48.04 377 ASP B N 1
ATOM 3007 C CA . ASP B 2 224 ? 3.420 23.872 -9.050 1.00 47.82 377 ASP B CA 1
ATOM 3008 C C . ASP B 2 224 ? 2.456 23.408 -10.149 1.00 49.49 377 ASP B C 1
ATOM 3009 O O . ASP B 2 224 ? 2.662 23.705 -11.330 1.00 50.71 377 ASP B O 1
ATOM 3014 N N . HIS B 2 225 ? 1.399 22.701 -9.742 1.00 49.49 378 HIS B N 1
ATOM 3015 C CA . HIS B 2 225 ? 0.438 22.064 -10.661 1.00 50.09 378 HIS B CA 1
ATOM 3016 C C . HIS B 2 225 ? -0.286 23.029 -11.614 1.00 49.66 378 HIS B C 1
ATOM 3017 O O . HIS B 2 225 ? -0.845 22.598 -12.625 1.00 48.42 378 HIS B O 1
ATOM 3024 N N . ARG B 2 226 ? -0.279 24.324 -11.300 1.00 49.34 379 ARG B N 1
ATOM 3025 C CA . ARG B 2 226 ? -0.784 25.343 -12.229 1.00 48.62 379 ARG B CA 1
ATOM 3026 C C . ARG B 2 226 ? -0.023 25.389 -13.566 1.00 49.63 379 ARG B C 1
ATOM 3027 O O . ARG B 2 226 ? -0.448 26.080 -14.488 1.00 49.79 379 ARG B O 1
ATOM 3035 N N . CYS B 2 227 ? 1.100 24.676 -13.663 1.00 50.10 380 CYS B N 1
ATOM 3036 C CA . CYS B 2 227 ? 1.842 24.570 -14.922 1.00 52.35 380 CYS B CA 1
ATOM 3037 C C . CYS B 2 227 ? 1.032 23.910 -16.043 1.00 53.32 380 CYS B C 1
ATOM 3038 O O . CYS B 2 227 ? 1.239 24.220 -17.220 1.00 51.43 380 CYS B O 1
ATOM 3041 N N . VAL B 2 228 ? 0.119 23.010 -15.670 1.00 54.10 381 VAL B N 1
ATOM 3042 C CA . VAL B 2 228 ? -0.707 22.263 -16.630 1.00 53.51 381 VAL B CA 1
ATOM 3043 C C . VAL B 2 228 ? -1.497 23.205 -17.532 1.00 55.22 381 VAL B C 1
ATOM 3044 O O . VAL B 2 228 ? -1.452 23.088 -18.753 1.00 59.13 381 VAL B O 1
ATOM 3048 N N . ALA B 2 229 ? -2.225 24.132 -16.923 1.00 56.19 382 ALA B N 1
ATOM 3049 C CA . ALA B 2 229 ? -3.047 25.079 -17.673 1.00 56.48 382 ALA B CA 1
ATOM 3050 C C . ALA B 2 229 ? -2.212 26.140 -18.390 1.00 56.76 382 ALA B C 1
ATOM 3051 O O . ALA B 2 229 ? -2.611 26.644 -19.443 1.00 58.08 382 ALA B O 1
ATOM 3053 N N . THR B 2 230 ? -1.058 26.475 -17.821 1.00 55.67 383 THR B N 1
ATOM 3054 C CA . THR B 2 230 ? -0.243 27.579 -18.323 1.00 55.75 383 THR B CA 1
ATOM 3055 C C . THR B 2 230 ? 0.701 27.170 -19.457 1.00 54.35 383 THR B C 1
ATOM 3056 O O . THR B 2 230 ? 0.802 27.885 -20.453 1.00 56.30 383 THR B O 1
ATOM 3060 N N . VAL B 2 231 ? 1.385 26.035 -19.307 1.00 51.77 384 VAL B N 1
ATOM 3061 C CA . VAL B 2 231 ? 2.307 25.539 -20.349 1.00 49.47 384 VAL B CA 1
ATOM 3062 C C . VAL B 2 231 ? 2.027 24.119 -20.868 1.00 49.85 384 VAL B C 1
ATOM 3063 O O . VAL B 2 231 ? 2.764 23.626 -21.726 1.00 48.33 384 VAL B O 1
ATOM 3067 N N . GLY B 2 232 ? 0.985 23.460 -20.357 1.00 49.48 385 GLY B N 1
ATOM 3068 C CA . GLY B 2 232 ? 0.544 22.167 -20.902 1.00 48.58 385 GLY B CA 1
ATOM 3069 C C . GLY B 2 232 ? 1.149 20.907 -20.299 1.00 50.45 385 GLY B C 1
ATOM 3070 O O . GLY B 2 232 ? 0.638 19.807 -20.530 1.00 52.87 385 GLY B O 1
ATOM 3071 N N . TYR B 2 233 ? 2.230 21.044 -19.534 1.00 50.03 386 TYR B N 1
ATOM 3072 C CA . TYR B 2 233 ? 2.920 19.883 -18.972 1.00 51.09 386 TYR B CA 1
ATOM 3073 C C . TYR B 2 233 ? 2.372 19.502 -17.604 1.00 53.43 386 TYR B C 1
ATOM 3074 O O . TYR B 2 233 ? 1.888 20.354 -16.856 1.00 53.58 386 TYR B O 1
ATOM 3083 N N . GLN B 2 234 ? 2.461 18.212 -17.289 1.00 54.64 387 GLN B N 1
ATOM 3084 C CA . GLN B 2 234 ? 2.330 17.744 -15.912 1.00 56.12 387 GLN B CA 1
ATOM 3085 C C . GLN B 2 234 ? 3.655 18.051 -15.207 1.00 55.94 387 GLN B C 1
ATOM 3086 O O . GLN B 2 234 ? 4.700 18.094 -15.860 1.00 55.97 387 GLN B O 1
ATOM 3092 N N . PRO B 2 235 ? 3.629 18.255 -13.875 1.00 55.31 388 PRO B N 1
ATOM 3093 C CA . PRO B 2 235 ? 4.864 18.466 -13.113 1.00 55.20 388 PRO B CA 1
ATOM 3094 C C . PRO B 2 235 ? 5.964 17.443 -13.407 1.00 56.67 388 PRO B C 1
ATOM 3095 O O . PRO B 2 235 ? 7.138 17.804 -13.478 1.00 57.73 388 PRO B O 1
ATOM 3099 N N . GLN B 2 236 ? 5.572 16.186 -13.599 1.00 59.44 389 GLN B N 1
ATOM 3100 C CA . GLN B 2 236 ? 6.518 15.083 -13.819 1.00 60.94 389 GLN B CA 1
ATOM 3101 C C . GLN B 2 236 ? 7.323 15.225 -15.114 1.00 57.78 389 GLN B C 1
ATOM 3102 O O . GLN B 2 236 ? 8.437 14.708 -15.214 1.00 58.71 389 GLN B O 1
ATOM 3108 N N . GLU B 2 237 ? 6.755 15.914 -16.099 1.00 55.32 390 GLU B N 1
ATOM 3109 C CA . GLU B 2 237 ? 7.416 16.111 -17.388 1.00 55.10 390 GLU B CA 1
ATOM 3110 C C . GLU B 2 237 ? 8.470 17.219 -17.337 1.00 53.69 390 GLU B C 1
ATOM 3111 O O . GLU B 2 237 ? 9.313 17.308 -18.225 1.00 55.12 390 GLU B O 1
ATOM 3117 N N . LEU B 2 238 ? 8.410 18.065 -16.310 1.00 52.85 391 LEU B N 1
ATOM 3118 C CA . LEU B 2 238 ? 9.386 19.144 -16.124 1.00 52.06 391 LEU B CA 1
ATOM 3119 C C . LEU B 2 238 ? 10.458 18.799 -15.086 1.00 52.45 391 LEU B C 1
ATOM 3120 O O . LEU B 2 238 ? 11.617 19.193 -15.243 1.00 51.20 391 LEU B O 1
ATOM 3125 N N . LEU B 2 239 ? 10.078 18.070 -14.036 1.00 52.42 392 LEU B N 1
ATOM 3126 C CA . LEU B 2 239 ? 11.020 17.684 -12.974 1.00 52.72 392 LEU B CA 1
ATOM 3127 C C . LEU B 2 239 ? 12.211 16.907 -13.526 1.00 51.40 392 LEU B C 1
ATOM 3128 O O . LEU B 2 239 ? 12.043 15.990 -14.324 1.00 52.70 392 LEU B O 1
ATOM 3133 N N . GLY B 2 240 ? 13.413 17.294 -13.108 1.00 50.78 393 GLY B N 1
ATOM 3134 C CA . GLY B 2 240 ? 14.642 16.652 -13.568 1.00 51.21 393 GLY B CA 1
ATOM 3135 C C . GLY B 2 240 ? 15.252 17.309 -14.794 1.00 52.45 393 GLY B C 1
ATOM 3136 O O . GLY B 2 240 ? 16.446 17.165 -15.045 1.00 53.43 393 GLY B O 1
ATOM 3137 N N . LYS B 2 241 ? 14.435 18.025 -15.562 1.00 53.51 394 LYS B N 1
ATOM 3138 C CA . LYS B 2 241 ? 14.909 18.730 -16.746 1.00 53.09 394 LYS B CA 1
ATOM 3139 C C . LYS B 2 241 ? 15.358 20.129 -16.366 1.00 50.79 394 LYS B C 1
ATOM 3140 O O . LYS B 2 241 ? 14.843 20.715 -15.414 1.00 51.99 394 LYS B O 1
ATOM 3146 N N . ASN B 2 242 ? 16.329 20.656 -17.104 1.00 49.20 395 ASN B N 1
ATOM 3147 C CA . ASN B 2 242 ? 16.738 22.045 -16.945 1.00 48.44 395 ASN B CA 1
ATOM 3148 C C . ASN B 2 242 ? 15.733 22.959 -17.638 1.00 47.04 395 ASN B C 1
ATOM 3149 O O . ASN B 2 242 ? 15.210 22.618 -18.699 1.00 48.14 395 ASN B O 1
ATOM 3154 N N . ILE B 2 243 ? 15.455 24.112 -17.034 1.00 44.88 396 ILE B N 1
ATOM 3155 C CA . ILE B 2 243 ? 14.544 25.098 -17.632 1.00 44.16 396 ILE B CA 1
ATOM 3156 C C . ILE B 2 243 ? 15.036 25.559 -19.010 1.00 43.88 396 ILE B C 1
ATOM 3157 O O . ILE B 2 243 ? 14.235 25.850 -19.900 1.00 41.83 396 ILE B O 1
ATOM 3162 N N . VAL B 2 244 ? 16.353 25.612 -19.179 1.00 43.97 397 VAL B N 1
ATOM 3163 C CA . VAL B 2 244 ? 16.954 26.041 -20.441 1.00 46.75 397 VAL B CA 1
ATOM 3164 C C . VAL B 2 244 ? 16.559 25.111 -21.597 1.00 45.52 397 VAL B C 1
ATOM 3165 O O . VAL B 2 244 ? 16.530 25.533 -22.747 1.00 45.20 397 VAL B O 1
ATOM 3169 N N . GLU B 2 245 ? 16.219 23.862 -21.284 1.00 46.61 398 GLU B N 1
ATOM 3170 C CA . GLU B 2 245 ? 15.743 22.910 -22.295 1.00 47.16 398 GLU B CA 1
ATOM 3171 C C . GLU B 2 245 ? 14.380 23.276 -22.888 1.00 45.37 398 GLU B C 1
ATOM 3172 O O . GLU B 2 245 ? 13.984 22.723 -23.912 1.00 46.29 398 GLU B O 1
ATOM 3178 N N . PHE B 2 246 ? 13.661 24.181 -22.231 1.00 43.88 399 PHE B N 1
ATOM 3179 C CA . PHE B 2 246 ? 12.369 24.664 -22.716 1.00 43.13 399 PHE B CA 1
ATOM 3180 C C . PHE B 2 246 ? 12.457 26.101 -23.229 1.00 42.62 399 PHE B C 1
ATOM 3181 O O . PHE B 2 246 ? 11.446 26.710 -23.561 1.00 42.82 399 PHE B O 1
ATOM 3189 N N . CYS B 2 247 ? 13.674 26.626 -23.304 1.00 42.29 400 CYS B N 1
ATOM 3190 C CA . CYS B 2 247 ? 13.910 27.995 -23.722 1.00 41.59 400 CYS B CA 1
ATOM 3191 C C . CYS B 2 247 ? 14.283 28.026 -25.194 1.00 41.86 400 CYS B C 1
ATOM 3192 O O . CYS B 2 247 ? 15.126 27.254 -25.649 1.00 43.01 400 CYS B O 1
ATOM 3195 N N . HIS B 2 248 ? 13.645 28.930 -25.926 1.00 41.77 401 HIS B N 1
ATOM 3196 C CA . HIS B 2 248 ? 13.914 29.148 -27.344 1.00 41.83 401 HIS B CA 1
ATOM 3197 C C . HIS B 2 248 ? 15.393 29.495 -27.566 1.00 41.92 401 HIS B C 1
ATOM 3198 O O . HIS B 2 248 ? 15.961 30.268 -26.791 1.00 42.67 401 HIS B O 1
ATOM 3205 N N . PRO B 2 249 ? 16.023 28.918 -28.613 1.00 41.16 402 PRO B N 1
ATOM 3206 C CA . PRO B 2 249 ? 17.444 29.137 -28.926 1.00 41.58 402 PRO B CA 1
ATOM 3207 C C . PRO B 2 249 ? 17.935 30.582 -28.814 1.00 41.42 402 PRO B C 1
ATOM 3208 O O . PRO B 2 249 ? 18.956 30.841 -28.174 1.00 42.13 402 PRO B O 1
ATOM 3212 N N . GLU B 2 250 ? 17.223 31.506 -29.448 1.00 42.61 403 GLU B N 1
ATOM 3213 C CA . GLU B 2 250 ? 17.561 32.936 -29.390 1.00 42.86 403 GLU B CA 1
ATOM 3214 C C . GLU B 2 250 ? 17.406 33.605 -28.022 1.00 41.20 403 GLU B C 1
ATOM 3215 O O . GLU B 2 250 ? 17.929 34.697 -27.822 1.00 39.91 403 GLU B O 1
ATOM 3221 N N . ASP B 2 251 ? 16.694 32.968 -27.094 1.00 40.87 404 ASP B N 1
ATOM 3222 C CA . ASP B 2 251 ? 16.545 33.490 -25.725 1.00 41.68 404 ASP B CA 1
ATOM 3223 C C . ASP B 2 251 ? 17.467 32.823 -24.703 1.00 42.52 404 ASP B C 1
ATOM 3224 O O . ASP B 2 251 ? 17.474 33.207 -23.533 1.00 42.85 404 ASP B O 1
ATOM 3229 N N . GLN B 2 252 ? 18.242 31.832 -25.126 1.00 43.48 405 GLN B N 1
ATOM 3230 C CA . GLN B 2 252 ? 19.020 31.029 -24.176 1.00 45.42 405 GLN B CA 1
ATOM 3231 C C . GLN B 2 252 ? 20.125 31.787 -23.451 1.00 46.56 405 GLN B C 1
ATOM 3232 O O . GLN B 2 252 ? 20.306 31.610 -22.245 1.00 47.08 405 GLN B O 1
ATOM 3238 N N . GLN B 2 253 ? 20.851 32.637 -24.171 1.00 47.63 406 GLN B N 1
ATOM 3239 C CA . GLN B 2 253 ? 21.910 33.428 -23.557 1.00 47.90 406 GLN B CA 1
ATOM 3240 C C . GLN B 2 253 ? 21.313 34.394 -22.541 1.00 49.26 406 GLN B C 1
ATOM 3241 O O . GLN B 2 253 ? 21.814 34.523 -21.422 1.00 50.51 406 GLN B O 1
ATOM 3247 N N . LEU B 2 254 ? 20.236 35.065 -22.943 1.00 48.90 407 LEU B N 1
ATOM 3248 C CA . LEU B 2 254 ? 19.498 35.959 -22.059 1.00 48.43 407 LEU B CA 1
ATOM 3249 C C . LEU B 2 254 ? 19.050 35.240 -20.777 1.00 47.48 407 LEU B C 1
ATOM 3250 O O . LEU B 2 254 ? 19.199 35.771 -19.679 1.00 46.65 407 LEU B O 1
ATOM 3255 N N . LEU B 2 255 ? 18.503 34.038 -20.926 1.00 46.05 408 LEU B N 1
ATOM 3256 C CA . LEU B 2 255 ? 18.041 33.263 -19.781 1.00 46.86 408 LEU B CA 1
ATOM 3257 C C . LEU B 2 255 ? 19.197 32.843 -18.868 1.00 48.83 408 LEU B C 1
ATOM 3258 O O . LEU B 2 255 ? 19.080 32.923 -17.645 1.00 47.95 408 LEU B O 1
ATOM 3263 N N . ARG B 2 256 ? 20.300 32.390 -19.464 1.00 50.61 409 ARG B N 1
ATOM 3264 C CA . ARG B 2 256 ? 21.494 32.018 -18.702 1.00 51.47 409 ARG B CA 1
ATOM 3265 C C . ARG B 2 256 ? 22.073 33.228 -17.963 1.00 52.66 409 ARG B C 1
ATOM 3266 O O . ARG B 2 256 ? 22.443 33.127 -16.791 1.00 52.92 409 ARG B O 1
ATOM 3274 N N . ASP B 2 257 ? 22.143 34.366 -18.648 1.00 52.69 410 ASP B N 1
ATOM 3275 C CA . ASP B 2 257 ? 22.624 35.602 -18.032 1.00 55.48 410 ASP B CA 1
ATOM 3276 C C . ASP B 2 257 ? 21.733 36.026 -16.861 1.00 56.50 410 ASP B C 1
ATOM 3277 O O . ASP B 2 257 ? 22.229 36.485 -15.829 1.00 55.29 410 ASP B O 1
ATOM 3282 N N . SER B 2 258 ? 20.422 35.860 -17.020 1.00 57.70 411 SER B N 1
ATOM 3283 C CA . SER B 2 258 ? 19.479 36.225 -15.965 1.00 59.06 411 SER B CA 1
ATOM 3284 C C . SER B 2 258 ? 19.735 35.410 -14.700 1.00 58.42 411 SER B C 1
ATOM 3285 O O . SER B 2 258 ? 19.727 35.958 -13.605 1.00 57.92 411 SER B O 1
ATOM 3288 N N . PHE B 2 259 ? 19.986 34.113 -14.862 1.00 59.86 412 PHE B N 1
ATOM 3289 C CA . PHE B 2 259 ? 20.262 33.232 -13.722 1.00 63.06 412 PHE B CA 1
ATOM 3290 C C . PHE B 2 259 ? 21.613 33.489 -13.057 1.00 66.29 412 PHE B C 1
ATOM 3291 O O . PHE B 2 259 ? 21.805 33.145 -11.894 1.00 70.32 412 PHE B O 1
ATOM 3299 N N . GLN B 2 260 ? 22.547 34.078 -13.794 1.00 69.44 413 GLN B N 1
ATOM 3300 C CA . GLN B 2 260 ? 23.829 34.482 -13.229 1.00 72.38 413 GLN B CA 1
ATOM 3301 C C . GLN B 2 260 ? 23.655 35.770 -12.426 1.00 71.23 413 GLN B C 1
ATOM 3302 O O . GLN B 2 260 ? 24.281 35.951 -11.383 1.00 72.86 413 GLN B O 1
ATOM 3308 N N . GLN B 2 261 ? 22.794 36.655 -12.921 1.00 69.84 414 GLN B N 1
ATOM 3309 C CA . GLN B 2 261 ? 22.514 37.928 -12.263 1.00 69.15 414 GLN B CA 1
ATOM 3310 C C . GLN B 2 261 ? 21.673 37.760 -10.988 1.00 70.46 414 GLN B C 1
ATOM 3311 O O . GLN B 2 261 ? 21.929 38.443 -9.993 1.00 69.58 414 GLN B O 1
ATOM 3317 N N . VAL B 2 262 ? 20.679 36.867 -11.014 1.00 68.49 415 VAL B N 1
ATOM 3318 C CA . VAL B 2 262 ? 19.830 36.641 -9.830 1.00 67.87 415 VAL B CA 1
ATOM 3319 C C . VAL B 2 262 ? 20.626 36.103 -8.641 1.00 67.79 415 VAL B C 1
ATOM 3320 O O . VAL B 2 262 ? 20.312 36.418 -7.495 1.00 67.14 415 VAL B O 1
ATOM 3324 N N . VAL B 2 263 ? 21.650 35.299 -8.914 1.00 68.11 416 VAL B N 1
ATOM 3325 C CA . VAL B 2 263 ? 22.554 34.830 -7.863 1.00 70.05 416 VAL B CA 1
ATOM 3326 C C . VAL B 2 263 ? 23.265 36.027 -7.218 1.00 73.07 416 VAL B C 1
ATOM 3327 O O . VAL B 2 263 ? 23.355 36.118 -5.992 1.00 73.82 416 VAL B O 1
ATOM 3331 N N . LYS B 2 264 ? 23.746 36.945 -8.053 1.00 75.06 417 LYS B N 1
ATOM 3332 C CA . LYS B 2 264 ? 24.435 38.151 -7.584 1.00 77.82 417 LYS B CA 1
ATOM 3333 C C . LYS B 2 264 ? 23.504 39.152 -6.887 1.00 76.71 417 LYS B C 1
ATOM 3334 O O . LYS B 2 264 ? 23.963 39.972 -6.093 1.00 78.53 417 LYS B O 1
ATOM 3340 N N . LEU B 2 265 ? 22.208 39.082 -7.181 1.00 75.65 418 LEU B N 1
ATOM 3341 C CA . LEU B 2 265 ? 21.206 39.910 -6.498 1.00 76.13 418 LEU B CA 1
ATOM 3342 C C . LEU B 2 265 ? 20.919 39.452 -5.062 1.00 75.60 418 LEU B C 1
ATOM 3343 O O . LEU B 2 265 ? 20.332 40.201 -4.282 1.00 73.89 418 LEU B O 1
ATOM 3348 N N . LYS B 2 266 ? 21.312 38.220 -4.734 1.00 75.49 419 LYS B N 1
ATOM 3349 C CA . LYS B 2 266 ? 21.278 37.704 -3.357 1.00 74.66 419 LYS B CA 1
ATOM 3350 C C . LYS B 2 266 ? 19.918 37.865 -2.674 1.00 72.60 419 LYS B C 1
ATOM 3351 O O . LYS B 2 266 ? 19.827 38.402 -1.567 1.00 74.52 419 LYS B O 1
ATOM 3357 N N . GLY B 2 267 ? 18.866 37.394 -3.340 1.00 68.90 420 GLY B N 1
ATOM 3358 C CA . GLY B 2 267 ? 17.512 37.423 -2.780 1.00 67.08 420 GLY B CA 1
ATOM 3359 C C . GLY B 2 267 ? 16.574 38.459 -3.373 1.00 64.55 420 GLY B C 1
ATOM 3360 O O . GLY B 2 267 ? 15.361 38.382 -3.173 1.00 64.07 420 GLY B O 1
ATOM 3361 N N . GLN B 2 268 ? 17.125 39.435 -4.089 1.00 63.25 421 GLN B N 1
ATOM 3362 C CA . GLN B 2 268 ? 16.308 40.417 -4.799 1.00 63.15 421 GLN B CA 1
ATOM 3363 C C . GLN B 2 268 ? 15.809 39.828 -6.120 1.00 58.62 421 GLN B C 1
ATOM 3364 O O . GLN B 2 268 ? 16.436 38.939 -6.694 1.00 53.42 421 GLN B O 1
ATOM 3370 N N . VAL B 2 269 ? 14.675 40.335 -6.588 1.00 55.28 422 VAL B N 1
ATOM 3371 C CA . VAL B 2 269 ? 13.967 39.748 -7.718 1.00 55.22 422 VAL B CA 1
ATOM 3372 C C . VAL B 2 269 ? 14.387 40.369 -9.049 1.00 55.20 422 VAL B C 1
ATOM 3373 O O . VAL B 2 269 ? 14.525 41.585 -9.159 1.00 54.39 422 VAL B O 1
ATOM 3377 N N . LEU B 2 270 ? 14.586 39.516 -10.052 1.00 55.78 423 LEU B N 1
ATOM 3378 C CA . LEU B 2 270 ? 14.762 39.955 -11.434 1.00 56.80 423 LEU B CA 1
ATOM 3379 C C . LEU B 2 270 ? 13.757 39.246 -12.324 1.00 54.80 423 LEU B C 1
ATOM 3380 O O . LEU B 2 270 ? 13.513 38.052 -12.164 1.00 54.73 423 LEU B O 1
ATOM 3385 N N . SER B 2 271 ? 13.182 39.998 -13.258 1.00 54.05 424 SER B N 1
ATOM 3386 C CA . SER B 2 271 ? 12.284 39.453 -14.260 1.00 53.70 424 SER B CA 1
ATOM 3387 C C . SER B 2 271 ? 12.986 39.373 -15.608 1.00 53.29 424 SER B C 1
ATOM 3388 O O . SER B 2 271 ? 13.853 40.190 -15.922 1.00 53.79 424 SER B O 1
ATOM 3391 N N . VAL B 2 272 ? 12.607 38.371 -16.391 1.00 51.06 425 VAL B N 1
ATOM 3392 C CA . VAL B 2 272 ? 13.079 38.223 -17.763 1.00 50.22 425 VAL B CA 1
ATOM 3393 C C . VAL B 2 272 ? 11.937 37.645 -18.587 1.00 48.85 425 VAL B C 1
ATOM 3394 O O . VAL B 2 272 ? 11.093 36.917 -18.066 1.00 48.42 425 VAL B O 1
ATOM 3398 N N . MET B 2 273 ? 11.916 37.990 -19.868 1.00 47.80 426 MET B N 1
ATOM 3399 C CA . MET B 2 273 ? 10.899 37.514 -20.788 1.00 47.66 426 MET B CA 1
ATOM 3400 C C . MET B 2 273 ? 11.533 36.627 -21.859 1.00 45.39 426 MET B C 1
ATOM 3401 O O . MET B 2 273 ? 12.566 36.979 -22.423 1.00 46.12 426 MET B O 1
ATOM 3406 N N . PHE B 2 274 ? 10.919 35.478 -22.134 1.00 42.47 427 PHE B N 1
ATOM 3407 C CA . PHE B 2 274 ? 11.430 34.563 -23.157 1.00 42.19 427 PHE B CA 1
ATOM 3408 C C . PHE B 2 274 ? 10.363 33.599 -23.662 1.00 42.43 427 PHE B C 1
ATOM 3409 O O . PHE B 2 274 ? 9.266 33.508 -23.103 1.00 42.68 427 PHE B O 1
ATOM 3417 N N . ARG B 2 275 ? 10.704 32.875 -24.722 1.00 41.18 428 ARG B N 1
ATOM 3418 C CA . ARG B 2 275 ? 9.784 31.937 -25.342 1.00 41.49 428 ARG B CA 1
ATOM 3419 C C . ARG B 2 275 ? 9.978 30.541 -24.762 1.00 43.15 428 ARG B C 1
ATOM 3420 O O . ARG B 2 275 ? 11.063 29.964 -24.849 1.00 42.12 428 ARG B O 1
ATOM 3428 N N . PHE B 2 276 ? 8.902 30.022 -24.176 1.00 44.24 429 PHE B N 1
ATOM 3429 C CA . PHE B 2 276 ? 8.880 28.740 -23.492 1.00 43.59 429 PHE B CA 1
ATOM 3430 C C . PHE B 2 276 ? 8.147 27.742 -24.385 1.00 46.50 429 PHE B C 1
ATOM 3431 O O . PHE B 2 276 ? 7.064 28.042 -24.891 1.00 47.70 429 PHE B O 1
ATOM 3439 N N . ARG B 2 277 ? 8.728 26.563 -24.583 1.00 47.33 430 ARG B N 1
ATOM 3440 C CA . ARG B 2 277 ? 8.106 25.545 -25.425 1.00 49.34 430 ARG B CA 1
ATOM 3441 C C . ARG B 2 277 ? 7.024 24.787 -24.657 1.00 48.36 430 ARG B C 1
ATOM 3442 O O . ARG B 2 277 ? 7.327 23.959 -23.809 1.00 48.37 430 ARG B O 1
ATOM 3450 N N . SER B 2 278 ? 5.765 25.073 -24.967 1.00 48.17 431 SER B N 1
ATOM 3451 C CA . SER B 2 278 ? 4.639 24.393 -24.327 1.00 49.49 431 SER B CA 1
ATOM 3452 C C . SER B 2 278 ? 4.475 22.971 -24.862 1.00 49.44 431 SER B C 1
ATOM 3453 O O . SER B 2 278 ? 5.080 22.607 -25.868 1.00 49.89 431 SER B O 1
ATOM 3456 N N . LYS B 2 279 ? 3.649 22.182 -24.181 1.00 51.47 432 LYS B N 1
ATOM 3457 C CA . LYS B 2 279 ? 3.427 20.767 -24.519 1.00 53.69 432 LYS B CA 1
ATOM 3458 C C . LYS B 2 279 ? 2.943 20.553 -25.956 1.00 53.22 432 LYS B C 1
ATOM 3459 O O . LYS B 2 279 ? 3.363 19.605 -26.619 1.00 51.29 432 LYS B O 1
ATOM 3465 N N . ASN B 2 280 ? 2.072 21.437 -26.432 1.00 54.85 433 ASN B N 1
ATOM 3466 C CA . ASN B 2 280 ? 1.576 21.363 -27.808 1.00 60.60 433 ASN B CA 1
ATOM 3467 C C . ASN B 2 280 ? 2.605 21.813 -28.864 1.00 63.22 433 ASN B C 1
ATOM 3468 O O . ASN B 2 280 ? 2.273 21.925 -30.047 1.00 62.70 433 ASN B O 1
ATOM 3473 N N . ARG B 2 281 ? 3.831 22.092 -28.412 1.00 64.83 434 ARG B N 1
ATOM 3474 C CA . ARG B 2 281 ? 4.983 22.431 -29.263 1.00 67.40 434 ARG B CA 1
ATOM 3475 C C . ARG B 2 281 ? 5.000 23.879 -29.771 1.00 66.46 434 ARG B C 1
ATOM 3476 O O . ARG B 2 281 ? 5.878 24.250 -30.551 1.00 67.74 434 ARG B O 1
ATOM 3484 N N . GLU B 2 282 ? 4.054 24.698 -29.319 1.00 65.73 435 GLU B N 1
ATOM 3485 C CA . GLU B 2 282 ? 4.066 26.120 -29.645 1.00 65.11 435 GLU B CA 1
ATOM 3486 C C . GLU B 2 282 ? 5.023 26.848 -28.709 1.00 60.83 435 GLU B C 1
ATOM 3487 O O . GLU B 2 282 ? 5.206 26.445 -27.559 1.00 58.84 435 GLU B O 1
ATOM 3493 N N . TRP B 2 283 ? 5.639 27.912 -29.217 1.00 56.27 436 TRP B N 1
ATOM 3494 C CA . TRP B 2 283 ? 6.451 28.800 -28.397 1.00 53.53 436 TRP B CA 1
ATOM 3495 C C . TRP B 2 283 ? 5.538 29.834 -27.744 1.00 53.26 436 TRP B C 1
ATOM 3496 O O . TRP B 2 283 ? 4.813 30.558 -28.435 1.00 53.45 436 TRP B O 1
ATOM 3507 N N . LEU B 2 284 ? 5.564 29.879 -26.414 1.00 51.19 437 LEU B N 1
ATOM 3508 C CA . LEU B 2 284 ? 4.736 30.800 -25.640 1.00 49.74 437 LEU B CA 1
ATOM 3509 C C . LEU B 2 284 ? 5.594 31.828 -24.934 1.00 47.44 437 LEU B C 1
ATOM 3510 O O . LEU B 2 284 ? 6.550 31.473 -24.232 1.00 46.54 437 LEU B O 1
ATOM 3515 N N . TRP B 2 285 ? 5.240 33.097 -25.098 1.00 45.29 438 TRP B N 1
ATOM 3516 C CA . TRP B 2 285 ? 5.912 34.162 -24.377 1.00 46.32 438 TRP B CA 1
ATOM 3517 C C . TRP B 2 285 ? 5.607 34.043 -22.891 1.00 47.35 438 TRP B C 1
ATOM 3518 O O . TRP B 2 285 ? 4.466 33.794 -22.490 1.00 48.28 438 TRP B O 1
ATOM 3529 N N . VAL B 2 286 ? 6.651 34.197 -22.087 1.00 46.93 439 VAL B N 1
ATOM 3530 C CA . VAL B 2 286 ? 6.568 34.011 -20.651 1.00 47.80 439 VAL B CA 1
ATOM 3531 C C . VAL B 2 286 ? 7.434 35.075 -19.986 1.00 48.62 439 VAL B C 1
ATOM 3532 O O . VAL B 2 286 ? 8.520 35.383 -20.468 1.00 47.94 439 VAL B O 1
ATOM 3536 N N . ARG B 2 287 ? 6.935 35.655 -18.901 1.00 49.87 440 ARG B N 1
ATOM 3537 C CA . ARG B 2 287 ? 7.766 36.466 -18.024 1.00 52.42 440 ARG B CA 1
ATOM 3538 C C . ARG B 2 287 ? 8.015 35.652 -16.765 1.00 53.10 440 ARG B C 1
ATOM 3539 O O . ARG B 2 287 ? 7.066 35.244 -16.090 1.00 55.21 440 ARG B O 1
ATOM 3547 N N . THR B 2 288 ? 9.285 35.398 -16.466 1.00 50.71 441 THR B N 1
ATOM 3548 C CA . THR B 2 288 ? 9.658 34.728 -15.229 1.00 49.90 441 THR B CA 1
ATOM 3549 C C . THR B 2 288 ? 10.239 35.755 -14.276 1.00 49.51 441 THR B C 1
ATOM 3550 O O . THR B 2 288 ? 10.948 36.661 -14.698 1.00 51.79 441 THR B O 1
ATOM 3554 N N . SER B 2 289 ? 9.922 35.610 -12.995 1.00 47.31 442 SER B N 1
ATOM 3555 C CA . SER B 2 289 ? 10.531 36.412 -11.944 1.00 45.15 442 SER B CA 1
ATOM 3556 C C . SER B 2 289 ? 11.216 35.437 -11.005 1.00 44.03 442 SER B C 1
ATOM 3557 O O . SER B 2 289 ? 10.694 34.356 -10.739 1.00 42.91 442 SER B O 1
ATOM 3560 N N . SER B 2 290 ? 12.375 35.818 -10.491 1.00 45.19 443 SER B N 1
ATOM 3561 C CA . SER B 2 290 ? 13.220 34.864 -9.793 1.00 47.44 443 SER B CA 1
ATOM 3562 C C . SER B 2 290 ? 14.112 35.503 -8.732 1.00 48.57 443 SER B C 1
ATOM 3563 O O . SER B 2 290 ? 14.589 36.626 -8.897 1.00 49.26 443 SER B O 1
ATOM 3566 N N . PHE B 2 291 ? 14.323 34.770 -7.642 1.00 49.74 444 PHE B N 1
ATOM 3567 C CA . PHE B 2 291 ? 15.308 35.142 -6.628 1.00 50.81 444 PHE B CA 1
ATOM 3568 C C . PHE B 2 291 ? 15.870 33.895 -5.963 1.00 51.33 444 PHE B C 1
ATOM 3569 O O . PHE B 2 291 ? 15.281 32.817 -6.050 1.00 50.77 444 PHE B O 1
ATOM 3577 N N . THR B 2 292 ? 17.018 34.053 -5.315 1.00 53.87 445 THR B N 1
ATOM 3578 C CA . THR B 2 292 ? 17.670 32.953 -4.608 1.00 56.57 445 THR B CA 1
ATOM 3579 C C . THR B 2 292 ? 17.410 33.021 -3.108 1.00 59.21 445 THR B C 1
ATOM 3580 O O . THR B 2 292 ? 17.080 34.076 -2.576 1.00 59.04 445 THR B O 1
ATOM 3584 N N . PHE B 2 293 ? 17.558 31.887 -2.435 1.00 66.05 446 PHE B N 1
ATOM 3585 C CA . PHE B 2 293 ? 17.600 31.859 -0.972 1.00 72.47 446 PHE B CA 1
ATOM 3586 C C . PHE B 2 293 ? 18.371 30.650 -0.445 1.00 75.84 446 PHE B C 1
ATOM 3587 O O . PHE B 2 293 ? 18.418 29.602 -1.091 1.00 72.93 446 PHE B O 1
ATOM 3595 N N . GLN B 2 294 ? 18.978 30.815 0.728 1.00 83.12 447 GLN B N 1
ATOM 3596 C CA . GLN B 2 294 ? 19.732 29.740 1.380 1.00 89.67 447 GLN B CA 1
ATOM 3597 C C . GLN B 2 294 ? 18.768 28.781 2.074 1.00 92.54 447 GLN B C 1
ATOM 3598 O O . GLN B 2 294 ? 18.218 29.099 3.128 1.00 93.71 447 GLN B O 1
ATOM 3604 N N . ASN B 2 295 ? 18.571 27.611 1.469 1.00 95.75 448 ASN B N 1
ATOM 3605 C CA . ASN B 2 295 ? 17.625 26.615 1.975 1.00 100.37 448 ASN B CA 1
ATOM 3606 C C . ASN B 2 295 ? 18.144 25.905 3.232 1.00 104.45 448 ASN B C 1
ATOM 3607 O O . ASN B 2 295 ? 19.177 25.234 3.174 1.00 103.98 448 ASN B O 1
ATOM 3612 N N . PRO B 2 296 ? 17.435 26.052 4.373 1.00 109.60 449 PRO B N 1
ATOM 3613 C CA . PRO B 2 296 ? 17.794 25.276 5.557 1.00 113.97 449 PRO B CA 1
ATOM 3614 C C . PRO B 2 296 ? 17.119 23.903 5.550 1.00 119.70 449 PRO B C 1
ATOM 3615 O O . PRO B 2 296 ? 15.983 23.784 5.092 1.00 119.72 449 PRO B O 1
ATOM 3619 N N . TYR B 2 297 ? 17.825 22.903 6.079 1.00 126.88 450 TYR B N 1
ATOM 3620 C CA . TYR B 2 297 ? 17.481 21.466 5.991 1.00 133.12 450 TYR B CA 1
ATOM 3621 C C . TYR B 2 297 ? 18.570 20.777 5.184 1.00 134.97 450 TYR B C 1
ATOM 3622 O O . TYR B 2 297 ? 19.110 19.748 5.595 1.00 136.50 450 TYR B O 1
ATOM 3631 N N . SER B 2 298 ? 18.878 21.358 4.031 1.00 135.96 451 SER B N 1
ATOM 3632 C CA . SER B 2 298 ? 19.971 20.896 3.193 1.00 136.40 451 SER B CA 1
ATOM 3633 C C . SER B 2 298 ? 21.211 21.777 3.308 1.00 136.59 451 SER B C 1
ATOM 3634 O O . SER B 2 298 ? 22.301 21.355 2.868 1.00 135.97 451 SER B O 1
ATOM 3637 N N . ASP B 2 299 ? 21.073 22.980 3.877 1.00 136.91 452 ASP B N 1
ATOM 3638 C CA . ASP B 2 299 ? 22.165 23.959 3.871 1.00 136.19 452 ASP B CA 1
ATOM 3639 C C . ASP B 2 299 ? 22.550 24.204 2.446 1.00 135.35 452 ASP B C 1
ATOM 3640 O O . ASP B 2 299 ? 23.574 24.831 2.157 1.00 133.65 452 ASP B O 1
ATOM 3645 N N . GLU B 2 300 ? 21.702 23.697 1.554 1.00 135.01 453 GLU B N 1
ATOM 3646 C CA . GLU B 2 300 ? 22.099 23.466 0.201 1.00 134.04 453 GLU B CA 1
ATOM 3647 C C . GLU B 2 300 ? 22.286 24.843 -0.306 1.00 131.20 453 GLU B C 1
ATOM 3648 O O . GLU B 2 300 ? 21.781 25.815 0.269 1.00 133.43 453 GLU B O 1
ATOM 3654 N N . ILE B 2 301 ? 23.001 24.929 -1.400 1.00 126.08 454 ILE B N 1
ATOM 3655 C CA . ILE B 2 301 ? 23.468 26.197 -1.858 1.00 120.18 454 ILE B CA 1
ATOM 3656 C C . ILE B 2 301 ? 22.228 26.949 -2.306 1.00 112.47 454 ILE B C 1
ATOM 3657 O O . ILE B 2 301 ? 21.094 26.490 -2.110 1.00 107.50 454 ILE B O 1
ATOM 3662 N N . GLU B 2 302 ? 22.443 28.112 -2.884 1.00 106.09 455 GLU B N 1
ATOM 3663 C CA . GLU B 2 302 ? 21.345 28.973 -3.251 1.00 101.54 455 GLU B CA 1
ATOM 3664 C C . GLU B 2 302 ? 20.308 28.162 -4.007 1.00 93.85 455 GLU B C 1
ATOM 3665 O O . GLU B 2 302 ? 20.621 27.280 -4.809 1.00 91.58 455 GLU B O 1
ATOM 3671 N N . TYR B 2 303 ? 19.066 28.469 -3.695 1.00 86.74 456 TYR B N 1
ATOM 3672 C CA . TYR B 2 303 ? 17.914 27.793 -4.215 1.00 80.73 456 TYR B CA 1
ATOM 3673 C C . TYR B 2 303 ? 17.221 28.857 -5.040 1.00 70.15 456 TYR B C 1
ATOM 3674 O O . TYR B 2 303 ? 16.938 29.939 -4.528 1.00 70.50 456 TYR B O 1
ATOM 3683 N N . ILE B 2 304 ? 16.972 28.579 -6.312 1.00 61.33 457 ILE B N 1
ATOM 3684 C CA . ILE B 2 304 ? 16.209 29.503 -7.146 1.00 56.01 457 ILE B CA 1
ATOM 3685 C C . ILE B 2 304 ? 14.721 29.200 -7.002 1.00 51.35 457 ILE B C 1
ATOM 3686 O O . ILE B 2 304 ? 14.303 28.055 -7.151 1.00 48.97 457 ILE B O 1
ATOM 3691 N N . ILE B 2 305 ? 13.930 30.231 -6.706 1.00 49.00 458 ILE B N 1
ATOM 3692 C CA . ILE B 2 305 ? 12.468 30.137 -6.793 1.00 50.49 458 ILE B CA 1
ATOM 3693 C C . ILE B 2 305 ? 11.974 31.040 -7.926 1.00 49.69 458 ILE B C 1
ATOM 3694 O O . ILE B 2 305 ? 12.356 32.202 -8.013 1.00 49.04 458 ILE B O 1
ATOM 3699 N N . CYS B 2 306 ? 11.137 30.486 -8.798 1.00 48.77 459 CYS B N 1
ATOM 3700 C CA . CYS B 2 306 ? 10.642 31.206 -9.962 1.00 49.56 459 CYS B CA 1
ATOM 3701 C C . CYS B 2 306 ? 9.123 31.234 -9.980 1.00 46.70 459 CYS B C 1
ATOM 3702 O O . CYS B 2 306 ? 8.479 30.262 -9.594 1.00 44.68 459 CYS B O 1
ATOM 3705 N N . THR B 2 307 ? 8.564 32.351 -10.437 1.00 45.14 460 THR B N 1
ATOM 3706 C CA . THR B 2 307 ? 7.162 32.400 -10.846 1.00 45.66 460 THR B CA 1
ATOM 3707 C C . THR B 2 307 ? 7.139 32.659 -12.343 1.00 46.56 460 THR B C 1
ATOM 3708 O O . THR B 2 307 ? 7.824 33.553 -12.841 1.00 45.05 460 THR B O 1
ATOM 3712 N N . ASN B 2 308 ? 6.351 31.857 -13.047 1.00 47.59 461 ASN B N 1
ATOM 3713 C CA . ASN B 2 308 ? 6.332 31.853 -14.498 1.00 49.78 461 ASN B CA 1
ATOM 3714 C C . ASN B 2 308 ? 4.951 32.235 -14.997 1.00 49.51 461 ASN B C 1
ATOM 3715 O O . ASN B 2 308 ? 3.995 31.489 -14.800 1.00 49.42 461 ASN B O 1
ATOM 3720 N N . THR B 2 309 ? 4.852 33.398 -15.636 1.00 50.34 462 THR B N 1
ATOM 3721 C CA . THR B 2 309 ? 3.570 33.925 -16.105 1.00 54.88 462 THR B CA 1
ATOM 3722 C C . THR B 2 309 ? 3.556 34.036 -17.622 1.00 57.65 462 THR B C 1
ATOM 3723 O O . THR B 2 309 ? 4.458 34.635 -18.208 1.00 54.77 462 THR B O 1
ATOM 3727 N N . ASN B 2 310 ? 2.538 33.460 -18.257 1.00 63.21 463 ASN B N 1
ATOM 3728 C CA . ASN B 2 310 ? 2.255 33.790 -19.654 1.00 71.79 463 ASN B CA 1
ATOM 3729 C C . ASN B 2 310 ? 1.588 35.164 -19.675 1.00 77.12 463 ASN B C 1
ATOM 3730 O O . ASN B 2 310 ? 0.604 35.392 -18.974 1.00 78.07 463 ASN B O 1
ATOM 3735 N N . VAL B 2 311 ? 2.151 36.074 -20.467 1.00 86.04 464 VAL B N 1
ATOM 3736 C CA . VAL B 2 311 ? 1.888 37.516 -20.324 1.00 90.53 464 VAL B CA 1
ATOM 3737 C C . VAL B 2 311 ? 0.402 37.799 -20.106 1.00 94.36 464 VAL B C 1
ATOM 3738 O O . VAL B 2 311 ? -0.421 37.587 -20.997 1.00 100.29 464 VAL B O 1
#

Secondary structure (DSSP, 8-state):
-HHHHHHHHHHHHHHHTSSS-HHHHTT--HHHHHHHHHHHHHHHHHHHHHHH----HHHHHHSSSEEEEE-TTSBEEEE-TTHHHHHS--HHHHTTSBGGGGB-GGGHHHHHHHHSTTS-----HHHHHHHHHH----TTGGGSEEEEEEEEE-TT-SSSSEEEEEEEEEEEE------B-SSSPBPPP-EEEEEEEEE--/----HHHHHHHHHHHHHHHHHSHHHHT-SS---HHHHHHHHHHHHHHHH-S-SS--SS-HHHHHHHHHHHS-EEEEEE-SSS----EE-TTHHHHSS--STTTTT--SGGGT-SS--SHHHHHTS---B--EEE-------EEEEEEE--EEEEEE----EEEEEE-TT-BEEEE-TTHHHHHS--HHHHTTSBGGGGB-GGGHHHHHHHHHHHHHHTT--EEEEEEEE-TTS-EEEEEEEEEEEE-TTT--SEEEEEEEEE-

Radius of gyration: 24.8 Å; Cα contacts (8 Å, |Δi|>4): 845; chains: 2; bounding box: 60×51×74 Å